Protein AF-A0A066XHV7-F1 (afdb_monomer)

Organism: Colletotrichum sublineola (NCBI:txid1173701)

Foldseek 3Di:
DDDAFQAPQAAAAFKFWAFACDDDPPADPVRDGGFTKIFTFLGSAPVDRQGHHLDPDHDDDRLGIFGDADPADRQLRRLPRLLLLLLCCVQCVVQVDAQDDQPDAAEAEEEALLDSNNLQNQLVCQVSNHAYEYEDDPVCQVVSVVSHHPYYFHLPDPCRLVVLCVVNVLRHAYYEYAPQALSSLLSRQSNHHPQEHEYEYQDDHDPVSPDDPSHHYYYDDSSLLVQPFRPTPPPRTDHRHVPSVVSSSVSSVVSNVCVNVVSGGGFAEDEQEQDSVSVVVVVVCVVVVVDTSYHYDYHHPCRPPVVVVVVVVVVVVVPDDDDDDDDDDDDDDDPFAALEEEEEALALLRLLLLLLSVVLVGAYAYEHQAQDQDLFDFKFKQAQLQVVSVVVLHPVQVVQVQFAPFAQKAWEAAQLRHTLFMDRLQNCRCVPQVGHIGMAGRSVSSVVSSSSSSVSVHHYHYNFAFDAWDDDFQWIKTAGPPGDIDIHRFYEFPHAQPTPLLQHLCVVVVHHFDHWDFLQKKKKKFKFFDPPVCLVRQHFYWYFYAQKIKTWGDRGSTMIMMMIMHGDDPPFQPFSDKDDPVRLQVVLVVVLVVSVVRNGDVVVNVRSNRTPTIGMHTWTAGDADALLSQADQRYGYAFNSHQNAGPQVSCRSSLSSLLSVQLSVQQHRDDSVPGDGSVSNSVSSSRSSVVSRVLSVVRRVVRSVSSDLRNHHPVCRVVSSNVSSVCNVCPVNVSVVCCSRNNPDD

Mean predicted aligned error: 16.73 Å

Secondary structure (DSSP, 8-state):
---TTPPSSSPP-SEEEEE-----TTS-TTS-TT-EEEEE--TT-SS-TT--SSSSS----GGGEEEPPTT--HHHHTTSHHHHHHHHIIIIIIS------TTSPPEEEEETTTSHHHHHHHHHHHHTT-EEEEE--GGGHHHHHHTT-SEEE-TTSTTHHHHHHHHTTT---EEEESS--HHHHHHHHHHS-TT-EEEEESSPPPGGG---TTEEEEE--GGGGG-S-EEPSTT-EE---HHHHHHHHHHHHHHHHHHHTTSSPPPPEEE--SSTHHHHHHHHHHHTT---S-EEE---THHHHHHHHHHHHHHHHTT--------------------EEEEE--SSHHHHHHHHHHHTT-EEEEEESSSS------EEEE-HHHHHHHTTTSSHHHHHHHHSPBP-EEEEEETTS-EEEEE-GGGGHHHHHSS--EEEEHHHHHHHHHHHHHTTT-EEEES--EEEEEE-SS-EEEEETTTEEEEESEEEE---TT-HHHHHHHHHTT-PPPPPEEEEEEEEEEEEEPPGGGTT--EEEEEEETTEEEEEEEEETTEEEEEEEEE--GGGGGG-SPPPHHHHHHHHHHHHHHHHHTT--HHHHHHHHH-SEEEEEEEEE-PPPPGGGSEETTEEE-GGGT----GGGS-HHHHHHHHHHHHHHHSPPP-TTT---HHHHHHHHHHHHHHHHHHHHHHHHHHHHHHHHHT--GGGHHHHHHHHHHHHH-HHHHHHHHHHHHS---

Sequence (746 aa):
MIKAGIPKGGIPGLDFAGIVISKGANISPDVRLGDRVCGVAFGYNNNDGSTGAFAEYVVAEEHVLFHIPSGISFQEAATFPCGLLTGGMVLFNTMNLKAAHPNGGQYVLIYGGSTASGIFMIQLLRHYGFIPVVTCSPHNYTLVKTAGAEAAFDYKSPTCASDIREFTRDQLAYATDCIITADSMKICYEALGKAGGRYVALDKFPIASHSRRSVRPSWIIAMTAFGSALDWAAPYQFEPSPADRDFAGTWTREAAELVGDGAVKPLRYRVIGETLDGIERGLEELRSGRVSGTKLRLQTAAIIQKASQEESFIRDSQANQQTRQVSTCSATLSIMSSSRVLVIGCGIAGPAIACLLKQKGYEPIIFERSEAPGDVGASVMICPNGLKVLNLIGPIADRLLHNGPPLLELCDCKASGDILGRSDVPAEFAKRYGQPAVGIKRTIITSWLRDLAIESGVEVREGWKLEQIQETEDSVIAFFEGGKSETGSFLVGADGLKAATRRLLLARGGIEDVKPSFTGLTQVSGISPTPEAFRNSPAARNWYGELSHVICYPIAHSRTSWALTLPGNDEEEAAWGLFSDEKRAAEKEKMTGILQAKGWDPVVLGMVNSAERLIKYGIYDRPELQPEQWYSGRCVMVGDAVHPTSVHLGQGANQACEDCYYLTKEIPKFDASKGLSTSTLTEAFKAYATRQQPHTSLLVKGARAVGSARVSAPESCAQRDLAVTRSMADRAGLQAKFDFTYSRPF

pLDDT: mean 88.55, std 15.64, range [22.53, 98.88]

Solvent-accessible surface area (backbone atoms only — not comparable to full-atom values): 39112 Å² total; per-residue (Å²): 139,85,63,93,47,68,58,86,76,28,32,47,46,36,48,30,47,52,63,36,82,75,80,64,95,88,56,60,86,88,69,47,78,69,39,49,34,22,22,41,22,54,37,38,30,82,91,46,40,69,22,8,29,73,52,98,68,64,53,70,56,73,51,45,45,33,73,55,44,93,90,59,51,61,75,44,46,32,50,40,35,53,25,47,53,39,29,46,42,48,44,47,64,74,65,55,56,69,80,38,56,88,89,70,42,54,44,35,36,30,39,40,19,52,40,73,41,27,40,40,37,23,26,50,32,39,73,39,23,31,38,21,32,30,24,35,60,73,94,44,42,68,60,36,42,75,38,43,31,74,45,74,37,39,71,84,44,94,51,36,26,57,53,49,19,58,76,47,69,46,58,24,40,36,33,36,32,73,73,61,42,68,67,56,50,44,38,50,61,60,20,34,12,90,87,20,34,43,35,37,24,68,41,88,60,69,71,88,61,73,82,53,90,56,43,50,76,50,58,48,60,70,70,43,38,71,18,50,58,38,83,32,46,86,89,53,57,39,74,58,29,63,66,41,22,55,48,36,32,54,47,36,54,54,52,42,50,36,42,61,74,59,70,44,77,64,62,55,68,45,77,52,40,48,51,78,72,23,52,60,58,50,51,50,36,52,75,72,62,76,56,74,69,51,44,82,38,78,48,64,64,65,65,69,66,47,52,69,50,46,61,58,48,58,68,60,57,78,76,70,87,83,89,85,84,91,80,90,79,90,78,82,88,69,85,70,44,61,51,32,30,39,28,36,16,67,47,70,37,24,25,51,33,37,42,53,38,39,78,31,60,33,46,32,35,32,29,20,56,52,77,59,94,66,89,54,80,63,61,44,54,43,34,23,22,17,42,56,46,50,43,76,73,42,75,49,61,62,55,47,55,71,50,10,59,54,40,32,31,40,37,37,22,36,32,63,55,53,76,46,35,61,40,58,68,44,57,47,30,35,80,75,43,74,26,46,32,38,30,32,43,37,52,56,57,32,47,54,39,47,50,48,18,47,76,67,75,32,51,76,41,61,49,38,35,70,75,48,78,50,77,58,76,70,34,28,36,43,32,24,64,93,80,43,69,51,75,21,42,30,36,40,26,26,45,25,78,80,24,54,54,41,42,55,51,31,47,76,71,75,37,86,68,75,74,71,42,70,71,49,35,26,36,42,30,32,34,16,64,48,56,79,92,40,73,90,52,45,30,43,37,37,29,43,36,70,44,21,27,38,41,35,35,43,33,25,80,60,28,24,35,36,37,42,38,33,75,48,67,85,84,44,75,83,36,80,50,73,53,50,72,66,57,40,52,55,51,31,53,53,51,42,53,56,40,53,77,69,51,39,25,66,69,58,45,48,42,52,69,52,38,79,39,47,38,42,41,62,40,48,33,58,82,84,60,59,41,77,68,39,43,49,68,48,37,36,52,34,32,32,35,53,58,38,40,43,72,67,67,49,45,50,70,24,50,13,29,41,40,35,50,47,40,49,67,50,44,75,66,63,50,66,89,73,52,72,52,36,65,62,47,38,52,22,51,46,54,31,26,63,63,46,40,66,58,50,52,51,51,32,55,49,11,48,52,50,45,57,58,40,39,24,52,72,91,45,42,65,59,45,49,52,50,49,26,52,50,41,69,33,57,66,60,50,49,51,56,46,49,74,62,29,49,42,87,107

Nearest PDB structures (foldseek):
  4bjy-assembly1_A-2  TM=8.517E-01  e=7.949E-31  Rhodococcus jostii RHA1
  4bk2-assembly1_A-2  TM=8.484E-01  e=3.068E-30  Rhodococcus jostii RHA1
  4bk1-assembly1_A-2  TM=8.567E-01  e=1.253E-29  Rhodococcus jostii RHA1
  4bjz-assembly1_A  TM=8.639E-01  e=2.079E-29  Rhodococcus jostii RHA1
  4bk3-assembly1_A-2  TM=8.464E-01  e=3.451E-29  Rhodococcus jostii RHA1

Structure (mmCIF, N/CA/C/O backbone):
data_AF-A0A066XHV7-F1
#
_entry.id   AF-A0A066XHV7-F1
#
loop_
_atom_site.group_PDB
_atom_site.id
_atom_site.type_symbol
_atom_site.label_atom_id
_atom_site.label_alt_id
_atom_site.label_comp_id
_atom_site.label_asym_id
_atom_site.label_entity_id
_atom_site.label_seq_id
_atom_site.pdbx_PDB_ins_code
_atom_site.Cartn_x
_atom_site.Cartn_y
_atom_site.Cartn_z
_atom_site.occupancy
_atom_site.B_iso_or_equiv
_atom_site.auth_seq_id
_atom_site.auth_comp_id
_atom_site.auth_asym_id
_atom_site.auth_atom_id
_atom_site.pdbx_PDB_model_num
ATOM 1 N N . MET A 1 1 ? -8.096 -15.568 7.310 1.00 27.41 1 MET A N 1
ATOM 2 C CA . MET A 1 1 ? -8.174 -14.874 6.009 1.00 27.41 1 MET A CA 1
ATOM 3 C C . MET A 1 1 ? -9.057 -13.660 6.216 1.00 27.41 1 MET A C 1
ATOM 5 O O . MET A 1 1 ? -10.249 -13.844 6.385 1.00 27.41 1 MET A O 1
ATOM 9 N N . ILE A 1 2 ? -8.477 -12.468 6.320 1.00 28.11 2 ILE A N 1
ATOM 10 C CA . ILE A 1 2 ? -9.231 -11.209 6.348 1.00 28.11 2 ILE A CA 1
ATOM 11 C C . ILE A 1 2 ? -8.871 -10.536 5.025 1.00 28.11 2 ILE A C 1
ATOM 13 O O . ILE A 1 2 ? -7.695 -10.268 4.785 1.00 28.11 2 ILE A O 1
ATOM 17 N N . LYS A 1 3 ? -9.844 -10.425 4.119 1.00 33.59 3 LYS A N 1
ATOM 18 C CA . LYS A 1 3 ? -9.702 -9.698 2.853 1.00 33.59 3 LYS A CA 1
ATOM 19 C C . LYS A 1 3 ? -9.894 -8.202 3.123 1.00 33.59 3 LYS A C 1
ATOM 21 O O . LYS A 1 3 ? -10.606 -7.835 4.057 1.00 33.59 3 LYS A O 1
ATOM 26 N N . ALA A 1 4 ? -9.252 -7.362 2.313 1.00 31.05 4 ALA A N 1
ATOM 27 C CA . ALA A 1 4 ? -9.469 -5.917 2.306 1.00 31.05 4 ALA A CA 1
ATOM 28 C C . ALA A 1 4 ? -10.978 -5.613 2.198 1.00 31.05 4 ALA A C 1
ATOM 30 O O . ALA A 1 4 ? -11.639 -6.173 1.325 1.00 31.05 4 ALA A O 1
ATOM 31 N N . GLY A 1 5 ? -11.511 -4.775 3.094 1.00 40.16 5 GLY A N 1
ATOM 32 C CA . GLY A 1 5 ? -12.932 -4.389 3.130 1.00 40.16 5 GLY A CA 1
ATOM 33 C C . GLY A 1 5 ? -13.719 -4.837 4.368 1.00 40.16 5 GLY A C 1
ATOM 34 O O . GLY A 1 5 ? -14.860 -4.419 4.525 1.00 40.16 5 GLY A O 1
ATOM 35 N N . ILE A 1 6 ? -13.112 -5.625 5.261 1.00 45.94 6 ILE A N 1
ATOM 36 C CA . ILE A 1 6 ? -13.705 -6.030 6.542 1.00 45.94 6 ILE A CA 1
ATOM 37 C C . ILE A 1 6 ? -13.442 -4.950 7.624 1.00 45.94 6 ILE A C 1
ATOM 39 O O . ILE A 1 6 ? -12.277 -4.651 7.897 1.00 45.94 6 ILE A O 1
ATOM 43 N N . PRO A 1 7 ? -14.473 -4.365 8.257 1.00 44.12 7 PRO A N 1
ATOM 44 C CA . PRO A 1 7 ? -14.330 -3.276 9.232 1.00 44.12 7 PRO A CA 1
ATOM 45 C C . PRO A 1 7 ? -13.877 -3.688 10.641 1.00 44.12 7 PRO A C 1
ATOM 47 O O . PRO A 1 7 ? -14.018 -4.838 11.060 1.00 44.12 7 PRO A O 1
ATOM 50 N N . LYS A 1 8 ? -13.359 -2.713 11.408 1.00 44.94 8 LYS A N 1
ATOM 51 C CA . LYS A 1 8 ? -12.925 -2.871 12.809 1.00 44.94 8 LYS A CA 1
ATOM 52 C C . LYS A 1 8 ? -14.022 -2.433 13.784 1.00 44.94 8 LYS A C 1
ATOM 54 O O . LYS A 1 8 ? -14.506 -1.314 13.684 1.00 44.94 8 LYS A O 1
ATOM 59 N N . GLY A 1 9 ? -14.341 -3.288 14.759 1.00 52.34 9 GLY A N 1
ATOM 60 C CA . GLY A 1 9 ? -15.310 -3.024 15.837 1.00 52.34 9 GLY A CA 1
ATOM 61 C C . GLY A 1 9 ? -16.446 -4.048 15.918 1.00 52.34 9 GLY A C 1
ATOM 62 O O . GLY A 1 9 ? -17.036 -4.211 16.980 1.00 52.34 9 GLY A O 1
ATOM 63 N N . GLY A 1 10 ? -16.704 -4.781 14.832 1.00 62.91 10 GLY A N 1
ATOM 64 C CA . GLY A 1 10 ? -17.667 -5.880 14.816 1.00 62.91 10 GLY A CA 1
ATOM 65 C C . GLY A 1 10 ? -17.091 -7.175 15.383 1.00 62.91 10 GLY A C 1
ATOM 66 O O . GLY A 1 10 ? -15.922 -7.501 15.151 1.00 62.91 10 GLY A O 1
ATOM 67 N N . ILE A 1 11 ? -17.919 -7.934 16.101 1.00 79.69 11 ILE A N 1
ATOM 68 C CA . ILE A 1 11 ? -17.563 -9.286 16.538 1.00 79.69 11 ILE A CA 1
ATOM 69 C C . ILE A 1 11 ? -17.305 -10.150 15.277 1.00 79.69 11 ILE A C 1
ATOM 71 O O . ILE A 1 11 ? -18.129 -10.176 14.357 1.00 79.69 11 ILE A O 1
ATOM 75 N N . PRO A 1 12 ? -16.146 -10.824 15.166 1.00 81.12 12 PRO A N 1
ATOM 76 C CA . PRO A 1 12 ? -15.836 -11.689 14.030 1.00 81.12 12 PRO A CA 1
ATOM 77 C C . PRO A 1 12 ? -16.608 -13.015 14.085 1.00 81.12 12 PRO A C 1
ATOM 79 O O . PRO A 1 12 ? -17.184 -13.385 15.102 1.00 81.12 12 PRO A O 1
ATOM 82 N N . GLY A 1 13 ? -16.553 -13.780 12.994 1.00 85.69 13 GLY A N 1
ATOM 83 C CA . GLY A 1 13 ? -17.124 -15.127 12.923 1.00 85.69 13 GLY A CA 1
ATOM 84 C C . GLY A 1 13 ? -18.558 -15.154 12.397 1.00 85.69 13 GLY A C 1
ATOM 85 O O . GLY A 1 13 ? -19.343 -14.246 12.648 1.00 85.69 13 GLY A O 1
ATOM 86 N N . LEU A 1 14 ? -18.878 -16.221 11.661 1.00 90.69 14 LEU A N 1
ATOM 87 C CA . LEU A 1 14 ? -20.158 -16.385 10.964 1.00 90.69 14 LEU A CA 1
ATOM 88 C C . LEU A 1 14 ? -20.992 -17.526 11.557 1.00 90.69 14 LEU A C 1
ATOM 90 O O . LEU A 1 14 ? -22.142 -17.331 11.914 1.00 90.69 14 LEU A O 1
ATOM 94 N N . ASP A 1 15 ? -20.423 -18.725 11.686 1.00 92.94 15 ASP A N 1
ATOM 95 C CA . ASP A 1 15 ? -21.179 -19.901 12.128 1.00 92.94 15 ASP A CA 1
ATOM 96 C C . ASP A 1 15 ? -21.260 -20.018 13.654 1.00 92.94 15 ASP A C 1
ATOM 98 O O . ASP A 1 15 ? -20.225 -20.165 14.315 1.00 92.94 15 ASP A O 1
ATOM 102 N N . PHE A 1 16 ? -22.473 -20.114 14.199 1.00 93.88 16 PHE A N 1
ATOM 103 C CA . PHE A 1 16 ? -22.712 -20.422 15.613 1.00 93.88 16 PHE A CA 1
ATOM 104 C C . PHE A 1 16 ? -23.691 -21.590 15.788 1.00 93.88 16 PHE A C 1
ATOM 106 O O . PHE A 1 16 ? -24.477 -21.903 14.895 1.00 93.88 16 PHE A O 1
ATOM 113 N N . ALA A 1 17 ? -23.626 -22.245 16.948 1.00 94.62 17 ALA A N 1
ATOM 114 C CA . ALA A 1 17 ? -24.647 -23.166 17.440 1.00 94.62 17 ALA A CA 1
ATOM 115 C C . ALA A 1 17 ? -24.749 -23.021 18.960 1.00 94.62 17 ALA A C 1
ATOM 117 O O . ALA A 1 17 ? -23.721 -22.936 19.631 1.00 94.62 17 ALA A O 1
ATOM 118 N N . GLY A 1 18 ? -25.968 -22.994 19.491 1.00 93.50 18 GLY A N 1
ATOM 119 C CA . GLY A 1 18 ? -26.227 -22.734 20.903 1.00 93.50 18 GLY A CA 1
ATOM 120 C C . GLY A 1 18 ? -27.692 -22.922 21.285 1.00 93.50 18 GLY A C 1
ATOM 121 O O . GLY A 1 18 ? -28.467 -23.535 20.551 1.00 93.50 18 GLY A O 1
ATOM 122 N N . ILE A 1 19 ? -28.050 -22.412 22.461 1.00 93.56 19 ILE A N 1
ATOM 123 C CA . ILE A 1 19 ? -29.402 -22.485 23.021 1.00 93.56 19 ILE A CA 1
ATOM 124 C C . ILE A 1 19 ? -30.023 -21.089 22.991 1.00 93.56 19 ILE A C 1
ATOM 126 O O . ILE A 1 19 ? -29.358 -20.106 23.323 1.00 93.56 19 ILE A O 1
ATOM 130 N N . VAL A 1 20 ? -31.297 -20.991 22.616 1.00 93.44 20 VAL A N 1
ATOM 131 C CA . VAL A 1 20 ? -32.041 -19.728 22.672 1.00 93.44 20 VAL A CA 1
ATOM 132 C C . VAL A 1 20 ? -32.313 -19.360 24.132 1.00 93.44 20 VAL A C 1
ATOM 134 O O . VAL A 1 20 ? -33.095 -20.022 24.809 1.00 93.44 20 VAL A O 1
ATOM 137 N N . ILE A 1 21 ? -31.700 -18.281 24.616 1.00 90.12 21 ILE A N 1
ATOM 138 C CA . ILE A 1 21 ? -31.893 -17.780 25.992 1.00 90.12 21 ILE A CA 1
ATOM 139 C C . ILE A 1 21 ? -32.745 -16.507 26.065 1.00 90.12 21 ILE A C 1
ATOM 141 O O . ILE A 1 21 ? -33.215 -16.128 27.133 1.00 90.12 21 ILE A O 1
ATOM 145 N N . SER A 1 22 ? -32.941 -15.832 24.932 1.00 89.06 22 SER A N 1
ATOM 146 C CA . SER A 1 22 ? -33.747 -14.619 24.807 1.00 89.06 22 SER A CA 1
ATOM 147 C C . SER A 1 22 ? -34.232 -14.473 23.365 1.00 89.06 22 SER A C 1
ATOM 149 O O . SER A 1 22 ? -33.563 -14.942 22.443 1.00 89.06 22 SER A O 1
ATOM 151 N N . LYS A 1 23 ? -35.387 -13.829 23.162 1.00 91.06 23 LYS A N 1
ATOM 152 C CA . LYS A 1 23 ? -35.923 -13.519 21.830 1.00 91.06 23 LYS A CA 1
ATOM 153 C C . LYS A 1 23 ? -36.604 -12.153 21.800 1.00 91.06 23 LYS A C 1
ATOM 155 O O . LYS A 1 23 ? -37.188 -11.721 22.792 1.00 91.06 23 LYS A O 1
ATOM 160 N N . GLY A 1 24 ? -36.546 -11.487 20.647 1.00 86.44 24 GLY A N 1
ATOM 161 C CA . GLY A 1 24 ? -37.269 -10.236 20.416 1.00 86.44 24 GLY A CA 1
ATOM 162 C C . GLY A 1 24 ? -38.788 -10.438 20.374 1.00 86.44 24 GLY A C 1
ATOM 163 O O . GLY A 1 24 ? -39.273 -11.533 20.090 1.00 86.44 24 GLY A O 1
ATOM 164 N N . ALA A 1 25 ? -39.548 -9.364 20.613 1.00 87.00 25 ALA A N 1
ATOM 165 C CA . ALA A 1 25 ? -41.016 -9.407 20.641 1.00 87.00 25 ALA A CA 1
ATOM 166 C C . ALA A 1 25 ? -41.654 -9.839 19.304 1.00 87.00 25 ALA A C 1
ATOM 168 O O . ALA A 1 25 ? -42.746 -10.397 19.304 1.00 87.00 25 ALA A O 1
ATOM 169 N N . ASN A 1 26 ? -40.956 -9.614 18.184 1.00 87.25 26 ASN A N 1
ATOM 170 C CA . ASN A 1 26 ? -41.456 -9.851 16.825 1.00 87.25 26 ASN A CA 1
ATOM 171 C C . ASN A 1 26 ? -40.947 -11.164 16.192 1.00 87.25 26 ASN A C 1
ATOM 173 O O . ASN A 1 26 ? -41.074 -11.333 14.985 1.00 87.25 26 ASN A O 1
ATOM 177 N N . ILE A 1 27 ? -40.344 -12.064 16.977 1.00 91.12 27 ILE A N 1
ATOM 178 C CA . ILE A 1 27 ? -39.847 -13.372 16.509 1.00 91.12 27 ILE A CA 1
ATOM 179 C C . ILE A 1 27 ? -40.978 -14.410 16.535 1.00 91.12 27 ILE A C 1
ATOM 181 O O . ILE A 1 27 ? -41.764 -14.411 17.494 1.00 91.12 27 ILE A O 1
ATOM 185 N N . SER A 1 28 ? -41.022 -15.319 15.548 1.00 87.88 28 SER A N 1
ATOM 186 C CA . SER A 1 28 ? -42.035 -16.380 15.437 1.00 87.88 28 SER A CA 1
ATOM 187 C C . SER A 1 28 ? -42.258 -17.119 16.765 1.00 87.88 28 SER A C 1
ATOM 189 O O . SER A 1 28 ? -41.321 -17.331 17.552 1.00 87.88 28 SER A O 1
ATOM 191 N N . PRO A 1 29 ? -43.498 -17.556 17.053 1.00 86.25 29 PRO A N 1
ATOM 192 C CA . PRO A 1 29 ? -43.767 -18.481 18.153 1.00 86.25 29 PRO A CA 1
ATOM 193 C C . PRO A 1 29 ? -43.047 -19.836 18.016 1.00 86.25 29 PRO A C 1
ATOM 195 O O . PRO A 1 29 ? -42.923 -20.546 19.017 1.00 86.25 29 PRO A O 1
ATOM 198 N N . ASP A 1 30 ? -42.561 -20.186 16.822 1.00 87.50 30 ASP A N 1
ATOM 199 C CA . ASP A 1 30 ? -41.837 -21.439 16.574 1.00 87.50 30 ASP A CA 1
ATOM 200 C C . ASP A 1 30 ? -40.416 -21.440 17.155 1.00 87.50 30 ASP A C 1
ATOM 202 O O . ASP A 1 30 ? -39.867 -22.509 17.410 1.00 87.50 30 ASP A O 1
ATOM 206 N N . VAL A 1 31 ? -39.839 -20.263 17.431 1.00 92.12 31 VAL A N 1
ATOM 207 C CA . VAL A 1 31 ? -38.568 -20.128 18.157 1.00 92.12 31 VAL A CA 1
ATOM 208 C C . VAL A 1 31 ? -38.856 -19.918 19.645 1.00 92.12 31 VAL A C 1
ATOM 210 O O . VAL A 1 31 ? -39.420 -18.892 20.057 1.00 92.12 31 VAL A O 1
ATOM 213 N N . ARG A 1 32 ? -38.464 -20.894 20.467 1.00 92.75 32 ARG A N 1
ATOM 214 C CA . ARG A 1 32 ? -38.740 -20.953 21.909 1.00 92.75 32 ARG A CA 1
ATOM 215 C C . ARG A 1 32 ? -37.455 -20.855 22.723 1.00 92.75 32 ARG A C 1
ATOM 217 O O . ARG A 1 32 ? -36.384 -21.261 22.286 1.00 92.75 32 ARG A O 1
ATOM 224 N N . LEU A 1 33 ? -37.574 -20.328 23.944 1.00 91.69 33 LEU A N 1
ATOM 225 C CA . LEU A 1 33 ? -36.476 -20.378 24.911 1.00 91.69 33 LEU A CA 1
ATOM 226 C C . LEU A 1 33 ? -36.138 -21.847 25.209 1.00 91.69 33 LEU A C 1
ATOM 228 O O . LEU A 1 33 ? -37.043 -22.648 25.437 1.00 91.69 33 LEU A O 1
ATOM 232 N N . GLY A 1 34 ? -34.851 -22.187 25.203 1.00 89.81 34 GLY A N 1
ATOM 233 C CA . GLY A 1 34 ? -34.361 -23.560 25.339 1.00 89.81 34 GLY A CA 1
ATOM 234 C C . GLY A 1 34 ? -34.153 -24.301 24.013 1.00 89.81 34 GLY A C 1
ATOM 235 O O . GLY A 1 34 ? -33.530 -25.363 24.017 1.00 89.81 34 GLY A O 1
ATOM 236 N N . ASP A 1 35 ? -34.599 -23.754 22.876 1.00 93.31 35 ASP A N 1
ATOM 237 C CA . ASP A 1 35 ? -34.384 -24.400 21.580 1.00 93.31 35 ASP A CA 1
ATOM 238 C C . ASP A 1 35 ? -32.892 -24.496 21.249 1.00 93.31 35 ASP A C 1
ATOM 240 O O . ASP A 1 35 ? -32.121 -23.549 21.428 1.00 93.31 35 ASP A O 1
ATOM 244 N N . ARG A 1 36 ? -32.491 -25.653 20.713 1.00 94.88 36 ARG A N 1
ATOM 245 C CA . ARG A 1 36 ? -31.150 -25.882 20.170 1.00 94.88 36 ARG A CA 1
ATOM 246 C C . ARG A 1 36 ? -31.122 -25.363 18.741 1.00 94.88 36 ARG A C 1
ATOM 248 O O . ARG A 1 36 ? -31.793 -25.924 17.878 1.00 94.88 36 ARG A O 1
ATOM 255 N N . VAL A 1 37 ? -30.327 -24.333 18.483 1.00 96.00 37 VAL A N 1
ATOM 256 C CA . VAL A 1 37 ? -30.277 -23.667 17.176 1.00 96.00 37 VAL A CA 1
ATOM 257 C C . VAL A 1 37 ? -28.849 -23.506 16.669 1.00 96.00 37 VAL A C 1
ATOM 259 O O . VAL A 1 37 ? -27.900 -23.408 17.448 1.00 96.00 37 VAL A O 1
ATOM 262 N N . CYS A 1 38 ? -28.687 -23.463 15.354 1.00 96.19 38 CYS A N 1
ATOM 263 C CA . CYS A 1 38 ? -27.494 -22.955 14.692 1.00 96.19 38 CYS A CA 1
ATOM 264 C C . CYS A 1 38 ? -27.882 -21.916 13.640 1.00 96.19 38 CYS A C 1
ATOM 266 O O . CYS A 1 38 ? -29.051 -21.782 13.287 1.00 96.19 38 CYS A O 1
ATOM 268 N N . GLY A 1 39 ? -26.918 -21.135 13.168 1.00 95.44 39 GLY A N 1
ATOM 269 C CA . GLY A 1 39 ? -27.210 -20.093 12.195 1.00 95.44 39 GLY A CA 1
ATOM 270 C C . GLY A 1 39 ? -25.977 -19.351 11.715 1.00 95.44 39 GLY A C 1
ATOM 271 O O . GLY A 1 39 ? -24.842 -19.651 12.108 1.00 95.44 39 GLY A O 1
ATOM 272 N N . VAL A 1 40 ? -26.231 -18.389 10.832 1.00 94.19 40 VAL A N 1
ATOM 273 C CA . VAL A 1 40 ? -25.229 -17.448 10.334 1.00 94.19 40 VAL A CA 1
ATOM 274 C C . VAL A 1 40 ? -25.412 -16.126 11.065 1.00 94.19 40 VAL A C 1
ATOM 276 O O . VAL A 1 40 ? -26.485 -15.534 11.025 1.00 94.19 40 VAL A O 1
ATOM 279 N N . ALA A 1 41 ? -24.364 -15.673 11.736 1.00 92.25 41 ALA A N 1
ATOM 280 C CA . ALA A 1 41 ? -24.249 -14.327 12.267 1.00 92.25 41 ALA A CA 1
ATOM 281 C C . ALA A 1 41 ? -23.624 -13.423 11.195 1.00 92.25 41 ALA A C 1
ATOM 283 O O . ALA A 1 41 ? -22.760 -13.868 10.427 1.00 92.25 41 ALA A O 1
ATOM 284 N N . PHE A 1 42 ? -24.035 -12.157 11.144 1.00 88.31 42 PHE A N 1
ATOM 285 C CA . PHE A 1 42 ? -23.421 -11.171 10.262 1.00 88.31 42 PHE A CA 1
ATOM 286 C C . PHE A 1 42 ? -22.099 -10.676 10.872 1.00 88.31 42 PHE A C 1
ATOM 288 O O . PHE A 1 42 ? -21.951 -9.543 11.325 1.00 88.31 42 PHE A O 1
ATOM 295 N N . GLY A 1 43 ? -21.093 -11.549 10.857 1.00 82.50 43 GLY A N 1
ATOM 296 C CA . GLY A 1 43 ? -19.748 -11.190 11.288 1.00 82.50 43 GLY A CA 1
ATOM 297 C C . GLY A 1 43 ? -19.199 -10.030 10.460 1.00 82.50 43 GLY A C 1
ATOM 298 O O . GLY A 1 43 ? -19.344 -10.001 9.237 1.00 82.50 43 GLY A O 1
ATOM 299 N N . TYR A 1 44 ? -18.529 -9.094 11.133 1.00 73.94 44 TYR A N 1
ATOM 300 C CA . TYR A 1 44 ? -17.986 -7.881 10.513 1.00 73.94 44 TYR A CA 1
ATOM 301 C C . TYR A 1 44 ? -19.032 -6.936 9.888 1.00 73.94 44 TYR A C 1
ATOM 303 O O . TYR A 1 44 ? -18.762 -6.256 8.892 1.00 73.94 44 TYR A O 1
ATOM 311 N N . ASN A 1 45 ? -20.232 -6.882 10.460 1.00 77.38 45 ASN A N 1
ATOM 312 C CA . ASN A 1 45 ? -21.258 -5.931 10.056 1.00 77.38 45 ASN A CA 1
ATOM 313 C C . ASN A 1 45 ? -20.867 -4.490 10.440 1.00 77.38 45 ASN A C 1
ATOM 315 O O . ASN A 1 45 ? -20.633 -4.186 11.609 1.00 77.38 45 ASN A O 1
ATOM 319 N N . ASN A 1 46 ? -20.805 -3.607 9.438 1.00 70.12 46 ASN A N 1
ATOM 320 C CA . ASN A 1 46 ? -20.489 -2.184 9.605 1.00 70.12 46 ASN A CA 1
ATOM 321 C C . ASN A 1 46 ? -21.602 -1.387 10.285 1.00 70.12 46 ASN A C 1
ATOM 323 O O . ASN A 1 46 ? -21.340 -0.380 10.937 1.00 70.12 46 ASN A O 1
ATOM 327 N N . ASN A 1 47 ? -22.838 -1.851 10.133 1.00 72.06 47 ASN A N 1
ATOM 328 C CA . ASN A 1 47 ? -24.026 -1.160 10.611 1.00 72.06 47 ASN A CA 1
ATOM 329 C C . ASN A 1 47 ? -24.409 -1.596 12.033 1.00 72.06 47 ASN A C 1
ATOM 331 O O . ASN A 1 47 ? -25.099 -0.859 12.731 1.00 72.06 47 ASN A O 1
ATOM 335 N N . ASP A 1 48 ? -23.954 -2.778 12.469 1.00 74.38 48 ASP A N 1
ATOM 336 C CA . ASP A 1 48 ? -24.212 -3.321 13.805 1.00 74.38 48 ASP A CA 1
ATOM 337 C C . ASP A 1 48 ? -23.059 -4.221 14.287 1.00 74.38 48 ASP A C 1
ATOM 339 O O . ASP A 1 48 ? -22.978 -5.412 13.969 1.00 74.38 48 ASP A O 1
ATOM 343 N N . GLY A 1 49 ? -22.182 -3.656 15.121 1.00 71.38 49 GLY A N 1
ATOM 344 C CA . GLY A 1 49 ? -21.005 -4.347 15.651 1.00 71.38 49 GLY A CA 1
ATOM 345 C C . GLY A 1 49 ? -21.299 -5.524 16.595 1.00 71.38 49 GLY A C 1
ATOM 346 O O . GLY A 1 49 ? -20.370 -6.249 16.956 1.00 71.38 49 GLY A O 1
ATOM 347 N N . SER A 1 50 ? -22.558 -5.747 16.985 1.00 76.94 50 SER A N 1
ATOM 348 C CA . SER A 1 50 ? -22.947 -6.809 17.924 1.00 76.94 50 SER A CA 1
ATOM 349 C C . SER A 1 50 ? -23.203 -8.181 17.275 1.00 76.94 50 SER A C 1
ATOM 351 O O . SER A 1 50 ? -23.357 -9.177 17.980 1.00 76.94 50 SER A O 1
ATOM 353 N N . THR A 1 51 ? -23.213 -8.271 15.941 1.00 79.88 51 THR A N 1
ATOM 354 C CA . THR A 1 51 ? -23.810 -9.400 15.192 1.00 79.88 51 THR A CA 1
ATOM 355 C C . THR A 1 51 ? -22.838 -10.517 14.764 1.00 79.88 51 THR A C 1
ATOM 357 O O . THR A 1 51 ? -23.037 -11.160 13.738 1.00 79.88 51 THR A O 1
ATOM 360 N N . GLY A 1 52 ? -21.793 -10.807 15.549 1.00 88.12 52 GLY A N 1
ATOM 361 C CA . GLY A 1 52 ? -20.778 -11.828 15.220 1.00 88.12 52 GLY A CA 1
ATOM 362 C C . GLY A 1 52 ? -20.840 -13.125 16.030 1.00 88.12 52 GLY A C 1
ATOM 363 O O . GLY A 1 52 ? -21.307 -13.148 17.166 1.00 88.12 52 GLY A O 1
ATOM 364 N N . ALA A 1 53 ? -20.312 -14.215 15.462 1.00 89.81 53 ALA A N 1
ATOM 365 C CA . ALA A 1 53 ? -20.385 -15.551 16.069 1.00 89.81 53 ALA A CA 1
ATOM 366 C C . ALA A 1 53 ? -19.259 -15.889 17.064 1.00 89.81 53 ALA A C 1
ATOM 368 O O . ALA A 1 53 ? -19.393 -16.842 17.830 1.00 89.81 53 ALA A O 1
ATOM 369 N N . PHE A 1 54 ? -18.128 -15.177 17.061 1.00 87.31 54 PHE A N 1
ATOM 370 C CA . PHE A 1 54 ? -17.032 -15.400 18.018 1.00 87.31 54 PHE A CA 1
ATOM 371 C C . PHE A 1 54 ? -17.303 -14.673 19.338 1.00 87.31 54 PHE A C 1
ATOM 373 O O . PHE A 1 54 ? -16.540 -13.808 19.764 1.00 87.31 54 PHE A O 1
ATOM 380 N N . ALA A 1 55 ? -18.408 -15.049 19.975 1.00 82.50 55 ALA A N 1
ATOM 381 C CA . ALA A 1 55 ? -18.877 -14.524 21.246 1.00 82.50 55 ALA A CA 1
ATOM 382 C C . ALA A 1 55 ? -19.523 -15.634 22.085 1.00 82.50 55 ALA A C 1
ATOM 384 O O . ALA A 1 55 ? -19.870 -16.701 21.579 1.00 82.50 55 ALA A O 1
ATOM 385 N N . GLU A 1 56 ? -19.690 -15.376 23.382 1.00 81.19 56 GLU A N 1
ATOM 386 C CA . GLU A 1 56 ? -20.434 -16.271 24.281 1.00 81.19 56 GLU A CA 1
ATOM 387 C C . GLU A 1 56 ? -21.950 -16.170 24.065 1.00 81.19 56 GLU A C 1
ATOM 389 O O . GLU A 1 56 ? -22.661 -17.159 24.222 1.00 81.19 56 GLU A O 1
ATOM 394 N N . TYR A 1 57 ? -22.426 -14.994 23.645 1.00 84.81 57 TYR A N 1
ATOM 395 C CA . TYR A 1 57 ? -23.812 -14.732 23.269 1.00 84.81 57 TYR A CA 1
ATOM 396 C C . TYR A 1 57 ? -23.843 -14.159 21.857 1.00 84.81 57 TYR A C 1
ATOM 398 O O . TYR A 1 57 ? -23.114 -13.214 21.559 1.00 84.81 57 TYR A O 1
ATOM 406 N N . VAL A 1 58 ? -24.684 -14.733 20.997 1.00 90.00 58 VAL A N 1
ATOM 407 C CA . VAL A 1 58 ? -24.780 -14.355 19.584 1.00 90.00 58 VAL A CA 1
ATOM 408 C C . VAL A 1 58 ? -26.170 -13.801 19.305 1.00 90.00 58 VAL A C 1
ATOM 410 O O . VAL A 1 58 ? -27.172 -14.462 19.577 1.00 90.00 58 VAL A O 1
ATOM 413 N N . VAL A 1 59 ? -26.221 -12.590 18.751 1.00 89.62 59 VAL A N 1
ATOM 414 C CA . VAL A 1 59 ? -27.450 -12.015 18.195 1.00 89.62 59 VAL A CA 1
ATOM 415 C C . VAL A 1 59 ? -27.621 -12.558 16.780 1.00 89.62 59 VAL A C 1
ATOM 417 O O . VAL A 1 59 ? -26.711 -12.448 15.959 1.00 89.62 59 VAL A O 1
ATOM 420 N N . ALA A 1 60 ? -28.774 -13.163 16.502 1.00 90.62 60 ALA A N 1
ATOM 421 C CA . ALA A 1 60 ? -29.066 -13.799 15.224 1.00 90.62 60 ALA A CA 1
ATOM 422 C C . ALA A 1 60 ? -30.451 -13.411 14.707 1.00 90.62 60 ALA A C 1
ATOM 424 O O . ALA A 1 60 ? -31.385 -13.212 15.486 1.00 90.62 60 ALA A O 1
ATOM 425 N N . GLU A 1 61 ? -30.578 -13.340 13.384 1.00 92.19 61 GLU A N 1
ATOM 426 C CA . GLU A 1 61 ? -31.852 -13.094 12.719 1.00 92.19 61 GLU A CA 1
ATOM 427 C C . GLU A 1 61 ? -32.581 -14.403 12.405 1.00 92.19 61 GLU A C 1
ATOM 429 O O . GLU A 1 61 ? -31.979 -15.387 11.979 1.00 92.19 61 GLU A O 1
ATOM 434 N N . GLU A 1 62 ? -33.900 -14.399 12.595 1.00 92.81 62 GLU A N 1
ATOM 435 C CA . GLU A 1 62 ? -34.761 -15.578 12.463 1.00 92.81 62 GLU A CA 1
ATOM 436 C C . GLU A 1 62 ? -34.683 -16.272 11.102 1.00 92.81 62 GLU A C 1
ATOM 438 O O . GLU A 1 62 ? -34.697 -17.497 11.035 1.00 92.81 62 GLU A O 1
ATOM 443 N N . HIS A 1 63 ? -34.574 -15.524 10.004 1.00 94.50 63 HIS A N 1
ATOM 444 C CA . HIS A 1 63 ? -34.619 -16.116 8.664 1.00 94.50 63 HIS A CA 1
ATOM 445 C C . HIS A 1 63 ? -33.356 -16.911 8.303 1.00 94.50 63 HIS A C 1
ATOM 447 O O . HIS A 1 63 ? -33.385 -17.680 7.348 1.00 94.50 63 HIS A O 1
ATOM 453 N N . VAL A 1 64 ? -32.267 -16.754 9.059 1.00 94.06 64 VAL A N 1
ATOM 454 C CA . VAL A 1 64 ? -31.019 -17.529 8.911 1.00 94.06 64 VAL A CA 1
ATOM 455 C C . VAL A 1 64 ? -30.753 -18.436 10.118 1.00 94.06 64 VAL A C 1
ATOM 457 O O . VAL A 1 64 ? -29.626 -18.909 10.309 1.00 94.06 64 VAL A O 1
ATOM 460 N N . LEU A 1 65 ? -31.785 -18.682 10.935 1.00 93.44 65 LEU A N 1
ATOM 461 C CA . LEU A 1 65 ? -31.765 -19.626 12.048 1.00 93.44 65 LEU A CA 1
ATOM 462 C C . LEU A 1 65 ? -32.282 -21.004 11.624 1.00 93.44 65 LEU A C 1
ATOM 464 O O . LEU A 1 65 ? -33.216 -21.152 10.842 1.00 93.44 65 LEU A O 1
ATOM 468 N N . PHE A 1 66 ? -31.653 -22.022 12.194 1.00 85.94 66 PHE A N 1
ATOM 469 C CA . PHE A 1 66 ? -31.863 -23.430 11.912 1.00 85.94 66 PHE A CA 1
ATOM 470 C C . PHE A 1 66 ? -32.046 -24.162 13.248 1.00 85.94 66 PHE A C 1
ATOM 472 O O . PHE A 1 66 ? -31.163 -24.110 14.108 1.00 85.94 66 PHE A O 1
ATOM 479 N N . HIS A 1 67 ? -33.163 -24.867 13.444 1.00 93.56 67 HIS A N 1
ATOM 480 C CA . HIS A 1 67 ? -33.343 -25.753 14.601 1.00 93.56 67 HIS A CA 1
ATOM 481 C C . HIS A 1 67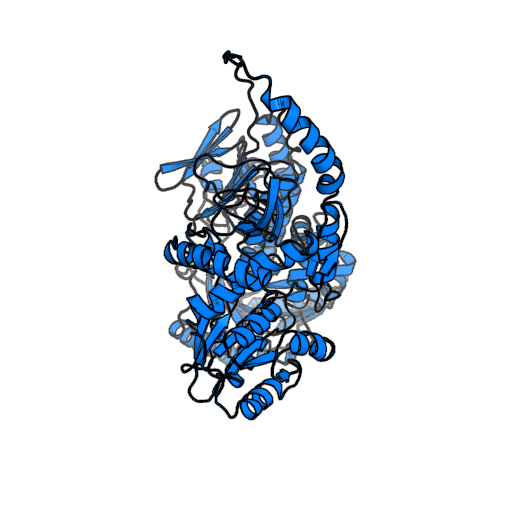 ? -32.506 -27.013 14.430 1.00 93.56 67 HIS A C 1
ATOM 483 O O . HIS A 1 67 ? -32.611 -27.691 13.416 1.00 93.56 67 HIS A O 1
ATOM 489 N N . ILE A 1 68 ? -31.685 -27.348 15.423 1.00 94.31 68 ILE A N 1
ATOM 490 C CA . ILE A 1 68 ? -30.783 -28.501 15.363 1.00 94.31 68 ILE A CA 1
ATOM 491 C C . ILE A 1 68 ? -31.595 -29.798 15.530 1.00 94.31 68 ILE A C 1
ATOM 493 O O . ILE A 1 68 ? -32.138 -30.013 16.619 1.00 94.31 68 ILE A O 1
ATOM 497 N N . PRO A 1 69 ? -31.628 -30.702 14.524 1.00 91.62 69 PRO A N 1
ATOM 498 C CA . PRO A 1 69 ? -32.310 -31.984 14.633 1.00 91.62 69 PRO A CA 1
ATOM 499 C C . PRO A 1 69 ? -31.836 -32.825 15.820 1.00 91.62 69 PRO A C 1
ATOM 501 O O . PRO A 1 69 ? -30.671 -32.784 16.244 1.00 91.62 69 PRO A O 1
ATOM 504 N N . SER A 1 70 ? -32.743 -33.655 16.337 1.00 84.94 70 SER A N 1
ATOM 505 C CA . SER A 1 70 ? -32.412 -34.664 17.342 1.00 84.94 70 SER A CA 1
ATOM 506 C C . SER A 1 70 ? -31.367 -35.634 16.781 1.00 84.94 70 SER A C 1
ATOM 508 O O . SER A 1 70 ? -31.609 -36.279 15.767 1.00 84.94 70 SER A O 1
ATOM 510 N N . GLY A 1 71 ? -30.210 -35.738 17.438 1.00 86.25 71 GLY A N 1
ATOM 511 C CA . GLY A 1 71 ? -29.098 -36.599 17.012 1.00 86.25 71 GLY A CA 1
ATOM 512 C C . GLY A 1 71 ? -27.891 -35.857 16.436 1.00 86.25 71 GLY A C 1
ATOM 513 O O . GLY A 1 71 ? -26.819 -36.446 16.362 1.00 86.25 71 GLY A O 1
ATOM 514 N N . ILE A 1 72 ? -28.019 -34.567 16.109 1.00 92.81 72 ILE A N 1
ATOM 515 C CA . ILE A 1 72 ? -26.890 -33.733 15.675 1.00 92.81 72 ILE A CA 1
ATOM 516 C C . ILE A 1 72 ? -26.326 -32.984 16.883 1.00 92.81 72 ILE A C 1
ATOM 518 O O . ILE A 1 72 ? -27.064 -32.310 17.606 1.00 92.81 72 ILE A O 1
ATOM 522 N N . SER A 1 73 ? -25.020 -33.095 17.128 1.00 92.31 73 SER A N 1
ATOM 523 C CA . SER A 1 73 ? -24.324 -32.351 18.190 1.00 92.31 73 SER A CA 1
ATOM 524 C C . SER A 1 73 ? -24.191 -30.857 17.854 1.00 92.31 73 SER A C 1
ATOM 526 O O . SER A 1 73 ? -24.279 -30.460 16.695 1.00 92.31 73 SER A O 1
ATOM 528 N N . PHE A 1 74 ? -23.928 -29.992 18.842 1.00 91.50 74 PHE A N 1
ATOM 529 C CA . PHE A 1 74 ? -23.663 -28.566 18.568 1.00 91.50 74 PHE A CA 1
ATOM 530 C C . PHE A 1 74 ? -22.427 -28.362 17.675 1.00 91.50 74 PHE A C 1
ATOM 532 O O . PHE A 1 74 ? -22.371 -27.442 16.854 1.00 91.50 74 PHE A O 1
ATOM 539 N N . GLN A 1 75 ? -21.432 -29.236 17.819 1.00 89.00 75 GLN A N 1
ATOM 540 C CA . GLN A 1 75 ? -20.192 -29.199 17.059 1.00 89.00 75 GLN A CA 1
ATOM 541 C C . GLN A 1 75 ? -20.442 -29.485 15.578 1.00 89.00 75 GLN A C 1
ATOM 543 O O . GLN A 1 75 ? -19.958 -28.725 14.737 1.00 89.00 75 GLN A O 1
ATOM 548 N N . GLU A 1 76 ? -21.226 -30.525 15.278 1.00 91.88 76 GLU A N 1
ATOM 549 C CA . GLU A 1 76 ? -21.679 -30.845 13.921 1.00 91.88 76 GLU A CA 1
ATOM 550 C C . GLU A 1 76 ? -22.600 -29.754 13.375 1.00 91.88 76 GLU A C 1
ATOM 552 O O . GLU A 1 76 ? -22.396 -29.287 12.253 1.00 91.88 76 GLU A O 1
ATOM 557 N N . ALA A 1 77 ? -23.556 -29.294 14.188 1.00 93.69 77 ALA A N 1
ATOM 558 C CA . ALA A 1 77 ? -24.566 -28.320 13.795 1.00 93.69 77 ALA A CA 1
ATOM 559 C C . ALA A 1 77 ? -23.957 -27.026 13.251 1.00 93.69 77 ALA A C 1
ATOM 561 O O . ALA A 1 77 ? -24.386 -26.522 12.220 1.00 93.69 77 ALA A O 1
ATOM 562 N N . ALA A 1 78 ? -22.906 -26.499 13.876 1.00 92.19 78 ALA A N 1
ATOM 563 C CA . ALA A 1 78 ? -22.278 -25.271 13.390 1.00 92.19 78 ALA A CA 1
ATOM 564 C C . ALA A 1 78 ? -21.189 -25.492 12.323 1.00 92.19 78 ALA A C 1
ATOM 566 O O . ALA A 1 78 ? -20.426 -24.588 11.955 1.00 92.19 78 ALA A O 1
ATOM 567 N N . THR A 1 79 ? -21.138 -26.690 11.740 1.00 93.44 79 THR A N 1
ATOM 568 C CA . THR A 1 79 ? -20.484 -26.871 10.442 1.00 93.44 79 THR A CA 1
ATOM 569 C C . THR A 1 79 ? -21.360 -26.415 9.275 1.00 93.44 79 THR A C 1
ATOM 571 O O . THR A 1 79 ? -20.789 -25.970 8.280 1.00 93.44 79 THR A O 1
ATOM 574 N N . PHE A 1 80 ? -22.689 -26.448 9.430 1.00 94.38 80 PHE A N 1
ATOM 575 C CA . PHE A 1 80 ? -23.684 -26.221 8.378 1.00 94.38 80 PHE A CA 1
ATOM 576 C C . PHE A 1 80 ? -23.877 -24.770 7.897 1.00 94.38 80 PHE A C 1
ATOM 578 O O . PHE A 1 80 ? -23.795 -24.563 6.685 1.00 94.38 80 PHE A O 1
ATOM 585 N N . PRO A 1 81 ? -24.127 -23.769 8.766 1.00 94.69 81 PRO A N 1
ATOM 586 C CA . PRO A 1 81 ? -24.941 -22.610 8.388 1.00 94.69 81 PRO A CA 1
ATOM 587 C C . PRO A 1 81 ? -24.419 -21.807 7.191 1.00 94.69 81 PRO A C 1
ATOM 589 O O . PRO A 1 81 ? -25.057 -21.759 6.141 1.00 94.69 81 PRO A O 1
ATOM 592 N N . CYS A 1 82 ? -23.224 -21.227 7.296 1.00 94.50 82 CYS A N 1
ATOM 593 C CA . CYS A 1 82 ? -22.668 -20.347 6.272 1.00 94.50 82 CYS A CA 1
ATOM 594 C C . CYS A 1 82 ? -22.348 -21.115 4.987 1.00 94.50 82 CYS A C 1
ATOM 596 O O . CYS A 1 82 ? -22.516 -20.586 3.889 1.00 94.50 82 CYS A O 1
ATOM 598 N N . GLY A 1 83 ? -21.890 -22.363 5.111 1.00 93.06 83 GLY A N 1
ATOM 599 C CA . GLY A 1 83 ? -21.563 -23.210 3.967 1.00 93.06 83 GLY A CA 1
ATOM 600 C C . GLY A 1 83 ? -22.800 -23.596 3.155 1.00 93.06 83 GLY A C 1
ATOM 601 O O . GLY A 1 83 ? -22.772 -23.490 1.928 1.00 93.06 83 GLY A O 1
ATOM 602 N N . LEU A 1 84 ? -23.889 -23.981 3.829 1.00 94.19 84 LEU A N 1
ATOM 603 C CA . LEU A 1 84 ? -25.162 -24.296 3.179 1.00 94.19 84 LEU A CA 1
ATOM 604 C C . LEU A 1 84 ? -25.847 -23.062 2.607 1.00 94.19 84 LEU A C 1
ATOM 606 O O . LEU A 1 84 ? -26.323 -23.125 1.474 1.00 94.19 84 LEU A O 1
ATOM 610 N N . LEU A 1 85 ? -25.851 -21.941 3.333 1.00 96.44 85 LEU A N 1
ATOM 611 C CA . LEU A 1 85 ? -26.383 -20.675 2.830 1.00 96.44 85 LEU A CA 1
ATOM 612 C C . LEU A 1 85 ? -25.657 -20.255 1.545 1.00 96.44 85 LEU A C 1
ATOM 614 O O . LEU A 1 85 ? -26.289 -20.026 0.516 1.00 96.44 85 LEU A O 1
ATOM 618 N N . THR A 1 86 ? -24.320 -20.250 1.580 1.00 96.38 86 THR A N 1
ATOM 619 C CA . THR A 1 86 ? -23.486 -19.917 0.414 1.00 96.38 86 THR A CA 1
ATOM 620 C C . THR A 1 86 ? -23.765 -20.865 -0.751 1.00 96.38 86 THR A C 1
ATOM 622 O O . THR A 1 86 ? -23.944 -20.415 -1.879 1.00 96.38 86 THR A O 1
ATOM 625 N N . GLY A 1 87 ? -23.827 -22.177 -0.492 1.00 96.31 87 GLY A N 1
ATOM 626 C CA . GLY A 1 87 ? -24.100 -23.181 -1.519 1.00 96.31 87 GLY A CA 1
ATOM 627 C C . GLY A 1 87 ? -25.453 -22.976 -2.201 1.00 96.31 87 GLY A C 1
ATOM 628 O O . GLY A 1 87 ? -25.513 -22.962 -3.429 1.00 96.31 87 GLY A O 1
ATOM 629 N N . GLY A 1 88 ? -26.518 -22.746 -1.431 1.00 96.31 88 GLY A N 1
ATOM 630 C CA . GLY A 1 88 ? -27.847 -22.473 -1.981 1.00 96.31 88 GLY A CA 1
ATOM 631 C C . GLY A 1 88 ? -27.899 -21.187 -2.798 1.00 96.31 88 GLY A C 1
ATOM 632 O O . GLY A 1 88 ? -28.418 -21.187 -3.913 1.00 96.31 88 GLY A O 1
ATOM 633 N N . MET A 1 89 ? -27.291 -20.105 -2.301 1.00 96.69 89 MET A N 1
ATOM 634 C CA . MET A 1 89 ? -27.219 -18.841 -3.040 1.00 96.69 89 MET A CA 1
ATOM 635 C C . MET A 1 89 ? -26.465 -18.995 -4.365 1.00 96.69 89 MET A C 1
ATOM 637 O O . MET A 1 89 ? -26.930 -18.513 -5.396 1.00 96.69 89 MET A O 1
ATOM 641 N N . VAL A 1 90 ? -25.330 -19.699 -4.383 1.00 97.31 90 VAL A N 1
ATOM 642 C CA . VAL A 1 90 ? -24.605 -19.949 -5.637 1.00 97.31 90 VAL A CA 1
ATOM 643 C C . VAL A 1 90 ? -25.458 -20.759 -6.604 1.00 97.31 90 VAL A C 1
ATOM 645 O O . VAL A 1 90 ? -25.643 -20.337 -7.745 1.00 97.31 90 VAL A O 1
ATOM 648 N N . LEU A 1 91 ? -25.954 -21.918 -6.169 1.00 96.88 91 LEU A N 1
ATOM 649 C CA . LEU A 1 91 ? -26.576 -22.898 -7.055 1.00 96.88 91 LEU A CA 1
ATOM 650 C C . LEU A 1 91 ? -27.973 -22.455 -7.507 1.00 96.88 91 LEU A C 1
ATOM 652 O O . LEU A 1 91 ? -28.272 -22.491 -8.699 1.00 96.88 91 LEU A O 1
ATOM 656 N N . PHE A 1 92 ? -28.815 -21.992 -6.588 1.00 95.81 92 PHE A N 1
ATOM 657 C CA . PHE A 1 92 ? -30.242 -21.790 -6.852 1.00 95.81 92 PHE A CA 1
ATOM 658 C C . PHE A 1 92 ? -30.625 -20.318 -7.036 1.00 95.81 92 PHE A C 1
ATOM 660 O O . PHE A 1 92 ? -31.512 -20.040 -7.835 1.00 95.81 92 PHE A O 1
ATOM 667 N N . ASN A 1 93 ? -29.915 -19.367 -6.415 1.00 94.50 93 ASN A N 1
ATOM 668 C CA . ASN A 1 93 ? -30.163 -17.934 -6.635 1.00 94.50 93 ASN A CA 1
ATOM 669 C C . ASN A 1 93 ? -29.362 -17.393 -7.839 1.00 94.50 93 ASN A C 1
ATOM 671 O O . ASN A 1 93 ? -29.920 -16.970 -8.849 1.00 94.50 93 ASN A O 1
ATOM 675 N N . THR A 1 94 ? -28.027 -17.463 -7.795 1.00 94.69 94 THR A N 1
ATOM 676 C CA . THR A 1 94 ? -27.157 -16.837 -8.810 1.00 94.69 94 THR A CA 1
ATOM 677 C C . THR A 1 94 ? -27.026 -17.663 -10.091 1.00 94.69 94 THR A C 1
ATOM 679 O O . THR A 1 94 ? -27.151 -17.131 -11.200 1.00 94.69 94 THR A O 1
ATOM 682 N N . MET A 1 95 ? -26.777 -18.973 -9.978 1.00 93.44 95 MET A N 1
ATOM 683 C CA . MET A 1 95 ? -26.740 -19.861 -11.145 1.00 93.44 95 MET A CA 1
ATOM 684 C C . MET A 1 95 ? -28.138 -20.194 -11.668 1.00 93.44 95 MET A C 1
ATOM 686 O O . MET A 1 95 ? -28.253 -20.501 -12.861 1.00 93.44 95 MET A O 1
ATOM 690 N N . ASN A 1 96 ? -29.173 -20.053 -10.830 1.00 92.00 96 ASN A N 1
ATOM 691 C CA . ASN A 1 96 ? -30.566 -20.387 -11.131 1.00 92.00 96 ASN A CA 1
ATOM 692 C C . ASN A 1 96 ? -30.719 -21.832 -11.636 1.00 92.00 96 ASN A C 1
ATOM 694 O O . ASN A 1 96 ? -31.391 -22.095 -12.637 1.00 92.00 96 ASN A O 1
ATOM 698 N N . LEU A 1 97 ? -30.012 -22.762 -10.989 1.00 92.69 97 LEU A N 1
ATOM 699 C CA . LEU A 1 97 ? -30.175 -24.186 -11.238 1.00 92.69 97 LEU A CA 1
ATOM 700 C C . LEU A 1 97 ? -31.551 -24.627 -10.737 1.00 92.69 97 LEU A C 1
ATOM 702 O O . LEU A 1 97 ? -32.021 -24.189 -9.693 1.00 92.69 97 LEU A O 1
ATOM 706 N N . LYS A 1 98 ? -32.195 -25.512 -11.490 1.00 87.38 98 LYS A N 1
ATOM 707 C CA . LYS A 1 98 ? -33.462 -26.146 -11.113 1.00 87.38 98 LYS A CA 1
ATOM 708 C C . LYS A 1 98 ? -33.239 -27.646 -11.042 1.00 87.38 98 LYS A C 1
ATOM 710 O O . LYS A 1 98 ? -32.427 -28.143 -11.815 1.00 87.38 98 LYS A O 1
ATOM 715 N N . ALA A 1 99 ? -33.943 -28.341 -10.149 1.00 77.69 99 ALA A N 1
ATOM 716 C CA . ALA A 1 99 ? -33.809 -29.788 -9.975 1.00 77.69 99 ALA A CA 1
ATOM 717 C C . ALA A 1 99 ? -33.740 -30.512 -11.333 1.00 77.69 99 ALA A C 1
ATOM 719 O O . ALA A 1 99 ? -34.616 -30.344 -12.186 1.00 77.69 99 ALA A O 1
ATOM 720 N N . ALA A 1 100 ? -32.661 -31.262 -11.548 1.00 68.56 100 ALA A N 1
ATOM 721 C CA . ALA A 1 100 ? -32.421 -31.967 -12.794 1.00 68.56 100 ALA A CA 1
ATOM 722 C C . ALA A 1 100 ? -33.137 -33.323 -12.781 1.00 68.56 100 ALA A C 1
ATOM 724 O O . ALA A 1 100 ? -33.296 -33.959 -11.738 1.00 68.56 100 ALA A O 1
ATOM 725 N N . HIS A 1 101 ? -33.574 -33.787 -13.955 1.00 58.28 101 HIS A N 1
ATOM 726 C CA . HIS A 1 101 ? -34.189 -35.107 -14.066 1.00 58.28 101 HIS A CA 1
ATOM 727 C C . HIS A 1 101 ? -33.185 -36.217 -13.695 1.00 58.28 101 HIS A C 1
ATOM 729 O O . HIS A 1 101 ? -32.027 -36.141 -14.115 1.00 58.28 101 HIS A O 1
ATOM 735 N N . PRO A 1 102 ? -33.627 -37.301 -13.024 1.00 52.62 102 PRO A N 1
ATOM 736 C CA . PRO A 1 102 ? -32.751 -38.373 -12.532 1.00 52.62 102 PRO A CA 1
ATOM 737 C C . PRO A 1 102 ? -31.862 -39.048 -13.592 1.00 52.62 102 PRO A C 1
ATOM 739 O O . PRO A 1 102 ? -30.842 -39.635 -13.248 1.00 52.62 102 PRO A O 1
ATOM 742 N N . ASN A 1 103 ? -32.229 -38.963 -14.878 1.00 47.81 103 ASN A N 1
ATOM 743 C CA . ASN A 1 103 ? -31.614 -39.728 -15.970 1.00 47.81 103 ASN A CA 1
ATOM 744 C C . ASN A 1 103 ? -30.864 -38.870 -17.012 1.00 47.81 103 ASN A C 1
ATOM 746 O O . ASN A 1 103 ? -30.625 -39.335 -18.124 1.00 47.81 103 ASN A O 1
ATOM 750 N N . GLY A 1 104 ? -30.489 -37.626 -16.688 1.00 56.72 104 GLY A N 1
ATOM 751 C CA . GLY A 1 104 ? -29.798 -36.736 -17.638 1.00 56.72 104 GLY A CA 1
ATOM 752 C C . GLY A 1 104 ? -29.041 -35.576 -16.993 1.00 56.72 104 GLY A C 1
ATOM 753 O O . GLY A 1 104 ? -29.009 -34.487 -17.561 1.00 56.72 104 GLY A O 1
ATOM 754 N N . GLY A 1 105 ? -28.500 -35.789 -15.789 1.00 70.31 105 GLY A N 1
ATOM 755 C CA . GLY A 1 105 ? -27.927 -34.736 -14.953 1.00 70.31 105 GLY A CA 1
ATOM 756 C C . GLY A 1 105 ? -26.867 -33.892 -15.666 1.00 70.31 105 GLY A C 1
ATOM 757 O O . GLY A 1 105 ? -25.999 -34.398 -16.374 1.00 70.31 105 GLY A O 1
ATOM 758 N N . GLN A 1 106 ? -26.933 -32.580 -15.469 1.00 90.75 106 GLN A N 1
ATOM 759 C CA . GLN A 1 106 ? -25.975 -31.643 -16.040 1.00 90.75 106 GLN A CA 1
ATOM 760 C C . GLN A 1 106 ? -24.704 -31.586 -15.187 1.00 90.75 106 GLN A C 1
ATOM 762 O O . GLN A 1 106 ? -24.774 -31.568 -13.954 1.00 90.75 106 GLN A O 1
ATOM 767 N N . TYR A 1 107 ? -23.538 -31.540 -15.836 1.00 96.00 107 TYR A N 1
ATOM 768 C CA . TYR A 1 107 ? -22.267 -31.378 -15.137 1.00 96.00 107 TYR A CA 1
ATOM 769 C C . TYR A 1 107 ? -22.141 -29.980 -14.529 1.00 96.00 107 TYR A C 1
ATOM 771 O O . TYR A 1 107 ? -22.378 -28.971 -15.203 1.00 96.00 107 TYR A O 1
ATOM 779 N N . VAL A 1 108 ? -21.694 -29.931 -13.275 1.00 97.94 108 VAL A N 1
ATOM 780 C CA . VAL A 1 108 ? -21.342 -28.691 -12.575 1.00 97.94 108 VAL A CA 1
ATOM 781 C C . VAL A 1 108 ? -19.967 -28.862 -11.946 1.00 97.94 108 VAL A C 1
ATOM 783 O O . VAL A 1 108 ? -19.736 -29.805 -11.189 1.00 97.94 108 VAL A O 1
ATOM 786 N N . LEU A 1 109 ? -19.045 -27.957 -12.272 1.00 98.69 109 LEU A N 1
ATOM 787 C CA . LEU A 1 109 ? -17.690 -27.966 -11.738 1.00 98.69 109 LEU A CA 1
ATOM 788 C C . LEU A 1 109 ? -17.639 -27.195 -10.420 1.00 98.69 109 LEU A C 1
ATOM 790 O O . LEU A 1 109 ? -17.990 -26.021 -10.384 1.00 98.69 109 LEU A O 1
ATOM 794 N N . ILE A 1 110 ? -17.131 -27.820 -9.362 1.00 98.69 110 ILE A N 1
ATOM 795 C CA . ILE A 1 110 ? -16.774 -27.158 -8.105 1.00 98.69 110 ILE A CA 1
ATOM 796 C C . ILE A 1 110 ? -15.249 -27.127 -7.992 1.00 98.69 110 ILE A C 1
ATOM 798 O O . ILE A 1 110 ? -14.608 -28.121 -7.633 1.00 98.69 110 ILE A O 1
ATOM 802 N N . TYR A 1 111 ? -14.649 -25.978 -8.298 1.00 98.38 111 TYR A N 1
ATOM 803 C CA . TYR A 1 111 ? -13.223 -25.773 -8.087 1.00 98.38 111 TYR A CA 1
ATOM 804 C C . TYR A 1 111 ? -12.953 -25.536 -6.596 1.00 98.38 111 TYR A C 1
ATOM 806 O O . TYR A 1 111 ? -13.517 -24.624 -5.987 1.00 98.38 111 TYR A O 1
ATOM 814 N N . GLY A 1 112 ? -12.100 -26.371 -5.996 1.00 96.62 112 GLY A N 1
ATOM 815 C CA . GLY A 1 112 ? -11.908 -26.412 -4.543 1.00 96.62 112 GLY A CA 1
ATOM 816 C C . GLY A 1 112 ? -12.962 -27.260 -3.819 1.00 96.62 112 GLY A C 1
ATOM 817 O O . GLY A 1 112 ? -13.486 -26.854 -2.781 1.00 96.62 112 GLY A O 1
ATOM 818 N N . GLY A 1 113 ? -13.269 -28.452 -4.335 1.00 96.81 113 GLY A N 1
ATOM 819 C CA . GLY A 1 113 ? -14.320 -29.336 -3.814 1.00 96.81 113 GLY A CA 1
ATOM 820 C C . GLY A 1 113 ? -14.129 -29.797 -2.365 1.00 96.81 113 GLY A C 1
ATOM 821 O O . GLY A 1 113 ? -15.104 -30.109 -1.695 1.00 96.81 113 GLY A O 1
ATOM 822 N N . SER A 1 114 ? -12.897 -29.798 -1.844 1.00 94.94 114 SER A N 1
ATOM 823 C CA . SER A 1 114 ? -12.604 -30.162 -0.448 1.00 94.94 114 SER A CA 1
ATOM 824 C C . SER A 1 114 ? -12.710 -28.994 0.546 1.00 94.94 114 SER A C 1
ATOM 826 O O . SER A 1 114 ? -12.305 -29.136 1.700 1.00 94.94 114 SER A O 1
ATOM 828 N N . THR A 1 115 ? -13.180 -27.823 0.107 1.00 93.19 115 THR A N 1
ATOM 829 C CA . THR A 1 115 ? -13.490 -26.682 0.987 1.00 93.19 115 THR A CA 1
ATOM 830 C C . THR A 1 115 ? -14.834 -26.888 1.694 1.00 93.19 115 THR A C 1
ATOM 832 O O . THR A 1 115 ? -15.629 -27.731 1.288 1.00 93.19 115 THR A O 1
ATOM 835 N N . ALA A 1 116 ? -15.117 -26.102 2.740 1.00 90.06 116 ALA A N 1
ATOM 836 C CA . ALA A 1 116 ? -16.392 -26.176 3.461 1.00 90.06 116 ALA A CA 1
ATOM 837 C C . ALA A 1 116 ? -17.600 -25.973 2.526 1.00 90.06 116 ALA A C 1
ATOM 839 O O . ALA A 1 116 ? -18.479 -26.830 2.462 1.00 90.06 116 ALA A O 1
ATOM 840 N N . SER A 1 117 ? -17.608 -24.884 1.749 1.00 94.19 117 SER A N 1
ATOM 841 C CA . SER A 1 117 ? -18.666 -24.609 0.769 1.00 94.19 117 SER A CA 1
ATOM 842 C C . SER A 1 117 ? -18.682 -25.642 -0.360 1.00 94.19 117 SER A C 1
ATOM 844 O O . SER A 1 117 ? -19.755 -26.052 -0.797 1.00 94.19 117 SER A O 1
ATOM 846 N N . GLY A 1 118 ? -17.507 -26.110 -0.801 1.00 96.94 118 GLY A N 1
ATOM 847 C CA . GLY A 1 118 ? -17.387 -27.133 -1.838 1.00 96.94 118 GLY A CA 1
ATOM 848 C C . GLY A 1 118 ? -18.080 -28.444 -1.464 1.00 96.94 118 GLY A C 1
ATOM 849 O O . GLY A 1 118 ? -18.894 -28.939 -2.238 1.00 96.94 118 GLY A O 1
ATOM 850 N N . ILE A 1 119 ? -17.835 -28.965 -0.258 1.00 97.81 119 ILE A N 1
ATOM 851 C CA . ILE A 1 119 ? -18.444 -30.218 0.216 1.00 97.81 119 ILE A CA 1
ATOM 852 C C . ILE A 1 119 ? -19.969 -30.120 0.295 1.00 97.81 119 ILE A C 1
ATOM 854 O O . ILE A 1 119 ? -20.658 -31.066 -0.086 1.00 97.81 119 ILE A O 1
ATOM 858 N N . PHE A 1 120 ? -20.515 -28.989 0.747 1.00 97.56 120 PHE A N 1
ATOM 859 C CA . PHE A 1 120 ? -21.964 -28.799 0.747 1.00 97.56 120 PHE A CA 1
ATOM 860 C C . PHE A 1 120 ? -22.533 -28.697 -0.666 1.00 97.56 120 PHE A C 1
ATOM 862 O O . PHE A 1 120 ? -23.503 -29.385 -0.967 1.00 97.56 120 PHE A O 1
ATOM 869 N N . MET A 1 121 ? -21.909 -27.928 -1.562 1.00 98.00 121 MET A N 1
ATOM 870 C CA . MET A 1 121 ? -22.367 -27.838 -2.952 1.00 98.00 121 MET A CA 1
ATOM 871 C C . MET A 1 121 ? -22.350 -29.193 -3.667 1.00 98.00 121 MET A C 1
ATOM 873 O O . MET A 1 121 ? -23.260 -29.465 -4.439 1.00 98.00 121 MET A O 1
ATOM 877 N N . ILE A 1 122 ? -21.377 -30.067 -3.387 1.00 98.38 122 ILE A N 1
ATOM 878 C CA . ILE A 1 122 ? -21.345 -31.432 -3.938 1.00 98.38 122 ILE A CA 1
ATOM 879 C C . ILE A 1 122 ? -22.570 -32.236 -3.479 1.00 98.38 122 ILE A C 1
ATOM 881 O O . ILE A 1 122 ? -23.243 -32.842 -4.313 1.00 98.38 122 ILE A O 1
ATOM 885 N N . GLN A 1 123 ? -22.871 -32.217 -2.175 1.00 98.00 123 GLN A N 1
ATOM 886 C CA . GLN A 1 123 ? -24.019 -32.934 -1.610 1.00 98.00 123 GLN A CA 1
ATOM 887 C C . GLN A 1 123 ? -25.341 -32.406 -2.179 1.00 98.00 123 GLN A C 1
ATOM 889 O O . GLN A 1 123 ? -26.179 -33.194 -2.612 1.00 98.00 123 GLN A O 1
ATOM 894 N N . LEU A 1 124 ? -25.493 -31.079 -2.250 1.00 96.88 124 LEU A N 1
ATOM 895 C CA . LEU A 1 124 ? -26.669 -30.427 -2.825 1.00 96.88 124 LEU A CA 1
ATOM 896 C C . LEU A 1 124 ? -26.835 -30.789 -4.303 1.00 96.88 124 LEU A C 1
ATOM 898 O O . LEU A 1 124 ? -27.883 -31.280 -4.702 1.00 96.88 124 LEU A O 1
ATOM 902 N N . LEU A 1 125 ? -25.796 -30.623 -5.120 1.00 96.31 125 LEU A N 1
ATOM 903 C CA . LEU A 1 125 ? -25.850 -30.974 -6.540 1.00 96.31 125 LEU A CA 1
ATOM 904 C C . LEU A 1 125 ? -26.274 -32.432 -6.744 1.00 96.31 125 LEU A C 1
ATOM 906 O O . LEU A 1 125 ? -27.160 -32.695 -7.553 1.00 96.31 125 LEU A O 1
ATOM 910 N N . ARG A 1 126 ? -25.691 -33.367 -5.982 1.00 94.69 126 ARG A N 1
ATOM 911 C CA . ARG A 1 126 ? -26.052 -34.785 -6.068 1.00 94.69 126 ARG A CA 1
ATOM 912 C C . ARG A 1 126 ? -27.505 -35.029 -5.658 1.00 94.69 126 ARG A C 1
ATOM 914 O O . ARG A 1 126 ? -28.185 -35.799 -6.330 1.00 94.69 126 ARG A O 1
ATOM 921 N N . HIS A 1 127 ? -27.974 -34.371 -4.598 1.00 93.88 127 HIS A N 1
ATOM 922 C CA . HIS A 1 127 ? -29.356 -34.467 -4.131 1.00 93.88 127 HIS A CA 1
ATOM 923 C C . HIS A 1 127 ? -30.358 -33.964 -5.183 1.00 93.88 127 HIS A C 1
ATOM 925 O O . HIS A 1 127 ? -31.342 -34.637 -5.471 1.00 93.88 127 HIS A O 1
ATOM 931 N N . TYR A 1 128 ? -30.061 -32.836 -5.834 1.00 93.06 128 TYR A N 1
ATOM 932 C CA . TYR A 1 128 ? -30.913 -32.228 -6.864 1.00 93.06 128 TYR A CA 1
ATOM 933 C C . TYR A 1 128 ? -30.701 -32.796 -8.282 1.00 93.06 128 TYR A C 1
ATOM 935 O O . TYR A 1 128 ? -31.143 -32.189 -9.260 1.00 93.06 128 TYR A O 1
ATOM 943 N N . GLY A 1 129 ? -30.031 -33.947 -8.421 1.00 92.50 129 GLY A N 1
ATOM 944 C CA . GLY A 1 129 ? -29.903 -34.675 -9.691 1.00 92.50 129 GLY A CA 1
ATOM 945 C C . GLY A 1 129 ? -28.828 -34.156 -10.657 1.00 92.50 129 GLY A C 1
ATOM 946 O O . GLY A 1 129 ? -28.783 -34.580 -11.812 1.00 92.50 129 GLY A O 1
ATOM 947 N N . PHE A 1 130 ? -27.954 -33.249 -10.221 1.00 94.94 130 PHE A N 1
ATOM 948 C CA . PHE A 1 130 ? -26.799 -32.795 -10.998 1.00 94.94 130 PHE A CA 1
ATOM 949 C C . PHE A 1 130 ? -25.606 -33.743 -10.850 1.00 94.94 130 PHE A C 1
ATOM 951 O O . PHE A 1 130 ? -25.558 -34.591 -9.957 1.00 94.94 130 PHE A O 1
ATOM 958 N N . ILE A 1 131 ? -24.610 -33.576 -11.726 1.00 96.25 131 ILE A N 1
ATOM 959 C CA . ILE A 1 131 ? -23.387 -34.382 -11.729 1.00 96.25 131 ILE A CA 1
ATOM 960 C C . ILE A 1 131 ? -22.208 -33.510 -11.267 1.00 96.25 131 ILE A C 1
ATOM 962 O O . ILE A 1 131 ? -21.660 -32.747 -12.071 1.00 96.25 131 ILE A O 1
ATOM 966 N N . PRO A 1 132 ? -21.794 -33.584 -9.986 1.00 97.50 132 PRO A N 1
ATOM 967 C CA . PRO A 1 132 ? -20.717 -32.747 -9.478 1.00 97.50 132 PRO A CA 1
ATOM 968 C C . PRO A 1 132 ? -19.367 -33.266 -9.976 1.00 97.50 132 PRO A C 1
ATOM 970 O O . PRO A 1 132 ? -18.984 -34.402 -9.699 1.00 97.50 132 PRO A O 1
ATOM 973 N N . VAL A 1 133 ? -18.612 -32.421 -10.664 1.00 98.38 133 VAL A N 1
ATOM 974 C CA . VAL A 1 133 ? -17.198 -32.649 -10.986 1.00 98.38 133 VAL A CA 1
ATOM 975 C C . VAL A 1 133 ? -16.376 -31.676 -10.162 1.00 98.38 133 VAL A C 1
ATOM 977 O O . VAL A 1 133 ? -16.789 -30.536 -9.981 1.00 98.38 133 VAL A O 1
ATOM 980 N N . VAL A 1 134 ? -15.239 -32.094 -9.611 1.00 98.69 134 VAL A N 1
ATOM 981 C CA . VAL A 1 134 ? -14.525 -31.254 -8.642 1.00 98.69 134 VAL A CA 1
ATOM 982 C C . VAL A 1 134 ? -13.030 -31.202 -8.885 1.00 98.69 134 VAL A C 1
ATOM 984 O O . VAL A 1 134 ? -12.439 -32.158 -9.386 1.00 98.69 134 VAL A O 1
ATOM 987 N N . THR A 1 135 ? -12.400 -30.112 -8.449 1.00 98.62 135 THR A N 1
ATOM 988 C CA . THR A 1 135 ? -10.941 -30.058 -8.294 1.00 98.62 135 THR A CA 1
ATOM 989 C C . THR A 1 135 ? -10.555 -30.068 -6.819 1.00 98.62 135 THR A C 1
ATOM 991 O O . THR A 1 135 ? -11.180 -29.396 -5.995 1.00 98.62 135 THR A O 1
ATOM 994 N N . CYS A 1 136 ? -9.539 -30.848 -6.453 1.00 97.19 136 CYS A N 1
ATOM 995 C CA . CYS A 1 136 ? -8.935 -30.841 -5.116 1.00 97.19 136 CYS A CA 1
ATOM 996 C C . CYS A 1 136 ? -7.581 -31.565 -5.142 1.00 97.19 136 CYS A C 1
ATOM 998 O O . CYS A 1 136 ? -7.222 -32.173 -6.145 1.00 97.19 136 CYS A O 1
ATOM 1000 N N . SER A 1 137 ? -6.813 -31.502 -4.053 1.00 95.44 137 SER A N 1
ATOM 1001 C CA . SER A 1 137 ? -5.589 -32.304 -3.948 1.00 95.44 137 SER A CA 1
ATOM 1002 C C . SER A 1 137 ? -5.923 -33.807 -3.904 1.00 95.44 137 SER A C 1
ATOM 1004 O O . SER A 1 137 ? -6.909 -34.167 -3.251 1.00 95.44 137 SER A O 1
ATOM 1006 N N . PRO A 1 138 ? -5.094 -34.693 -4.493 1.00 97.38 138 PRO A N 1
ATOM 1007 C CA . PRO A 1 138 ? -5.367 -36.134 -4.567 1.00 97.38 138 PRO A CA 1
ATOM 1008 C C . PRO A 1 138 ? -5.700 -36.804 -3.229 1.00 97.38 138 PRO A C 1
ATOM 1010 O O . PRO A 1 138 ? -6.586 -37.653 -3.158 1.00 97.38 138 PRO A O 1
ATOM 1013 N N . HIS A 1 139 ? -5.060 -36.378 -2.134 1.00 94.88 139 HIS A N 1
ATOM 1014 C CA . HIS A 1 139 ? -5.319 -36.928 -0.798 1.00 94.88 139 HIS A CA 1
ATOM 1015 C C . HIS A 1 139 ? -6.745 -36.668 -0.278 1.00 94.88 139 HIS A C 1
ATOM 1017 O O . HIS A 1 139 ? -7.169 -37.319 0.673 1.00 94.88 139 HIS A O 1
ATOM 1023 N N . ASN A 1 140 ? -7.503 -35.759 -0.902 1.00 96.38 140 ASN A N 1
ATOM 1024 C CA . ASN A 1 140 ? -8.899 -35.464 -0.569 1.00 96.38 140 ASN A CA 1
ATOM 1025 C C . ASN A 1 140 ? -9.916 -36.136 -1.511 1.00 96.38 140 ASN A C 1
ATOM 1027 O O . ASN A 1 140 ? -11.117 -35.930 -1.332 1.00 96.38 140 ASN A O 1
ATOM 1031 N N . TYR A 1 141 ? -9.493 -36.956 -2.481 1.00 97.88 141 TYR A N 1
ATOM 1032 C CA . TYR A 1 141 ? -10.412 -37.590 -3.438 1.00 97.88 141 TYR A CA 1
ATOM 1033 C C . TYR A 1 141 ? -11.481 -38.435 -2.751 1.00 97.88 141 TYR A C 1
ATOM 1035 O O . TYR A 1 141 ? -12.664 -38.287 -3.041 1.00 97.88 141 TYR A O 1
ATOM 1043 N N . THR A 1 142 ? -11.093 -39.260 -1.779 1.00 97.38 142 THR A N 1
ATOM 1044 C CA . THR A 1 142 ? -12.051 -40.069 -1.016 1.00 97.38 142 THR A CA 1
ATOM 1045 C C . THR A 1 142 ? -13.086 -39.197 -0.309 1.00 97.38 142 THR A C 1
ATOM 1047 O O . THR A 1 142 ? -14.265 -39.529 -0.309 1.00 97.38 142 THR A O 1
ATOM 1050 N N . LEU A 1 143 ? -12.678 -38.052 0.252 1.00 96.31 143 LEU A N 1
ATOM 1051 C CA . LEU A 1 143 ? -13.589 -37.132 0.937 1.00 96.31 143 LEU A CA 1
ATOM 1052 C C . LEU A 1 143 ? -14.658 -36.584 -0.020 1.00 96.31 143 LEU A C 1
ATOM 1054 O O . LEU A 1 143 ? -15.847 -36.674 0.280 1.00 96.31 143 LEU A O 1
ATOM 1058 N N . VAL A 1 144 ? -14.249 -36.043 -1.170 1.00 97.75 144 VAL A N 1
ATOM 1059 C CA . VAL A 1 144 ? -15.187 -35.435 -2.130 1.00 97.75 144 VAL A CA 1
ATOM 1060 C C . VAL A 1 144 ? -16.055 -36.478 -2.839 1.00 97.75 144 VAL A C 1
ATOM 1062 O O . VAL A 1 144 ? -17.222 -36.214 -3.114 1.00 97.75 144 VAL A O 1
ATOM 1065 N N . LYS A 1 145 ? -15.530 -37.687 -3.079 1.00 97.94 145 LYS A N 1
ATOM 1066 C CA . LYS A 1 145 ? -16.302 -38.816 -3.619 1.00 97.94 145 LYS A CA 1
ATOM 1067 C C . LYS A 1 145 ? -17.380 -39.277 -2.643 1.00 97.94 145 LYS A C 1
ATOM 1069 O O . LYS A 1 145 ? -18.526 -39.432 -3.046 1.00 97.94 145 LYS A O 1
ATOM 1074 N N . THR A 1 146 ? -17.047 -39.405 -1.358 1.00 96.81 146 THR A N 1
ATOM 1075 C CA . THR A 1 146 ? -18.029 -39.715 -0.307 1.00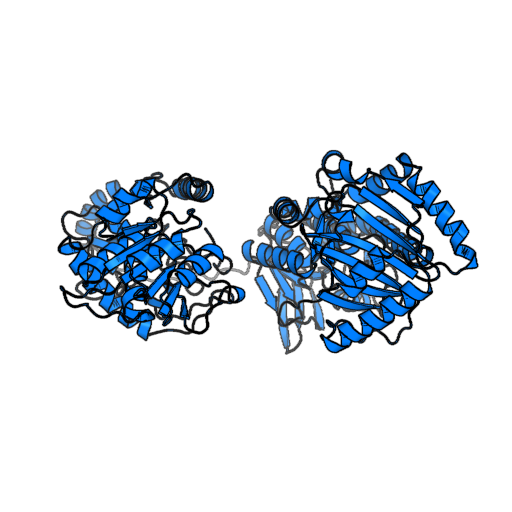 96.81 146 THR A CA 1
ATOM 1076 C C . THR A 1 146 ? -19.099 -38.629 -0.176 1.00 96.81 146 THR A C 1
ATOM 1078 O O . THR A 1 146 ? -20.243 -38.945 0.132 1.00 96.81 146 THR A O 1
ATOM 1081 N N . ALA A 1 147 ? -18.755 -37.365 -0.444 1.00 96.25 147 ALA A N 1
ATOM 1082 C CA . ALA A 1 147 ? -19.721 -36.266 -0.479 1.00 96.25 147 ALA A CA 1
ATOM 1083 C C . ALA A 1 147 ? -20.654 -36.300 -1.709 1.00 96.25 147 ALA A C 1
ATOM 1085 O O . ALA A 1 147 ? -21.665 -35.607 -1.706 1.00 96.25 147 ALA A O 1
ATOM 1086 N N . GLY A 1 148 ? -20.341 -37.093 -2.742 1.00 97.12 148 GLY A N 1
ATOM 1087 C CA . GLY A 1 148 ? -21.181 -37.263 -3.934 1.00 97.12 148 GLY A CA 1
ATOM 1088 C C . GLY A 1 148 ? -20.559 -36.797 -5.253 1.00 97.12 148 GLY A C 1
ATOM 1089 O O . GLY A 1 148 ? -21.267 -36.745 -6.257 1.00 97.12 148 GLY A O 1
ATOM 1090 N N . ALA A 1 149 ? -19.265 -36.454 -5.285 1.00 98.00 149 ALA A N 1
ATOM 1091 C CA . ALA A 1 149 ? -18.602 -36.061 -6.526 1.00 98.00 149 ALA A CA 1
ATOM 1092 C C . ALA A 1 149 ? -18.523 -37.238 -7.512 1.00 98.00 149 ALA A C 1
ATOM 1094 O O . ALA A 1 149 ? -18.066 -38.330 -7.172 1.00 98.00 149 ALA A O 1
ATOM 1095 N N . GLU A 1 150 ? -18.888 -36.992 -8.765 1.00 97.75 150 GLU A N 1
ATOM 1096 C CA . GLU A 1 150 ? -18.793 -37.963 -9.852 1.00 97.75 150 GLU A CA 1
ATOM 1097 C C . GLU A 1 150 ? -17.343 -38.162 -10.294 1.00 97.75 150 GLU A C 1
ATOM 1099 O O . GLU A 1 150 ? -16.921 -39.281 -10.568 1.00 97.75 150 GLU A O 1
ATOM 1104 N N . ALA A 1 151 ? -16.533 -37.102 -10.285 1.00 98.19 151 ALA A N 1
ATOM 1105 C CA . ALA A 1 151 ? -15.108 -37.147 -10.603 1.00 98.19 151 ALA A CA 1
ATOM 1106 C C . ALA A 1 151 ? -14.334 -36.073 -9.833 1.00 98.19 151 ALA A C 1
ATOM 1108 O O . ALA A 1 151 ? -14.878 -35.015 -9.516 1.00 98.19 151 ALA A O 1
ATOM 1109 N N . ALA A 1 152 ? -13.069 -36.367 -9.527 1.00 98.56 152 ALA A N 1
ATOM 1110 C CA . ALA A 1 152 ? -12.156 -35.464 -8.840 1.00 98.56 152 ALA A CA 1
ATOM 1111 C C . ALA A 1 152 ? -10.848 -35.365 -9.629 1.00 98.56 152 ALA A C 1
ATOM 1113 O O . ALA A 1 152 ? -10.298 -36.388 -10.035 1.00 98.56 152 ALA A O 1
ATOM 1114 N N . PHE A 1 153 ? -10.375 -34.138 -9.832 1.00 98.62 153 PHE A N 1
ATOM 1115 C CA . PHE A 1 153 ? -9.193 -33.826 -10.630 1.00 98.62 153 PHE A CA 1
ATOM 1116 C C . PHE A 1 153 ? -8.178 -33.029 -9.809 1.00 98.62 153 PHE A C 1
ATOM 1118 O O . PHE A 1 153 ? -8.553 -32.174 -8.998 1.00 98.62 153 PHE A O 1
ATOM 1125 N N . ASP A 1 154 ? -6.891 -33.288 -10.036 1.00 98.12 154 ASP A N 1
ATOM 1126 C CA . ASP A 1 154 ? -5.817 -32.584 -9.347 1.00 98.12 154 ASP A CA 1
ATOM 1127 C C . ASP A 1 154 ? -5.658 -31.225 -10.010 1.00 98.12 154 ASP A C 1
ATOM 1129 O O . ASP A 1 154 ? -5.273 -31.135 -11.175 1.00 98.12 154 ASP A O 1
ATOM 1133 N N . TYR A 1 155 ? -5.951 -30.163 -9.267 1.00 96.31 155 TYR A N 1
ATOM 1134 C CA . TYR A 1 155 ? -5.821 -28.799 -9.771 1.00 96.31 155 TYR A CA 1
ATOM 1135 C C . TYR A 1 155 ? -4.371 -28.416 -10.098 1.00 96.31 155 TYR A C 1
ATOM 1137 O O . TYR A 1 155 ? -4.152 -27.428 -10.792 1.00 96.31 155 TYR A O 1
ATOM 1145 N N . LYS A 1 156 ? -3.379 -29.165 -9.597 1.00 95.81 156 LYS A N 1
ATOM 1146 C CA . LYS A 1 156 ? -1.964 -28.973 -9.945 1.00 95.81 156 LYS A CA 1
ATOM 1147 C C . LYS A 1 156 ? -1.574 -29.659 -11.252 1.00 95.81 156 LYS A C 1
ATOM 1149 O O . LYS A 1 156 ? -0.484 -29.393 -11.757 1.00 95.81 156 LYS A O 1
ATOM 1154 N N . SER A 1 157 ? -2.419 -30.541 -11.791 1.00 97.38 157 SER A N 1
ATOM 1155 C CA . SER A 1 157 ? -2.139 -31.187 -13.070 1.00 97.38 157 SER A CA 1
ATOM 1156 C C . SER A 1 157 ? -2.175 -30.149 -14.199 1.00 97.38 157 SER A C 1
ATOM 1158 O O . SER A 1 157 ? -3.170 -29.428 -14.319 1.00 97.38 157 SER A O 1
ATOM 1160 N N . PRO A 1 158 ? -1.158 -30.089 -15.080 1.00 95.31 158 PRO A N 1
ATOM 1161 C CA . PRO A 1 158 ? -1.180 -29.192 -16.236 1.00 95.31 158 PRO A CA 1
ATOM 1162 C C . PRO A 1 158 ? -2.304 -29.532 -17.227 1.00 95.31 158 PRO A C 1
ATOM 1164 O O . PRO A 1 158 ? -2.693 -28.678 -18.018 1.00 95.31 158 PRO A O 1
ATOM 1167 N N . THR A 1 159 ? -2.844 -30.754 -17.172 1.00 97.50 159 THR A N 1
ATOM 1168 C CA . THR A 1 159 ? -3.966 -31.218 -18.000 1.00 97.50 159 THR A CA 1
ATOM 1169 C C . THR A 1 159 ? -5.312 -31.130 -17.283 1.00 97.50 159 THR A C 1
ATOM 1171 O O . THR A 1 159 ? -6.325 -31.501 -17.861 1.00 97.50 159 THR A O 1
ATOM 1174 N N . CYS A 1 160 ? -5.374 -30.602 -16.051 1.00 98.38 160 CYS A N 1
ATOM 1175 C CA . CYS A 1 160 ? -6.594 -30.607 -15.232 1.00 98.38 160 CYS A CA 1
ATOM 1176 C C . CYS A 1 160 ? -7.835 -30.128 -16.008 1.00 98.38 160 CYS A C 1
ATOM 1178 O O . CYS A 1 160 ? -8.855 -30.813 -16.055 1.00 98.38 160 CYS A O 1
ATOM 1180 N N . ALA A 1 161 ? -7.733 -28.975 -16.675 1.00 97.75 161 ALA A N 1
ATOM 1181 C CA . ALA A 1 161 ? -8.841 -28.410 -17.434 1.00 97.75 161 ALA A CA 1
ATOM 1182 C C . ALA A 1 161 ? -9.221 -29.245 -18.670 1.00 97.75 161 ALA A C 1
ATOM 1184 O O . ALA A 1 161 ? -10.411 -29.425 -18.940 1.00 97.75 161 ALA A O 1
ATOM 1185 N N . SER A 1 162 ? -8.238 -29.768 -19.414 1.00 97.62 162 SER A N 1
ATOM 1186 C CA . SER A 1 162 ? -8.506 -30.623 -20.576 1.00 97.62 162 SER A CA 1
ATOM 1187 C C . SER A 1 162 ? -9.135 -31.949 -20.167 1.00 97.62 162 SER A C 1
ATOM 1189 O O . SER A 1 162 ? -10.082 -32.376 -20.821 1.00 97.62 162 SER A O 1
ATOM 1191 N N . ASP A 1 163 ? -8.687 -32.537 -19.058 1.00 98.56 163 ASP A N 1
ATOM 1192 C CA . ASP A 1 163 ? -9.194 -33.807 -18.538 1.00 98.56 163 ASP A CA 1
ATOM 1193 C C . ASP A 1 163 ? -10.649 -33.658 -18.069 1.00 98.56 163 ASP A C 1
ATOM 1195 O O . ASP A 1 163 ? -11.491 -34.507 -18.356 1.00 98.56 163 ASP A O 1
ATOM 1199 N N . ILE A 1 164 ? -10.988 -32.534 -17.420 1.00 98.62 164 ILE A N 1
ATOM 1200 C CA . ILE A 1 164 ? -12.379 -32.206 -17.066 1.00 98.62 164 ILE A CA 1
ATOM 1201 C C . ILE A 1 164 ? -13.229 -32.038 -18.329 1.00 98.62 164 ILE A C 1
ATOM 1203 O O . ILE A 1 164 ? -14.349 -32.552 -18.401 1.00 98.62 164 ILE A O 1
ATOM 1207 N N . ARG A 1 165 ? -12.726 -31.320 -19.340 1.00 97.25 165 ARG A N 1
ATOM 1208 C CA . ARG A 1 165 ? -13.476 -31.087 -20.581 1.00 97.25 165 ARG A CA 1
ATOM 1209 C C . ARG A 1 165 ? -13.700 -32.380 -21.363 1.00 97.25 165 ARG A C 1
ATOM 1211 O O . ARG A 1 165 ? -14.781 -32.575 -21.911 1.00 97.25 165 ARG A O 1
ATOM 1218 N N . GLU A 1 166 ? -12.712 -33.267 -21.393 1.00 98.06 166 GLU A N 1
ATOM 1219 C CA . GLU A 1 166 ? -12.822 -34.595 -21.994 1.00 98.06 166 GLU A CA 1
ATOM 1220 C C . GLU A 1 166 ? -13.820 -35.470 -21.230 1.00 98.06 166 GLU A C 1
ATOM 1222 O O . GLU A 1 166 ? -14.751 -36.008 -21.833 1.00 98.06 166 GLU A O 1
ATOM 1227 N N . PHE A 1 167 ? -13.701 -35.536 -19.900 1.00 98.00 167 PHE A N 1
ATOM 1228 C CA . PHE A 1 167 ? -14.608 -36.299 -19.042 1.00 98.00 167 PHE A CA 1
ATOM 1229 C C . PHE A 1 167 ? -16.069 -35.863 -19.207 1.00 98.00 167 PHE A C 1
ATOM 1231 O O . PHE A 1 167 ? -16.966 -36.694 -19.336 1.00 98.00 167 PHE A O 1
ATOM 1238 N N . THR A 1 168 ? -16.305 -34.551 -19.257 1.00 96.81 168 THR A N 1
ATOM 1239 C CA . THR A 1 168 ? -17.640 -33.965 -19.457 1.00 96.81 168 THR A CA 1
ATOM 1240 C C . THR A 1 168 ? -18.075 -33.935 -20.922 1.00 96.81 168 THR A C 1
ATOM 1242 O O . THR A 1 168 ? -19.161 -33.442 -21.223 1.00 96.81 168 THR A O 1
ATOM 1245 N N . ARG A 1 169 ? -17.253 -34.449 -21.848 1.00 96.44 169 ARG A N 1
ATOM 1246 C CA . ARG A 1 169 ? -17.501 -34.465 -23.300 1.00 96.44 169 ARG A CA 1
ATOM 1247 C C . ARG A 1 169 ? -17.867 -33.084 -23.857 1.00 96.44 169 ARG A C 1
ATOM 1249 O O . ARG A 1 169 ? -18.760 -32.968 -24.692 1.00 96.44 169 ARG A O 1
ATOM 1256 N N . ASP A 1 170 ? -17.184 -32.044 -23.374 1.00 95.88 170 ASP A N 1
ATOM 1257 C CA . ASP A 1 170 ? -17.408 -30.631 -23.723 1.00 95.88 170 ASP A CA 1
ATOM 1258 C C . ASP A 1 170 ? -18.796 -30.080 -23.310 1.00 95.88 170 ASP A C 1
ATOM 1260 O O . ASP A 1 170 ? -19.203 -29.016 -23.774 1.00 95.88 170 ASP A O 1
ATOM 1264 N N . GLN A 1 171 ? -19.525 -30.773 -22.420 1.00 95.56 171 GLN A N 1
ATOM 1265 C CA . GLN A 1 171 ? -20.881 -30.401 -21.976 1.00 95.56 171 GLN A CA 1
ATOM 1266 C C . GLN A 1 171 ? -20.917 -29.598 -20.663 1.00 95.56 171 GLN A C 1
ATOM 1268 O O . GLN A 1 171 ? -21.998 -29.287 -20.157 1.00 95.56 171 GLN A O 1
ATOM 1273 N N . LEU A 1 172 ? -19.763 -29.256 -20.080 1.00 97.12 172 LEU A N 1
ATOM 1274 C CA . LEU A 1 172 ? -19.711 -28.489 -18.835 1.00 97.12 172 LEU A CA 1
ATOM 1275 C C . LEU A 1 172 ? -20.189 -27.043 -19.050 1.00 97.12 172 LEU A C 1
ATOM 1277 O O . LEU A 1 172 ? -19.514 -26.258 -19.716 1.00 97.12 172 LEU A O 1
ATOM 1281 N N . ALA A 1 173 ? -21.318 -26.680 -18.436 1.00 94.44 173 ALA A N 1
ATOM 1282 C CA . ALA A 1 173 ? -21.942 -25.359 -18.587 1.00 94.44 173 ALA A CA 1
ATOM 1283 C C . ALA A 1 173 ? -21.847 -24.467 -17.335 1.00 94.44 173 ALA A C 1
ATOM 1285 O O . ALA A 1 173 ? -22.068 -23.257 -17.427 1.00 94.44 173 ALA A O 1
ATOM 1286 N N . TYR A 1 174 ? -21.522 -25.040 -16.174 1.00 97.88 174 TYR A N 1
ATOM 1287 C CA . TYR A 1 174 ? -21.486 -24.331 -14.896 1.00 97.88 174 TYR A CA 1
ATOM 1288 C C . TYR A 1 174 ? -20.191 -24.622 -14.147 1.00 97.88 174 TYR A C 1
ATOM 1290 O O . TYR A 1 174 ? -19.780 -25.778 -14.037 1.00 97.88 174 TYR A O 1
ATOM 1298 N N . ALA A 1 175 ? -19.576 -23.575 -13.604 1.00 98.12 175 ALA A N 1
ATOM 1299 C CA . ALA A 1 175 ? -18.412 -23.681 -12.738 1.00 98.12 175 ALA A CA 1
ATOM 1300 C C . ALA A 1 175 ? -18.537 -22.733 -11.539 1.00 98.12 175 ALA A C 1
ATOM 1302 O O . ALA A 1 175 ? -18.797 -21.542 -11.713 1.00 98.12 175 ALA A O 1
ATOM 1303 N N . THR A 1 176 ? -18.317 -23.257 -10.337 1.00 97.88 176 THR A N 1
ATOM 1304 C CA . THR A 1 176 ? -18.161 -22.477 -9.107 1.00 97.88 176 THR A CA 1
ATOM 1305 C C . THR A 1 176 ? -16.711 -22.507 -8.655 1.00 97.88 176 THR A C 1
ATOM 1307 O O . THR A 1 176 ? -16.122 -23.584 -8.565 1.00 97.88 176 THR A O 1
ATOM 1310 N N . ASP A 1 177 ? -16.156 -21.350 -8.302 1.00 97.12 177 ASP A N 1
ATOM 1311 C CA . ASP A 1 177 ? -14.794 -21.232 -7.783 1.00 97.12 177 ASP A CA 1
ATOM 1312 C C . ASP A 1 177 ? -14.779 -20.832 -6.304 1.00 97.12 177 ASP A C 1
ATOM 1314 O O . ASP A 1 177 ? -15.157 -19.717 -5.933 1.00 97.12 177 ASP A O 1
ATOM 1318 N N . CYS A 1 178 ? -14.328 -21.763 -5.457 1.00 95.44 178 CYS A N 1
ATOM 1319 C CA . CYS A 1 178 ? -14.199 -21.565 -4.013 1.00 95.44 178 CYS A CA 1
ATOM 1320 C C . CYS A 1 178 ? -12.841 -20.970 -3.597 1.00 95.44 178 CYS A C 1
ATOM 1322 O O . CYS A 1 178 ? -12.643 -20.700 -2.413 1.00 95.44 178 CYS A O 1
ATOM 1324 N N . ILE A 1 179 ? -11.891 -20.823 -4.528 1.00 92.75 179 ILE A N 1
ATOM 1325 C CA . ILE A 1 179 ? -10.494 -20.440 -4.264 1.00 92.75 179 ILE A CA 1
ATOM 1326 C C . ILE A 1 179 ? -10.185 -19.032 -4.789 1.00 92.75 179 ILE A C 1
ATOM 1328 O O . ILE A 1 179 ? -9.482 -18.278 -4.118 1.00 92.75 179 ILE A O 1
ATOM 1332 N N . ILE A 1 180 ? -10.772 -18.650 -5.928 1.00 92.06 180 ILE A N 1
ATOM 1333 C CA . ILE A 1 180 ? -10.805 -17.274 -6.458 1.00 92.06 180 ILE A CA 1
ATOM 1334 C C . ILE A 1 180 ? -9.395 -16.698 -6.722 1.00 92.06 180 ILE A C 1
ATOM 1336 O O . ILE A 1 180 ? -9.051 -15.594 -6.299 1.00 92.06 180 ILE A O 1
ATOM 1340 N N . THR A 1 181 ? -8.553 -17.443 -7.438 1.00 89.56 181 THR A N 1
ATOM 1341 C CA . THR A 1 181 ? -7.272 -16.965 -7.982 1.00 89.56 181 THR A CA 1
ATOM 1342 C C . THR A 1 181 ? -7.329 -16.860 -9.507 1.00 89.56 181 THR A C 1
ATOM 1344 O O . THR A 1 181 ? -8.237 -17.375 -10.159 1.00 89.56 181 THR A O 1
ATOM 1347 N N . ALA A 1 182 ? -6.343 -16.189 -10.110 1.00 90.44 182 ALA A N 1
ATOM 1348 C CA . ALA A 1 182 ? -6.230 -16.143 -11.568 1.00 90.44 182 ALA A CA 1
ATOM 1349 C C . ALA A 1 182 ? -6.089 -17.554 -12.175 1.00 90.44 182 ALA A C 1
ATOM 1351 O O . ALA A 1 182 ? -6.702 -17.845 -13.201 1.00 90.44 182 ALA A O 1
ATOM 1352 N N . ASP A 1 183 ? -5.341 -18.441 -11.511 1.00 93.25 183 ASP A N 1
ATOM 1353 C CA . ASP A 1 183 ? -5.124 -19.818 -11.963 1.00 93.25 183 ASP A CA 1
ATOM 1354 C C . ASP A 1 183 ? -6.380 -20.685 -11.823 1.00 93.25 183 ASP A C 1
ATOM 1356 O O . ASP A 1 183 ? -6.708 -21.441 -12.739 1.00 93.25 183 ASP A O 1
ATOM 1360 N N . SER A 1 184 ? -7.128 -20.555 -10.720 1.00 95.50 184 SER A N 1
ATOM 1361 C CA . SER A 1 184 ? -8.379 -21.303 -10.545 1.00 95.50 184 SER A CA 1
ATOM 1362 C C . SER A 1 184 ? -9.442 -20.870 -11.550 1.00 95.50 184 SER A C 1
ATOM 1364 O O . SER A 1 184 ? -10.100 -21.715 -12.162 1.00 95.50 184 SER A O 1
ATOM 1366 N N . MET A 1 185 ? -9.546 -19.562 -11.801 1.00 95.94 185 MET A N 1
ATOM 1367 C CA . MET A 1 185 ? -10.433 -19.014 -12.821 1.00 95.94 185 MET A CA 1
ATOM 1368 C C . MET A 1 185 ? -10.025 -19.493 -14.217 1.00 95.94 185 MET A C 1
ATOM 1370 O O . MET A 1 185 ? -10.890 -19.893 -14.995 1.00 95.94 185 MET A O 1
ATOM 1374 N N . LYS A 1 186 ? -8.721 -19.522 -14.527 1.00 95.38 186 LYS A N 1
ATOM 1375 C CA . LYS A 1 186 ? -8.202 -20.053 -15.793 1.00 95.38 186 LYS A CA 1
ATOM 1376 C C . LYS A 1 186 ? -8.608 -21.515 -15.998 1.00 95.38 186 LYS A C 1
ATOM 1378 O O . LYS A 1 186 ? -9.176 -21.827 -17.042 1.00 95.38 186 LYS A O 1
ATOM 1383 N N . ILE A 1 187 ? -8.400 -22.382 -15.003 1.00 97.50 187 ILE A N 1
ATOM 1384 C CA . ILE A 1 187 ? -8.795 -23.798 -15.084 1.00 97.50 187 ILE A CA 1
ATOM 1385 C C . ILE A 1 187 ? -10.308 -23.928 -15.281 1.00 97.50 187 ILE A C 1
ATOM 1387 O O . ILE A 1 187 ? -10.741 -24.657 -16.172 1.00 97.50 187 ILE A O 1
ATOM 1391 N N . CYS A 1 188 ? -11.121 -23.186 -14.518 1.00 97.69 188 CYS A N 1
ATOM 1392 C CA . CYS A 1 188 ? -12.574 -23.167 -14.709 1.00 97.69 188 CYS A CA 1
ATOM 1393 C C . CYS A 1 188 ? -12.951 -22.767 -16.144 1.00 97.69 188 CYS A C 1
ATOM 1395 O O . CYS A 1 188 ? -13.794 -23.404 -16.772 1.00 97.69 188 CYS A O 1
ATOM 1397 N N . TYR A 1 189 ? -12.317 -21.723 -16.680 1.00 96.62 189 TYR A N 1
ATOM 1398 C CA . TYR A 1 189 ? -12.593 -21.203 -18.019 1.00 96.62 189 TYR A CA 1
ATOM 1399 C C . TYR A 1 189 ? -12.175 -22.168 -19.121 1.00 96.62 189 TYR A C 1
ATOM 1401 O O . TYR A 1 189 ? -12.857 -22.242 -20.139 1.00 96.62 189 TYR A O 1
ATOM 1409 N N . GLU A 1 190 ? -11.068 -22.880 -18.957 1.00 96.50 190 GLU A N 1
ATOM 1410 C CA . GLU A 1 190 ? -10.586 -23.864 -19.928 1.00 96.50 190 GLU A CA 1
ATOM 1411 C C . GLU A 1 190 ? -11.395 -25.170 -19.877 1.00 96.50 190 GLU A C 1
ATOM 1413 O O . GLU A 1 190 ? -11.599 -25.796 -20.921 1.00 96.50 190 GLU A O 1
ATOM 1418 N N . ALA A 1 191 ? -11.900 -25.534 -18.693 1.00 97.94 191 ALA A N 1
ATOM 1419 C CA . ALA A 1 191 ? -12.752 -26.699 -18.473 1.00 97.94 191 ALA A CA 1
ATOM 1420 C C . ALA A 1 191 ? -14.182 -26.507 -19.004 1.00 97.94 191 ALA A C 1
ATOM 1422 O O . ALA A 1 191 ? -14.789 -27.464 -19.485 1.00 97.94 191 ALA A O 1
ATOM 1423 N N . LEU A 1 192 ? -14.731 -25.285 -18.923 1.00 97.81 192 LEU A N 1
ATOM 1424 C CA . LEU A 1 192 ? -16.050 -24.957 -19.474 1.00 97.81 192 LEU A CA 1
ATOM 1425 C C . LEU A 1 192 ? -16.109 -25.266 -20.976 1.00 97.81 192 LEU A C 1
ATOM 1427 O O . LEU A 1 192 ? -15.185 -24.943 -21.733 1.00 97.81 192 LEU A O 1
ATOM 1431 N N . GLY A 1 193 ? -17.231 -25.835 -21.415 1.00 95.69 193 GLY A N 1
ATOM 1432 C CA . GLY A 1 193 ? -17.430 -26.274 -22.791 1.00 95.69 193 GLY A CA 1
ATOM 1433 C C . GLY A 1 193 ? -17.263 -25.150 -23.816 1.00 95.69 193 GLY A C 1
ATOM 1434 O O . GLY A 1 193 ? -17.328 -23.953 -23.499 1.00 95.69 193 GLY A O 1
ATOM 1435 N N . LYS A 1 194 ? -17.051 -25.496 -25.090 1.00 93.69 194 LYS A N 1
ATOM 1436 C CA . LYS A 1 194 ? -16.862 -24.499 -26.167 1.00 93.69 194 LYS A CA 1
ATOM 1437 C C . LYS A 1 194 ? -18.024 -23.511 -26.294 1.00 93.69 194 LYS A C 1
ATOM 1439 O O . LYS A 1 194 ? -17.777 -22.334 -26.558 1.00 93.69 194 LYS A O 1
ATOM 1444 N N . ALA A 1 195 ? -19.253 -23.958 -26.025 1.00 93.12 195 ALA A N 1
ATOM 1445 C CA . ALA A 1 195 ? -20.457 -23.122 -26.024 1.00 93.12 195 ALA A CA 1
ATOM 1446 C C . ALA A 1 195 ? -20.436 -21.999 -24.964 1.00 93.12 195 ALA A C 1
ATOM 1448 O O . ALA A 1 195 ? -21.227 -21.062 -25.045 1.00 93.12 195 ALA A O 1
ATOM 1449 N N . GLY A 1 196 ? -19.506 -22.050 -24.004 1.00 94.19 196 GLY A N 1
ATOM 1450 C CA . GLY A 1 196 ? -19.446 -21.128 -22.878 1.00 94.19 196 GLY A CA 1
ATOM 1451 C C . GLY A 1 196 ? -20.216 -21.651 -21.674 1.00 94.19 196 GLY A C 1
ATOM 1452 O O . GLY A 1 196 ? -20.405 -22.855 -21.524 1.00 94.19 196 GLY A O 1
ATOM 1453 N N . GLY A 1 197 ? -20.627 -20.750 -20.787 1.00 94.69 197 GLY A N 1
ATOM 1454 C CA . GLY A 1 197 ? -21.294 -21.152 -19.553 1.00 94.69 197 GLY A CA 1
ATOM 1455 C C . GLY A 1 197 ? -21.361 -20.054 -18.505 1.00 94.69 197 GLY A C 1
ATOM 1456 O O . GLY A 1 197 ? -21.058 -18.891 -18.777 1.00 94.69 197 GLY A O 1
ATOM 1457 N N . ARG A 1 198 ? -21.765 -20.424 -17.293 1.00 96.69 198 ARG A N 1
ATOM 1458 C CA . ARG A 1 198 ? -21.788 -19.541 -16.125 1.00 96.69 198 ARG A CA 1
ATOM 1459 C C . ARG A 1 198 ? -20.651 -19.894 -15.182 1.00 96.69 198 ARG A C 1
ATOM 1461 O O . ARG A 1 198 ? -20.469 -21.052 -14.817 1.00 96.69 198 ARG A O 1
ATOM 1468 N N . TYR A 1 199 ? -19.920 -18.869 -14.775 1.00 97.62 199 TYR A N 1
ATOM 1469 C CA . TYR A 1 199 ? -18.891 -18.958 -13.751 1.00 97.62 199 TYR A CA 1
ATOM 1470 C C . TYR A 1 199 ? -19.353 -18.149 -12.541 1.00 97.62 199 TYR A C 1
ATOM 1472 O O . TYR A 1 199 ? -19.709 -16.985 -12.710 1.00 97.62 199 TYR A O 1
ATOM 1480 N N . VAL A 1 200 ? -19.356 -18.731 -11.342 1.00 97.88 200 VAL A N 1
ATOM 1481 C CA . VAL A 1 200 ? -19.681 -18.007 -10.104 1.00 97.88 200 VAL A CA 1
ATOM 1482 C C . VAL A 1 200 ? -18.552 -18.178 -9.098 1.00 97.88 200 VAL A C 1
ATOM 1484 O O . VAL A 1 200 ? -18.217 -19.291 -8.711 1.00 97.88 200 VAL A O 1
ATOM 1487 N N . ALA A 1 201 ? -17.956 -17.076 -8.663 1.00 96.44 201 ALA A N 1
ATOM 1488 C CA . ALA A 1 201 ? -16.961 -17.086 -7.597 1.00 96.44 201 ALA A CA 1
ATOM 1489 C C . ALA A 1 201 ? -17.611 -16.779 -6.240 1.00 96.44 201 ALA A C 1
ATOM 1491 O O . ALA A 1 201 ? -18.577 -16.018 -6.170 1.00 96.44 201 ALA A O 1
ATOM 1492 N N . LEU A 1 202 ? -17.055 -17.315 -5.151 1.00 93.88 202 LEU A N 1
ATOM 1493 C CA . LEU A 1 202 ? -17.514 -16.974 -3.791 1.00 93.88 202 LEU A CA 1
ATOM 1494 C C . LEU A 1 202 ? -17.020 -15.599 -3.307 1.00 93.88 202 LEU A C 1
ATOM 1496 O O . LEU A 1 202 ? -17.177 -15.266 -2.137 1.00 93.88 202 LEU A O 1
ATOM 1500 N N . ASP A 1 203 ? -16.345 -14.851 -4.181 1.00 90.19 203 ASP A N 1
ATOM 1501 C CA . ASP A 1 203 ? -15.774 -13.544 -3.893 1.00 90.19 203 ASP A CA 1
ATOM 1502 C C . ASP A 1 203 ? -15.394 -12.820 -5.200 1.00 90.19 203 ASP A C 1
ATOM 1504 O O . ASP A 1 203 ? -15.434 -13.407 -6.288 1.00 90.19 203 ASP A O 1
ATOM 1508 N N . LYS A 1 204 ? -14.984 -11.552 -5.113 1.00 88.12 204 LYS A N 1
ATOM 1509 C CA . LYS A 1 204 ? -14.540 -10.775 -6.264 1.00 88.12 204 LYS A CA 1
ATOM 1510 C C . LYS A 1 204 ? -13.305 -11.417 -6.903 1.00 88.12 204 LYS A C 1
ATOM 1512 O O . LYS A 1 204 ? -12.259 -11.576 -6.278 1.00 88.12 204 LYS A O 1
ATOM 1517 N N . PHE A 1 205 ? -13.418 -11.733 -8.191 1.00 84.81 205 PHE A N 1
ATOM 1518 C CA . PHE A 1 205 ? -12.333 -12.273 -9.012 1.00 84.81 205 PHE A CA 1
ATOM 1519 C C . PHE A 1 205 ? -11.609 -11.165 -9.810 1.00 84.81 205 PHE A C 1
ATOM 1521 O O . PHE A 1 205 ? -12.204 -10.113 -10.087 1.00 84.81 205 PHE A O 1
ATOM 1528 N N . PRO A 1 206 ? -10.345 -11.379 -10.233 1.00 76.56 206 PRO A N 1
ATOM 1529 C CA . PRO A 1 206 ? -9.612 -10.422 -11.062 1.00 76.56 206 PRO A CA 1
ATOM 1530 C C . PRO A 1 206 ? -10.281 -10.245 -12.434 1.00 76.56 206 PRO A C 1
ATOM 1532 O O . PRO A 1 206 ? -10.344 -11.178 -13.231 1.00 76.56 206 PRO A O 1
ATOM 1535 N N . ILE A 1 207 ? -10.757 -9.034 -12.747 1.00 76.94 207 ILE A N 1
ATOM 1536 C CA . ILE A 1 207 ? -11.467 -8.756 -14.014 1.00 76.94 207 ILE A CA 1
ATOM 1537 C C . ILE A 1 207 ? -10.576 -9.048 -15.231 1.00 76.94 207 ILE A C 1
ATOM 1539 O O . ILE A 1 207 ? -11.056 -9.578 -16.229 1.00 76.94 207 ILE A O 1
ATOM 1543 N N . ALA A 1 208 ? -9.270 -8.780 -15.130 1.00 77.44 208 ALA A N 1
ATOM 1544 C CA . ALA A 1 208 ? -8.298 -9.062 -16.187 1.00 77.44 208 ALA A CA 1
ATOM 1545 C C . ALA A 1 208 ? -8.192 -10.560 -16.550 1.00 77.44 208 ALA A C 1
ATOM 1547 O O . ALA A 1 208 ? -7.731 -10.891 -17.639 1.00 77.44 208 ALA A O 1
ATOM 1548 N N . SER A 1 209 ? -8.635 -11.464 -15.669 1.00 79.44 209 SER A N 1
ATOM 1549 C CA . SER A 1 209 ? -8.647 -12.913 -15.910 1.00 79.44 209 SER A CA 1
ATOM 1550 C C . SER A 1 209 ? -9.869 -13.388 -16.711 1.00 79.44 209 SER A C 1
ATOM 1552 O O . SER A 1 209 ? -9.926 -14.551 -17.108 1.00 79.44 209 SER A O 1
ATOM 1554 N N . HIS A 1 210 ? -10.841 -12.514 -16.997 1.00 86.12 210 HIS A N 1
ATOM 1555 C CA . HIS A 1 210 ? -11.972 -12.832 -17.868 1.00 86.12 210 HIS A CA 1
ATOM 1556 C C . HIS A 1 210 ? -11.538 -12.890 -19.346 1.00 86.12 210 HIS A C 1
ATOM 1558 O O . HIS A 1 210 ? -11.559 -11.896 -20.068 1.00 86.12 210 HIS A O 1
ATOM 1564 N N . SER A 1 211 ? -11.144 -14.081 -19.801 1.00 84.62 211 SER A N 1
ATOM 1565 C CA . SER A 1 211 ? -10.545 -14.300 -21.128 1.00 84.62 211 SER A CA 1
ATOM 1566 C C . SER A 1 211 ? -11.518 -14.796 -22.206 1.00 84.62 211 SER A C 1
ATOM 1568 O O . SER A 1 211 ? -11.214 -14.721 -23.397 1.00 84.62 211 SER A O 1
ATOM 1570 N N . ARG A 1 212 ? -12.697 -15.306 -21.822 1.00 91.81 212 ARG A N 1
ATOM 1571 C CA . ARG A 1 212 ? -13.685 -15.906 -22.738 1.00 91.81 212 ARG A CA 1
ATOM 1572 C C . ARG A 1 212 ? -15.024 -15.177 -22.683 1.00 91.81 212 ARG A C 1
ATOM 1574 O O . ARG A 1 212 ? -15.784 -15.368 -21.741 1.00 91.81 212 ARG A O 1
ATOM 1581 N N . ARG A 1 213 ? -15.374 -14.457 -23.755 1.00 90.69 213 ARG A N 1
ATOM 1582 C CA . ARG A 1 213 ? -16.666 -13.743 -23.887 1.00 90.69 213 ARG A CA 1
ATOM 1583 C C . ARG A 1 213 ? -17.901 -14.651 -23.812 1.00 90.69 213 ARG A C 1
ATOM 1585 O O . ARG A 1 213 ? -18.979 -14.182 -23.468 1.00 90.69 213 ARG A O 1
ATOM 1592 N N . SER A 1 214 ? -17.764 -15.934 -24.157 1.00 93.44 214 SER A N 1
ATOM 1593 C CA . SER A 1 214 ? -18.857 -16.913 -24.073 1.00 93.44 214 SER A CA 1
ATOM 1594 C C . SER A 1 214 ? -19.154 -17.365 -22.637 1.00 93.44 214 SER A C 1
ATOM 1596 O O . SER A 1 214 ? -20.192 -17.973 -22.384 1.00 93.44 214 SER A O 1
ATOM 1598 N N . VAL A 1 215 ? -18.265 -17.076 -21.685 1.00 95.94 215 VAL A N 1
ATOM 1599 C CA . VAL A 1 215 ? -18.468 -17.361 -20.263 1.00 95.94 215 VAL A CA 1
ATOM 1600 C C . VAL A 1 215 ? -19.040 -16.116 -19.597 1.00 95.94 215 VAL A C 1
ATOM 1602 O O . VAL A 1 215 ? -18.504 -15.027 -19.756 1.00 95.94 215 VAL A O 1
ATOM 1605 N N . ARG A 1 216 ? -20.126 -16.256 -18.839 1.00 95.94 216 ARG A N 1
ATOM 1606 C CA . ARG A 1 216 ? -20.733 -15.167 -18.064 1.00 95.94 216 ARG A CA 1
ATOM 1607 C C . ARG A 1 216 ? -20.282 -15.281 -16.610 1.00 95.94 216 ARG A C 1
ATOM 1609 O O . ARG A 1 216 ? -20.787 -16.166 -15.912 1.00 95.94 216 ARG A O 1
ATOM 1616 N N . PRO A 1 217 ? -19.330 -14.453 -16.150 1.00 95.31 217 PRO A N 1
ATOM 1617 C CA . PRO A 1 217 ? -18.897 -14.498 -14.769 1.00 95.31 217 PRO A CA 1
ATOM 1618 C C . PRO A 1 217 ? -19.835 -13.710 -13.851 1.00 95.31 217 PRO A C 1
ATOM 1620 O O . PRO A 1 217 ? -20.323 -12.640 -14.207 1.00 95.31 217 PRO A O 1
ATOM 1623 N N . SER A 1 218 ? -20.028 -14.227 -12.646 1.00 94.94 218 SER A N 1
ATOM 1624 C CA . SER A 1 218 ? -20.661 -13.561 -11.514 1.00 94.94 218 SER A CA 1
ATOM 1625 C C . SER A 1 218 ? -19.885 -13.890 -10.237 1.00 94.94 218 SER A C 1
ATOM 1627 O O . SER A 1 218 ? -18.987 -14.735 -10.233 1.00 94.94 218 SER A O 1
ATOM 1629 N N . TRP A 1 219 ? -20.207 -13.212 -9.150 1.00 94.88 219 TRP A N 1
ATOM 1630 C CA . TRP A 1 219 ? -19.674 -13.496 -7.827 1.00 94.88 219 TRP A CA 1
ATOM 1631 C C . TRP A 1 219 ? -20.719 -13.128 -6.782 1.00 94.88 219 TRP A C 1
ATOM 1633 O O . TRP A 1 219 ? -21.603 -12.319 -7.064 1.00 94.88 219 TRP A O 1
ATOM 1643 N N . ILE A 1 220 ? -20.629 -13.738 -5.605 1.00 93.81 220 ILE A N 1
ATOM 1644 C CA . ILE A 1 220 ? -21.551 -13.467 -4.502 1.00 93.81 220 ILE A CA 1
ATOM 1645 C C . ILE A 1 220 ? -20.794 -13.139 -3.222 1.00 93.81 220 ILE A C 1
ATOM 1647 O O . ILE A 1 220 ? -19.630 -13.504 -3.072 1.00 93.81 220 ILE A O 1
ATOM 1651 N N . ILE A 1 221 ? -21.503 -12.526 -2.280 1.00 91.19 221 ILE A N 1
ATOM 1652 C CA . ILE A 1 221 ? -21.123 -12.445 -0.872 1.00 91.19 221 ILE A CA 1
ATOM 1653 C C . ILE A 1 221 ? -22.316 -12.950 -0.069 1.00 91.19 221 ILE A C 1
ATOM 1655 O O . ILE A 1 221 ? -23.402 -12.392 -0.169 1.00 91.19 221 ILE A O 1
ATOM 1659 N N . ALA A 1 222 ? -22.126 -13.992 0.743 1.00 91.56 222 ALA A N 1
ATOM 1660 C CA . ALA A 1 222 ? -23.227 -14.612 1.488 1.00 91.56 222 ALA A CA 1
ATOM 1661 C C . ALA A 1 222 ? -23.937 -13.643 2.453 1.00 91.56 222 ALA A C 1
ATOM 1663 O O . ALA A 1 222 ? -25.080 -13.880 2.823 1.00 91.56 222 ALA A O 1
ATOM 1664 N N . MET A 1 223 ? 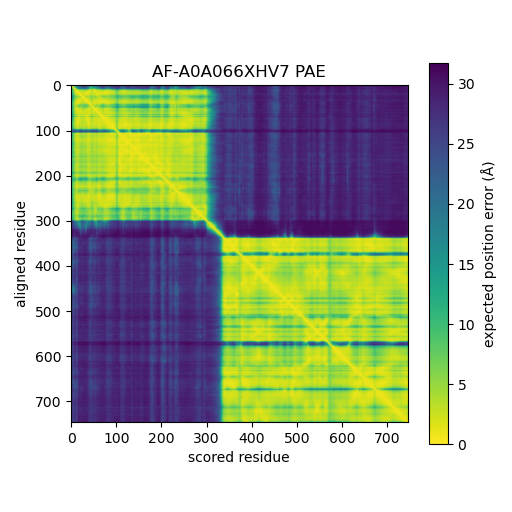-23.285 -12.544 2.848 1.00 91.75 223 MET A N 1
ATOM 1665 C CA . MET A 1 223 ? -23.878 -11.540 3.737 1.00 91.75 223 MET A CA 1
ATOM 1666 C C . MET A 1 223 ? -25.003 -10.729 3.081 1.00 91.75 223 MET A C 1
ATOM 1668 O O . MET A 1 223 ? -25.788 -10.120 3.802 1.00 91.75 223 MET A O 1
ATOM 1672 N N . THR A 1 224 ? -25.172 -10.760 1.751 1.00 93.31 224 THR A N 1
ATOM 1673 C CA . THR A 1 224 ? -26.362 -10.139 1.136 1.00 93.31 224 THR A CA 1
ATOM 1674 C C . THR A 1 224 ? -27.662 -10.829 1.573 1.00 93.31 224 THR A C 1
ATOM 1676 O O . THR A 1 224 ? -28.719 -10.208 1.532 1.00 93.31 224 THR A O 1
ATOM 1679 N N . ALA A 1 225 ? -27.589 -12.057 2.108 1.00 94.94 225 ALA A N 1
ATOM 1680 C CA . ALA A 1 225 ? -28.705 -12.791 2.714 1.00 94.94 225 ALA A CA 1
ATOM 1681 C C . ALA A 1 225 ? -29.379 -12.077 3.901 1.00 94.94 225 ALA A C 1
ATOM 1683 O O . ALA A 1 225 ? -30.492 -12.435 4.280 1.00 94.94 225 ALA A O 1
ATOM 1684 N N . PHE A 1 226 ? -28.735 -11.083 4.517 1.00 93.50 226 PHE A N 1
ATOM 1685 C CA . PHE A 1 226 ? -29.365 -10.270 5.564 1.00 93.50 226 PHE A CA 1
ATOM 1686 C C . PHE A 1 226 ? -30.297 -9.193 4.978 1.00 93.50 226 PHE A C 1
ATOM 1688 O O . PHE A 1 226 ? -31.165 -8.669 5.675 1.00 93.50 226 PHE A O 1
ATOM 1695 N N . GLY A 1 227 ? -30.181 -8.893 3.681 1.00 92.19 227 GLY A N 1
ATOM 1696 C CA . GLY A 1 227 ? -31.026 -7.947 2.948 1.00 92.19 227 GLY A CA 1
ATOM 1697 C C . GLY A 1 227 ? -30.741 -6.472 3.211 1.00 92.19 227 GLY A C 1
ATOM 1698 O O . GLY A 1 227 ? -31.229 -5.623 2.470 1.00 92.19 227 GLY A O 1
ATOM 1699 N N . SER A 1 228 ? -29.934 -6.156 4.222 1.00 89.50 228 SER A N 1
ATOM 1700 C CA . SER A 1 228 ? -29.389 -4.820 4.457 1.00 89.50 228 SER A CA 1
ATOM 1701 C C . SER A 1 228 ? -28.289 -4.476 3.451 1.00 89.50 228 SER A C 1
ATOM 1703 O O . SER A 1 228 ? -27.658 -5.370 2.886 1.00 89.50 228 SER A O 1
ATOM 1705 N N . ALA A 1 229 ? -28.010 -3.181 3.276 1.00 87.50 229 ALA A N 1
ATOM 1706 C CA . ALA A 1 229 ? -26.840 -2.736 2.523 1.00 87.50 229 ALA A CA 1
ATOM 1707 C C . ALA A 1 229 ? -25.556 -3.340 3.112 1.00 87.50 229 ALA A C 1
ATOM 1709 O O . ALA A 1 229 ? -25.380 -3.367 4.336 1.00 87.50 229 ALA A O 1
ATOM 1710 N N . LEU A 1 230 ? -24.647 -3.776 2.241 1.00 86.88 230 LEU A N 1
ATOM 1711 C CA . LEU A 1 230 ? -23.274 -4.078 2.626 1.00 86.88 230 LEU A CA 1
ATOM 1712 C C . LEU A 1 230 ? -22.447 -2.816 2.410 1.00 86.88 230 LEU A C 1
ATOM 1714 O O . LEU A 1 230 ? -22.018 -2.543 1.293 1.00 86.88 230 LEU A O 1
ATOM 1718 N N . ASP A 1 231 ? -22.219 -2.055 3.477 1.00 79.81 231 ASP A N 1
ATOM 1719 C CA . ASP A 1 231 ? -21.373 -0.854 3.440 1.00 79.81 231 ASP A CA 1
ATOM 1720 C C . ASP A 1 231 ? -19.888 -1.204 3.634 1.00 79.81 231 ASP A C 1
ATOM 1722 O O . ASP A 1 231 ? -19.176 -0.623 4.447 1.00 79.81 231 ASP A O 1
ATOM 1726 N N . TRP A 1 232 ? -19.413 -2.258 2.974 1.00 82.50 232 TRP A N 1
ATOM 1727 C CA . TRP A 1 232 ? -17.996 -2.628 2.988 1.00 82.50 232 TRP A CA 1
ATOM 1728 C C . TRP A 1 232 ? -17.228 -1.810 1.950 1.00 82.50 232 TRP A C 1
ATOM 1730 O O . TRP A 1 232 ? -17.818 -1.276 1.022 1.00 82.50 232 TRP A O 1
ATOM 1740 N N . ALA A 1 233 ? -15.903 -1.697 2.064 1.00 76.38 233 ALA A N 1
ATOM 1741 C CA . ALA A 1 233 ? -15.132 -0.933 1.079 1.00 76.38 233 ALA A CA 1
ATOM 1742 C C . ALA A 1 233 ? -15.286 -1.517 -0.339 1.00 76.38 233 ALA A C 1
ATOM 1744 O O . ALA A 1 233 ? -15.417 -2.734 -0.515 1.00 76.38 233 ALA A O 1
ATOM 1745 N N . ALA A 1 234 ? -15.222 -0.660 -1.364 1.00 75.12 234 ALA A N 1
ATOM 1746 C CA . ALA A 1 234 ? -15.226 -1.100 -2.756 1.00 75.12 234 ALA A CA 1
ATOM 1747 C C . ALA A 1 234 ? -14.181 -2.219 -2.980 1.00 75.12 234 ALA A C 1
ATOM 1749 O O . ALA A 1 234 ? -13.051 -2.106 -2.499 1.00 75.12 234 ALA A O 1
ATOM 1750 N N . PRO A 1 235 ? -14.517 -3.302 -3.707 1.00 80.81 235 PRO A N 1
ATOM 1751 C CA . PRO A 1 235 ? -15.714 -3.509 -4.528 1.00 80.81 235 PRO A CA 1
ATOM 1752 C C . PRO A 1 235 ? -16.883 -4.217 -3.813 1.00 80.81 235 PRO A C 1
ATOM 1754 O O . PRO A 1 235 ? -17.769 -4.726 -4.494 1.00 80.81 235 PRO A O 1
ATOM 1757 N N . TYR A 1 236 ? -16.888 -4.297 -2.481 1.00 86.44 236 TYR A N 1
ATOM 1758 C CA . TYR A 1 236 ? -17.866 -5.067 -1.697 1.00 86.44 236 TYR A CA 1
ATOM 1759 C C . TYR A 1 236 ? -19.080 -4.260 -1.230 1.00 86.44 236 TYR A C 1
ATOM 1761 O O . TYR A 1 236 ? -19.776 -4.666 -0.302 1.00 86.44 236 TYR A O 1
ATOM 1769 N N . GLN A 1 237 ? -19.330 -3.131 -1.886 1.00 87.56 237 GLN A N 1
ATOM 1770 C CA . GLN A 1 237 ? -20.511 -2.310 -1.665 1.00 87.56 237 GLN A CA 1
ATOM 1771 C C . GLN A 1 237 ? -21.687 -2.964 -2.381 1.00 87.56 237 GLN A C 1
ATOM 1773 O O . GLN A 1 237 ? -21.660 -3.107 -3.606 1.00 87.56 237 GLN A O 1
ATOM 1778 N N . PHE A 1 238 ? -22.698 -3.378 -1.624 1.00 85.56 238 PHE A N 1
ATOM 1779 C CA . PHE A 1 238 ? -23.943 -3.901 -2.182 1.00 85.56 238 PHE A CA 1
ATOM 1780 C C . PHE A 1 238 ? -25.119 -3.104 -1.641 1.00 85.56 238 PHE A C 1
ATOM 1782 O O . PHE A 1 238 ? -25.232 -2.888 -0.434 1.00 85.56 238 PHE A O 1
ATOM 1789 N N . GLU A 1 239 ? -26.013 -2.719 -2.545 1.00 90.06 239 GLU A N 1
ATOM 1790 C CA . GLU A 1 239 ? -27.312 -2.167 -2.177 1.00 90.06 239 GLU A CA 1
ATOM 1791 C C . GLU A 1 239 ? -28.123 -3.187 -1.360 1.00 90.06 239 GLU A C 1
ATOM 1793 O O . GLU A 1 239 ? -27.928 -4.400 -1.522 1.00 90.06 239 GLU A O 1
ATOM 1798 N N . PRO A 1 240 ? -29.052 -2.728 -0.501 1.00 91.88 240 PRO A N 1
ATOM 1799 C CA . PRO A 1 240 ? -29.995 -3.612 0.168 1.00 91.88 240 PRO A CA 1
ATOM 1800 C C . PRO A 1 240 ? -30.686 -4.551 -0.828 1.00 91.88 240 PRO A C 1
ATOM 1802 O O . PRO A 1 240 ? -31.186 -4.116 -1.867 1.00 91.88 240 PRO A O 1
ATOM 1805 N N . SER A 1 241 ? -30.752 -5.837 -0.489 1.00 94.50 241 SER A N 1
ATOM 1806 C CA . SER A 1 241 ? -31.345 -6.875 -1.336 1.00 94.50 241 SER A CA 1
ATOM 1807 C C . SER A 1 241 ? -32.429 -7.642 -0.573 1.00 94.50 241 SER A C 1
ATOM 1809 O O . SER A 1 241 ? -32.174 -8.725 -0.040 1.00 94.50 241 SER A O 1
ATOM 1811 N N . PRO A 1 242 ? -33.672 -7.121 -0.516 1.00 94.62 242 PRO A N 1
ATOM 1812 C CA . PRO A 1 242 ? -34.800 -7.858 0.056 1.00 94.62 242 PRO A CA 1
ATOM 1813 C C . PRO A 1 242 ? -34.998 -9.227 -0.608 1.00 94.62 242 PRO A C 1
ATOM 1815 O O . PRO A 1 242 ? -35.314 -10.201 0.064 1.00 94.62 242 PRO A O 1
ATOM 1818 N N . ALA A 1 243 ? -34.716 -9.324 -1.912 1.00 94.31 243 ALA A N 1
ATOM 1819 C CA . ALA A 1 243 ? -34.795 -10.575 -2.659 1.00 94.31 243 ALA A CA 1
ATOM 1820 C C . ALA A 1 243 ? -33.812 -11.642 -2.143 1.00 94.31 243 ALA A C 1
ATOM 1822 O O . ALA A 1 243 ? -34.195 -12.804 -2.007 1.00 94.31 243 ALA A O 1
ATOM 1823 N N . ASP A 1 244 ? -32.570 -11.265 -1.812 1.00 96.00 244 ASP A N 1
ATOM 1824 C CA . ASP A 1 244 ? -31.606 -12.211 -1.235 1.00 96.00 244 ASP A CA 1
ATOM 1825 C C . ASP A 1 244 ? -32.015 -12.642 0.177 1.00 96.00 244 ASP A C 1
ATOM 1827 O O . ASP A 1 244 ? -31.825 -13.805 0.534 1.00 96.00 244 ASP A O 1
ATOM 1831 N N . ARG A 1 245 ? -32.619 -11.740 0.964 1.00 96.38 245 ARG A N 1
ATOM 1832 C CA . ARG A 1 245 ? -33.173 -12.061 2.288 1.00 96.38 245 ARG A CA 1
ATOM 1833 C C . ARG A 1 245 ? -34.318 -13.066 2.204 1.00 96.38 245 ARG A C 1
ATOM 1835 O O . ARG A 1 245 ? -34.316 -14.058 2.933 1.00 96.38 245 ARG A O 1
ATOM 1842 N N . ASP A 1 246 ? -35.266 -12.837 1.300 1.00 96.12 246 ASP A N 1
ATOM 1843 C CA . ASP A 1 246 ? -36.421 -13.716 1.098 1.00 96.12 246 ASP A CA 1
ATOM 1844 C C . ASP A 1 246 ? -35.989 -15.100 0.594 1.00 96.12 246 ASP A C 1
ATOM 1846 O O . ASP A 1 246 ? -36.466 -16.136 1.081 1.00 96.12 246 ASP A O 1
ATOM 1850 N N . PHE A 1 247 ? -35.030 -15.128 -0.340 1.00 97.06 247 PHE A N 1
ATOM 1851 C CA . PHE A 1 247 ? -34.404 -16.366 -0.791 1.00 97.06 247 PHE A CA 1
ATOM 1852 C C . PHE A 1 247 ? -33.716 -17.088 0.372 1.00 97.06 247 PHE A C 1
ATOM 1854 O O . PHE A 1 247 ? -33.970 -18.272 0.577 1.00 97.06 247 PHE A O 1
ATOM 1861 N N . ALA A 1 248 ? -32.892 -16.392 1.161 1.00 97.00 248 ALA A N 1
ATOM 1862 C CA . ALA A 1 248 ? -32.177 -16.979 2.291 1.00 97.00 248 ALA A CA 1
ATOM 1863 C C . ALA A 1 248 ? -33.126 -17.569 3.341 1.00 97.00 248 ALA A C 1
ATOM 1865 O O . ALA A 1 248 ? -32.881 -18.673 3.824 1.00 97.00 248 ALA A O 1
ATOM 1866 N N . GLY A 1 249 ? -34.234 -16.887 3.644 1.00 95.56 249 GLY A N 1
ATOM 1867 C CA . GLY A 1 249 ? -35.262 -17.397 4.552 1.00 95.56 249 GLY A CA 1
ATOM 1868 C C . GLY A 1 249 ? -35.936 -18.672 4.048 1.00 95.56 249 GLY A C 1
ATOM 1869 O O . GLY A 1 249 ? -36.165 -19.608 4.812 1.00 95.56 249 GLY A O 1
ATOM 1870 N N . THR A 1 250 ? -36.233 -18.729 2.750 1.00 95.62 250 THR A N 1
ATOM 1871 C CA . THR A 1 250 ? -36.827 -19.918 2.120 1.00 95.62 250 THR A CA 1
ATOM 1872 C C . THR A 1 250 ? -35.836 -21.074 2.081 1.00 95.62 250 THR A C 1
ATOM 1874 O O . THR A 1 250 ? -36.153 -22.178 2.518 1.00 95.62 250 THR A O 1
ATOM 1877 N N . TRP A 1 251 ? -34.612 -20.794 1.640 1.00 96.31 251 TRP A N 1
ATOM 1878 C CA . TRP A 1 251 ? -33.543 -21.774 1.533 1.00 96.31 251 TRP A CA 1
ATOM 1879 C C . TRP A 1 251 ? -33.125 -22.344 2.890 1.00 96.31 251 TRP A C 1
ATOM 1881 O O . TRP A 1 251 ? -32.864 -23.535 2.994 1.00 96.31 251 TRP A O 1
ATOM 1891 N N . THR A 1 252 ? -33.082 -21.529 3.947 1.00 95.12 252 THR A N 1
ATOM 1892 C CA . THR A 1 252 ? -32.694 -22.000 5.288 1.00 95.12 252 THR A CA 1
ATOM 1893 C C . THR A 1 252 ? -33.663 -23.059 5.817 1.00 95.12 252 THR A C 1
ATOM 1895 O O . THR A 1 252 ? -33.216 -24.038 6.412 1.00 95.12 252 THR A O 1
ATOM 1898 N N . ARG A 1 253 ? -34.969 -22.921 5.544 1.00 93.50 253 ARG A N 1
ATOM 1899 C CA . ARG A 1 253 ? -35.975 -23.935 5.905 1.00 93.50 253 ARG A CA 1
ATOM 1900 C C . ARG A 1 253 ? -35.778 -25.240 5.134 1.00 93.50 253 ARG A C 1
ATOM 1902 O O . ARG A 1 253 ? -35.712 -26.297 5.747 1.00 93.50 253 ARG A O 1
ATOM 1909 N N . GLU A 1 254 ? -35.596 -25.158 3.820 1.00 94.62 254 GLU A N 1
ATOM 1910 C CA . GLU A 1 254 ? -35.331 -26.332 2.975 1.00 94.62 254 GLU A CA 1
ATOM 1911 C C . GLU A 1 254 ? -34.018 -27.028 3.373 1.00 94.62 254 GLU A C 1
ATOM 1913 O O . GLU A 1 254 ? -33.956 -28.245 3.523 1.00 94.62 254 GLU A O 1
ATOM 1918 N N . ALA A 1 255 ? -32.964 -26.259 3.648 1.00 94.31 255 ALA A N 1
ATOM 1919 C CA . ALA A 1 255 ? -31.703 -26.787 4.153 1.00 94.31 255 ALA A CA 1
ATOM 1920 C C . ALA A 1 255 ? -31.864 -27.484 5.518 1.00 94.31 255 ALA A C 1
ATOM 1922 O O . ALA A 1 255 ? -31.175 -28.474 5.772 1.00 94.31 255 ALA A O 1
ATOM 1923 N N . ALA A 1 256 ? -32.766 -27.001 6.381 1.00 92.69 256 ALA A N 1
ATOM 1924 C CA . ALA 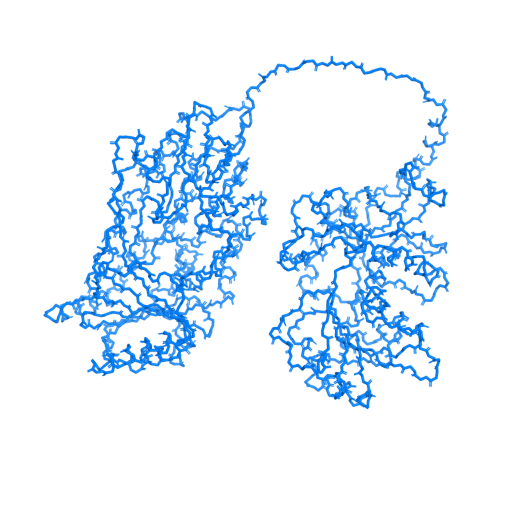A 1 256 ? -33.103 -27.649 7.649 1.00 92.69 256 ALA A CA 1
ATOM 1925 C C . ALA A 1 256 ? -33.763 -29.010 7.469 1.00 92.69 256 ALA A C 1
ATOM 1927 O O . ALA A 1 256 ? -33.352 -29.968 8.127 1.00 92.69 256 ALA A O 1
ATOM 1928 N N . GLU A 1 257 ? -34.693 -29.124 6.527 1.00 93.69 257 GLU A N 1
ATOM 1929 C CA . GLU A 1 257 ? -35.310 -30.401 6.162 1.00 93.69 257 GLU A CA 1
ATOM 1930 C C . GLU A 1 257 ? -34.264 -31.378 5.606 1.00 93.69 257 GLU A C 1
ATOM 1932 O O . GLU A 1 257 ? -34.136 -32.496 6.098 1.00 93.69 257 GLU A O 1
ATOM 1937 N N . LEU A 1 258 ? -33.411 -30.930 4.677 1.00 95.19 258 LEU A N 1
ATOM 1938 C CA . LEU A 1 258 ? -32.361 -31.771 4.086 1.00 95.19 258 LEU A CA 1
ATOM 1939 C C . LEU A 1 258 ? -31.364 -32.320 5.115 1.00 95.19 258 LEU A C 1
ATOM 1941 O O . LEU A 1 258 ? -30.866 -33.441 4.975 1.00 95.19 258 LEU A O 1
ATOM 1945 N N . VAL A 1 259 ? -31.027 -31.530 6.131 1.00 95.00 259 VAL A N 1
ATOM 1946 C CA . VAL A 1 259 ? -30.155 -31.984 7.218 1.00 95.00 259 VAL A CA 1
ATOM 1947 C C . VAL A 1 259 ? -30.919 -32.891 8.188 1.00 95.00 259 VAL A C 1
ATOM 1949 O O . VAL A 1 259 ? -30.361 -33.898 8.623 1.00 95.00 259 VAL A O 1
ATOM 1952 N N . GLY A 1 260 ? -32.180 -32.576 8.502 1.00 93.06 260 GLY A N 1
ATOM 1953 C CA . GLY A 1 260 ? -33.049 -33.393 9.354 1.00 93.06 260 GLY A CA 1
ATOM 1954 C C . GLY A 1 260 ? -33.286 -34.798 8.799 1.00 93.06 260 GLY A C 1
ATOM 1955 O O . GLY A 1 260 ? -33.170 -35.776 9.535 1.00 93.06 260 GLY A O 1
ATOM 1956 N N . ASP A 1 261 ? -33.489 -34.901 7.487 1.00 92.38 261 ASP A N 1
ATOM 1957 C CA . ASP A 1 261 ? -33.680 -36.166 6.770 1.00 92.38 261 ASP A CA 1
ATOM 1958 C C . ASP A 1 261 ? -32.355 -36.900 6.485 1.00 92.38 261 ASP A C 1
ATOM 1960 O O . ASP A 1 261 ? -32.334 -38.003 5.934 1.00 92.38 261 ASP A O 1
ATOM 1964 N N . GLY A 1 262 ? -31.216 -36.295 6.841 1.00 92.44 262 GLY A N 1
ATOM 1965 C CA . GLY A 1 262 ? -29.883 -36.863 6.636 1.00 92.44 262 GLY A CA 1
ATOM 1966 C C . GLY A 1 262 ? -29.400 -36.859 5.180 1.00 92.44 262 GLY A C 1
ATOM 1967 O O . GLY A 1 262 ? -28.370 -37.474 4.878 1.00 92.44 262 GLY A O 1
ATOM 1968 N N . ALA A 1 263 ? -30.105 -36.162 4.282 1.00 93.31 263 ALA A N 1
ATOM 1969 C CA . ALA A 1 263 ? -29.699 -35.965 2.892 1.00 93.31 263 ALA A CA 1
ATOM 1970 C C . ALA A 1 263 ? -28.416 -35.126 2.782 1.00 93.31 263 ALA A C 1
ATOM 1972 O O . ALA A 1 263 ? -27.599 -35.347 1.886 1.00 93.31 263 ALA A O 1
ATOM 1973 N N . VAL A 1 264 ? -28.215 -34.200 3.723 1.00 95.50 264 VAL A N 1
ATOM 1974 C CA . VAL A 1 264 ? -27.004 -33.388 3.858 1.00 95.50 264 VAL A CA 1
ATOM 1975 C C . VAL A 1 264 ? -26.320 -33.697 5.187 1.00 95.50 264 VAL A C 1
ATOM 1977 O O . VAL A 1 264 ? -26.900 -33.568 6.261 1.00 95.50 264 VAL A O 1
ATOM 1980 N N . LYS A 1 265 ? -25.045 -34.081 5.116 1.00 95.00 265 LYS A N 1
ATOM 1981 C CA . LYS A 1 265 ? -24.219 -34.487 6.259 1.00 95.00 265 LYS A CA 1
ATOM 1982 C C . LYS A 1 265 ? -23.268 -33.370 6.703 1.00 95.00 265 LYS A C 1
ATOM 1984 O O . LYS A 1 265 ? -22.846 -32.561 5.866 1.00 95.00 265 LYS A O 1
ATOM 1989 N N . PRO A 1 266 ? -22.893 -33.330 7.998 1.00 93.75 266 PRO A N 1
ATOM 1990 C CA . PRO A 1 266 ? -21.983 -32.317 8.525 1.00 93.75 266 PRO A CA 1
ATOM 1991 C C . PRO A 1 266 ? -20.572 -32.463 7.949 1.00 93.75 266 PRO A C 1
ATOM 1993 O O . PRO A 1 266 ? -20.165 -33.525 7.468 1.00 93.75 266 PRO A O 1
ATOM 1996 N N . LEU A 1 267 ? -19.790 -31.385 8.034 1.00 92.38 267 LEU A N 1
ATOM 1997 C CA . LEU A 1 267 ? -18.377 -31.424 7.659 1.00 92.38 267 LEU A CA 1
ATOM 1998 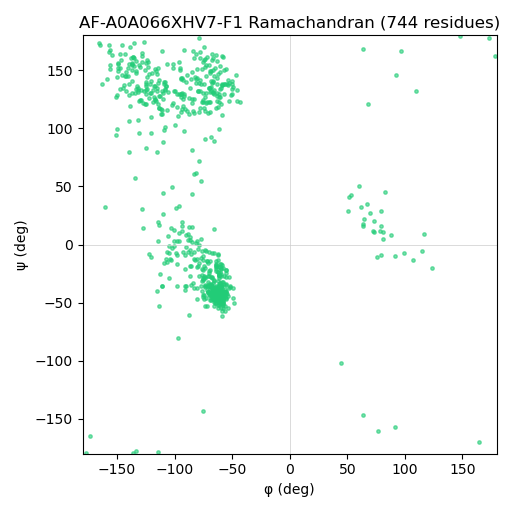C C . LEU A 1 267 ? -17.558 -32.165 8.719 1.00 92.38 267 LEU A C 1
ATOM 2000 O O . LEU A 1 267 ? -17.853 -32.108 9.913 1.00 92.38 267 LEU A O 1
ATOM 2004 N N . ARG A 1 268 ? -16.439 -32.764 8.296 1.00 91.50 268 ARG A N 1
ATOM 2005 C CA . ARG A 1 268 ? -15.380 -33.150 9.239 1.00 91.50 268 ARG A CA 1
ATOM 2006 C C . ARG A 1 268 ? -14.887 -31.905 9.964 1.00 91.50 268 ARG A C 1
ATOM 2008 O O . ARG A 1 268 ? -14.677 -30.868 9.327 1.00 91.50 268 ARG A O 1
ATOM 2015 N N . TYR A 1 269 ? -14.679 -32.016 11.270 1.00 91.44 269 TYR A N 1
ATOM 2016 C CA . TYR A 1 269 ? -14.192 -30.906 12.071 1.00 91.44 269 TYR A CA 1
ATOM 2017 C C . TYR A 1 269 ? -13.103 -31.314 13.061 1.00 91.44 269 TYR A C 1
ATOM 2019 O O . TYR A 1 269 ? -12.941 -32.485 13.399 1.00 91.44 269 TYR A O 1
ATOM 2027 N N . ARG A 1 270 ? -12.356 -30.314 13.534 1.00 91.44 270 ARG A N 1
ATOM 2028 C CA . ARG A 1 270 ? -11.413 -30.425 14.649 1.00 91.44 270 ARG A CA 1
ATOM 2029 C C . ARG A 1 270 ? -11.634 -29.276 15.624 1.00 91.44 270 ARG A C 1
ATOM 2031 O O . ARG A 1 270 ? -11.715 -28.122 15.205 1.00 91.44 270 ARG A O 1
ATOM 2038 N N . VAL A 1 271 ? -11.703 -29.593 16.913 1.00 88.38 271 VAL A N 1
ATOM 2039 C CA . VAL A 1 271 ? -11.812 -28.591 17.980 1.00 88.38 271 VAL A CA 1
ATOM 2040 C C . VAL A 1 271 ? -10.432 -27.985 18.263 1.00 88.38 271 VAL A C 1
ATOM 2042 O O . VAL A 1 271 ? -9.457 -28.724 18.381 1.00 88.38 271 VAL A O 1
ATOM 2045 N N . ILE A 1 272 ? -10.335 -26.653 18.334 1.00 86.44 272 ILE A N 1
ATOM 2046 C CA . ILE A 1 272 ? -9.063 -25.901 18.480 1.00 86.44 272 ILE A CA 1
ATOM 2047 C C . ILE A 1 272 ? -8.824 -25.331 19.887 1.00 86.44 272 ILE A C 1
ATOM 2049 O O . ILE A 1 272 ? -7.788 -24.711 20.159 1.00 86.44 272 ILE A O 1
ATOM 2053 N N . GLY A 1 273 ? -9.777 -25.545 20.790 1.00 84.00 273 GLY A N 1
ATOM 2054 C CA . GLY A 1 273 ? -9.702 -25.140 22.187 1.00 84.00 273 GLY A CA 1
ATOM 2055 C C . GLY A 1 273 ? -11.065 -24.778 22.763 1.00 84.00 273 GLY A C 1
ATOM 2056 O O . GLY A 1 273 ? -12.077 -24.808 22.054 1.00 84.00 273 GLY A O 1
ATOM 2057 N N . GLU A 1 274 ? -11.043 -24.416 24.046 1.00 81.06 274 GLU A N 1
ATOM 2058 C CA . GLU A 1 274 ? -12.239 -24.063 24.815 1.00 81.06 274 GLU A CA 1
ATOM 2059 C C . GLU A 1 274 ? -12.400 -22.561 25.109 1.00 81.06 274 GLU A C 1
ATOM 2061 O O . GLU A 1 274 ? -13.430 -22.119 25.618 1.00 81.06 274 GLU A O 1
ATOM 2066 N N . THR A 1 275 ? -11.389 -21.764 24.756 1.00 78.94 275 THR A N 1
ATOM 2067 C CA . THR A 1 275 ? -11.342 -20.306 24.935 1.00 78.94 275 THR A CA 1
ATOM 2068 C C . THR A 1 275 ? -11.102 -19.612 23.599 1.00 78.94 275 THR A C 1
ATOM 2070 O O . THR A 1 275 ? -10.533 -20.208 22.681 1.00 78.94 275 THR A O 1
ATOM 2073 N N . LEU A 1 276 ? -11.493 -18.339 23.481 1.00 78.88 276 LEU A N 1
ATOM 2074 C CA . LEU A 1 276 ? -11.327 -17.558 22.245 1.00 78.88 276 LEU A CA 1
ATOM 2075 C C . LEU A 1 276 ? -9.869 -17.521 21.739 1.00 78.88 276 LEU A C 1
ATOM 2077 O O . LEU A 1 276 ? -9.661 -17.452 20.530 1.00 78.88 276 LEU A O 1
ATOM 2081 N N . ASP A 1 277 ? -8.868 -17.707 22.608 1.00 79.38 277 ASP A N 1
ATOM 2082 C CA . ASP A 1 277 ? -7.445 -17.828 22.233 1.00 79.38 277 ASP A CA 1
ATOM 2083 C C . ASP A 1 277 ? -7.173 -18.970 21.235 1.00 79.38 277 ASP A C 1
ATOM 2085 O O . ASP A 1 277 ? -6.229 -18.928 20.442 1.00 79.38 277 ASP A O 1
ATOM 2089 N N . GLY A 1 278 ? -8.013 -20.013 21.233 1.00 81.94 278 GLY A N 1
ATOM 2090 C CA . GLY A 1 278 ? -7.928 -21.107 20.265 1.00 81.94 278 GLY A CA 1
ATOM 2091 C C . GLY A 1 278 ? -8.113 -20.646 18.815 1.00 81.94 278 GLY A C 1
ATOM 2092 O O . GLY A 1 278 ? -7.566 -21.275 17.906 1.00 81.94 278 GLY A O 1
ATOM 2093 N N . ILE A 1 279 ? -8.831 -19.537 18.592 1.00 82.44 279 ILE A N 1
ATOM 2094 C CA . ILE A 1 279 ? -9.084 -18.970 17.260 1.00 82.44 279 ILE A CA 1
ATOM 2095 C C . ILE A 1 279 ? -7.774 -18.539 16.606 1.00 82.44 279 ILE A C 1
ATOM 2097 O O . ILE A 1 279 ? -7.545 -18.866 15.443 1.00 82.44 279 ILE A O 1
ATOM 2101 N N . GLU A 1 280 ? -6.896 -17.853 17.339 1.00 80.94 280 GLU A N 1
ATOM 2102 C CA . GLU A 1 280 ? -5.627 -17.360 16.800 1.00 80.94 280 GLU A CA 1
ATOM 2103 C C . GLU A 1 280 ? -4.734 -18.518 16.335 1.00 80.94 280 GLU A C 1
ATOM 2105 O O . GLU A 1 280 ? -4.252 -18.519 15.198 1.00 80.94 280 GLU A O 1
ATOM 2110 N N . ARG A 1 281 ? -4.622 -19.574 17.154 1.00 83.25 281 ARG A N 1
ATOM 2111 C CA . ARG A 1 281 ? -3.904 -20.804 16.778 1.00 83.25 281 ARG A CA 1
ATOM 2112 C C . ARG A 1 281 ? -4.499 -21.455 15.532 1.00 83.25 281 ARG A C 1
ATOM 2114 O O . ARG A 1 281 ? -3.763 -21.822 14.618 1.00 83.25 281 ARG A O 1
ATOM 2121 N N . GLY A 1 282 ? -5.825 -21.580 15.471 1.00 85.19 282 GLY A N 1
ATOM 2122 C CA . GLY A 1 282 ? -6.502 -22.162 14.312 1.00 85.19 282 GLY A CA 1
ATOM 2123 C C . GLY A 1 282 ? -6.308 -21.345 13.031 1.00 85.19 282 GLY A C 1
ATOM 2124 O O . GLY A 1 282 ? -6.094 -21.910 11.957 1.00 85.19 282 GLY A O 1
ATOM 2125 N N . LEU A 1 283 ? -6.324 -20.012 13.130 1.00 83.12 283 LEU A N 1
ATOM 2126 C CA . LEU A 1 283 ? -6.034 -19.118 12.008 1.00 83.12 283 LEU A CA 1
ATOM 2127 C C . LEU A 1 283 ? -4.597 -19.287 11.500 1.00 83.12 283 LEU A C 1
ATOM 2129 O O . LEU A 1 283 ? -4.383 -19.275 10.288 1.00 83.12 283 LEU A O 1
ATOM 2133 N N . GLU A 1 284 ? -3.629 -19.487 12.391 1.00 84.44 284 GLU A N 1
ATOM 2134 C CA . GLU A 1 284 ? -2.232 -19.729 12.023 1.00 84.44 284 GLU A CA 1
ATOM 2135 C C . GLU A 1 284 ? -2.040 -21.084 11.317 1.00 84.44 284 GLU A C 1
ATOM 2137 O O . GLU A 1 284 ? -1.349 -21.196 10.300 1.00 84.44 284 GLU A O 1
ATOM 2142 N N . GLU A 1 285 ? -2.717 -22.135 11.784 1.00 84.50 285 GLU A N 1
ATOM 2143 C CA . GLU A 1 285 ? -2.737 -23.427 11.088 1.00 84.50 285 GLU A CA 1
ATOM 2144 C C . GLU A 1 285 ? -3.358 -23.339 9.686 1.00 84.50 285 GLU A C 1
ATOM 2146 O O . GLU A 1 285 ? -2.844 -23.954 8.750 1.00 84.50 285 GLU A O 1
ATOM 2151 N N . LEU A 1 286 ? -4.419 -22.543 9.519 1.00 81.12 286 LEU A N 1
ATOM 2152 C CA . LEU A 1 286 ? -4.999 -22.261 8.205 1.00 81.12 286 LEU A CA 1
ATOM 2153 C C . LEU A 1 286 ? -4.018 -21.502 7.298 1.00 81.12 286 LEU A C 1
ATOM 2155 O O . LEU A 1 286 ? -3.846 -21.891 6.144 1.00 81.12 286 LEU A O 1
ATOM 2159 N N . ARG A 1 287 ? -3.346 -20.453 7.803 1.00 77.38 287 ARG A N 1
ATOM 2160 C CA . ARG A 1 287 ? -2.366 -19.656 7.032 1.00 77.38 287 ARG A CA 1
ATOM 2161 C C . ARG A 1 287 ? -1.175 -20.486 6.566 1.00 77.38 287 ARG A C 1
ATOM 2163 O O . ARG A 1 287 ? -0.717 -20.333 5.442 1.00 77.38 287 ARG A O 1
ATOM 2170 N N . SER A 1 288 ? -0.702 -21.379 7.426 1.00 80.00 288 SER A N 1
ATOM 2171 C CA . SER A 1 288 ? 0.431 -22.267 7.146 1.00 80.00 288 SER A CA 1
ATOM 2172 C C . SER A 1 288 ? 0.089 -23.481 6.269 1.00 80.00 288 SER A C 1
ATOM 2174 O O . SER A 1 288 ? 0.963 -24.303 6.001 1.00 80.00 288 SER A O 1
ATOM 2176 N N . GLY A 1 289 ? -1.173 -23.642 5.846 1.00 79.50 289 GLY A N 1
ATOM 2177 C CA . GLY A 1 289 ? -1.608 -24.766 5.011 1.00 79.50 289 GLY A CA 1
ATOM 2178 C C . GLY A 1 289 ? -1.670 -26.117 5.736 1.00 79.50 289 GLY A C 1
ATOM 2179 O O . GLY A 1 289 ? -1.842 -27.149 5.091 1.00 79.50 289 GLY A O 1
ATOM 2180 N N . ARG A 1 290 ? -1.565 -26.133 7.073 1.00 83.38 290 ARG A N 1
ATOM 2181 C CA . ARG A 1 290 ? -1.630 -27.353 7.905 1.00 83.38 290 ARG A CA 1
ATOM 2182 C C . ARG A 1 290 ? -3.042 -27.936 8.043 1.00 83.38 290 ARG A C 1
ATOM 2184 O O . ARG A 1 290 ? -3.210 -28.994 8.646 1.00 83.38 290 ARG A O 1
ATOM 2191 N N . VAL A 1 291 ? -4.057 -27.264 7.507 1.00 82.62 291 VAL A N 1
ATOM 2192 C CA . VAL A 1 291 ? -5.466 -27.669 7.586 1.00 82.62 291 VAL A CA 1
ATOM 2193 C C . VAL A 1 291 ? -5.965 -27.999 6.186 1.00 82.62 291 VAL A C 1
ATOM 2195 O O . VAL A 1 291 ? -5.948 -27.154 5.295 1.00 82.62 291 VAL A O 1
ATOM 2198 N N . SER A 1 292 ? -6.432 -29.231 5.985 1.00 84.31 292 SER A N 1
ATOM 2199 C CA . SER A 1 292 ? -6.964 -29.698 4.702 1.00 84.31 292 SER A CA 1
ATOM 2200 C C . SER A 1 292 ? -8.160 -30.618 4.930 1.00 84.31 292 SER A C 1
ATOM 2202 O O . SER A 1 292 ? -8.093 -31.512 5.771 1.00 84.31 292 SER A O 1
ATOM 2204 N N . GLY A 1 293 ? -9.264 -30.384 4.213 1.00 81.19 293 GLY A N 1
ATOM 2205 C CA . GLY A 1 293 ? -10.454 -31.247 4.255 1.00 81.19 293 GLY A CA 1
ATOM 2206 C C . GLY A 1 293 ? -11.168 -31.325 5.613 1.00 81.19 293 GLY A C 1
ATOM 2207 O O . GLY A 1 293 ? -11.939 -32.256 5.838 1.00 81.19 293 GLY A O 1
ATOM 2208 N N . THR A 1 294 ? -10.908 -30.384 6.528 1.00 84.50 294 THR A N 1
ATOM 2209 C CA . THR A 1 294 ? -11.534 -30.327 7.857 1.00 84.50 294 THR A CA 1
ATOM 2210 C C . THR A 1 294 ? -11.814 -28.883 8.274 1.00 84.50 294 THR A C 1
ATOM 2212 O O . THR A 1 294 ? -11.038 -27.979 7.953 1.00 84.50 294 THR A O 1
ATOM 2215 N N . LYS A 1 295 ? -12.920 -28.655 8.989 1.00 84.69 295 LYS A N 1
ATOM 2216 C CA . LYS A 1 295 ? -13.306 -27.350 9.544 1.00 84.69 295 LYS A CA 1
ATOM 2217 C C . LYS A 1 295 ? -12.773 -27.209 10.970 1.00 84.69 295 LYS A C 1
ATOM 2219 O O . LYS A 1 295 ? -12.992 -28.075 11.811 1.00 84.69 295 LYS A O 1
ATOM 2224 N N . LEU A 1 296 ? -12.096 -26.107 11.271 1.00 83.00 296 LEU A N 1
ATOM 2225 C CA . LEU A 1 296 ? -11.701 -25.803 12.646 1.00 83.00 296 LEU A CA 1
ATOM 2226 C C . LEU A 1 296 ? -12.890 -25.228 13.424 1.00 83.00 296 LEU A C 1
ATOM 2228 O O . LEU A 1 296 ? -13.661 -24.434 12.883 1.00 83.00 296 LEU A O 1
ATOM 2232 N N . ARG A 1 297 ? -13.057 -25.648 14.679 1.00 80.69 297 ARG A N 1
ATOM 2233 C CA . ARG A 1 297 ? -14.175 -25.254 15.547 1.00 80.69 297 ARG A CA 1
ATOM 2234 C C . ARG A 1 297 ? -13.657 -24.848 16.917 1.00 80.69 297 ARG A C 1
ATOM 2236 O O . ARG A 1 297 ? -12.835 -25.554 17.491 1.00 80.69 297 ARG A O 1
ATOM 2243 N N . LEU A 1 298 ? -14.176 -23.751 17.452 1.00 78.69 298 LEU A N 1
ATOM 2244 C CA . LEU A 1 298 ? -14.019 -23.418 18.861 1.00 78.69 298 LEU A CA 1
ATOM 2245 C C . LEU A 1 298 ? -15.217 -23.957 19.649 1.00 78.69 298 LEU A C 1
ATOM 2247 O O . LEU A 1 298 ? -16.342 -23.896 19.155 1.00 78.69 298 LEU A O 1
ATOM 2251 N N . GLN A 1 299 ? -14.978 -24.469 20.855 1.00 78.69 299 GLN A N 1
ATOM 2252 C CA . GLN A 1 299 ? -16.029 -24.922 21.764 1.00 78.69 299 GLN A CA 1
ATOM 2253 C C . GLN A 1 299 ? -15.953 -24.135 23.073 1.00 78.69 299 GLN A C 1
ATOM 2255 O O . GLN A 1 299 ? -15.188 -24.498 23.947 1.00 78.69 299 GLN A O 1
ATOM 2260 N N . THR A 1 300 ? -16.725 -23.067 23.245 1.00 63.78 300 THR A N 1
ATOM 2261 C CA . THR A 1 300 ? -16.647 -22.263 24.475 1.00 63.78 300 THR A CA 1
ATOM 2262 C C . THR A 1 300 ? -17.123 -23.054 25.705 1.00 63.78 300 THR A C 1
ATOM 2264 O O . THR A 1 300 ? -18.200 -23.655 25.702 1.00 63.78 300 THR A O 1
ATOM 2267 N N . ALA A 1 301 ? -16.316 -23.059 26.775 1.00 50.16 301 ALA A N 1
ATOM 2268 C CA . ALA A 1 301 ? -16.575 -23.820 28.009 1.00 50.16 301 ALA A CA 1
ATOM 2269 C C . ALA A 1 301 ? -17.894 -23.444 28.724 1.00 50.16 301 ALA A C 1
ATOM 2271 O O . ALA A 1 301 ? -18.435 -24.236 29.499 1.00 50.16 301 ALA A O 1
ATOM 2272 N N . ALA A 1 302 ? -18.449 -22.261 28.441 1.00 48.19 302 ALA A N 1
ATOM 2273 C CA . ALA A 1 302 ? -19.648 -21.735 29.093 1.00 48.19 302 ALA A CA 1
ATOM 2274 C C . ALA A 1 302 ? -20.916 -22.588 28.871 1.00 48.19 302 ALA A C 1
ATOM 2276 O O . ALA A 1 302 ? -21.823 -22.557 29.702 1.00 48.19 302 ALA A O 1
ATOM 2277 N N . ILE A 1 303 ? -20.987 -23.389 27.801 1.00 44.72 303 ILE A N 1
ATOM 2278 C CA . ILE A 1 303 ? -22.247 -24.024 27.377 1.00 44.72 303 ILE A CA 1
ATOM 2279 C C . ILE A 1 303 ? -22.607 -25.292 28.180 1.00 44.72 303 ILE A C 1
ATOM 2281 O O . ILE A 1 303 ? -23.776 -25.655 28.222 1.00 44.72 303 ILE A O 1
ATOM 2285 N N . ILE A 1 304 ? -21.676 -25.953 28.882 1.00 43.97 304 ILE A N 1
ATOM 2286 C CA . ILE A 1 304 ? -21.995 -27.240 29.549 1.00 43.97 304 ILE A CA 1
ATOM 2287 C C . ILE A 1 304 ? -22.320 -27.077 31.046 1.00 43.97 304 ILE A C 1
ATOM 2289 O O . ILE A 1 304 ? -23.212 -27.754 31.559 1.00 43.97 304 ILE A O 1
ATOM 2293 N N . GLN A 1 305 ? -21.667 -26.151 31.759 1.00 37.62 305 GLN A N 1
ATOM 2294 C CA . GLN A 1 305 ? -21.912 -25.965 33.200 1.00 37.62 305 GLN A CA 1
ATOM 2295 C C . GLN A 1 305 ? -23.005 -24.939 33.523 1.00 37.62 305 GLN A C 1
ATOM 2297 O O . GLN A 1 305 ? -23.770 -25.172 34.458 1.00 37.62 305 GLN A O 1
ATOM 2302 N N . LYS A 1 306 ? -23.133 -23.847 32.751 1.00 38.53 306 LYS A N 1
ATOM 2303 C CA . LYS A 1 306 ? -24.164 -22.826 33.007 1.00 38.53 306 LYS A CA 1
ATOM 2304 C C . LYS A 1 306 ? -25.539 -23.195 32.469 1.00 38.53 306 LYS A C 1
ATOM 2306 O O . LYS A 1 306 ? -26.497 -22.970 33.188 1.00 38.53 306 LYS A O 1
ATOM 2311 N N . ALA A 1 307 ? -25.659 -23.843 31.306 1.00 39.16 307 ALA A N 1
ATOM 2312 C CA . ALA A 1 307 ? -26.970 -24.260 30.783 1.00 39.16 307 ALA A CA 1
ATOM 2313 C C . ALA A 1 307 ? -27.693 -25.232 31.739 1.00 39.16 307 ALA A C 1
ATOM 2315 O O . ALA A 1 307 ? -28.884 -25.086 31.997 1.00 39.16 307 ALA A O 1
ATOM 2316 N N . SER A 1 308 ? -26.937 -26.144 32.360 1.00 39.06 308 SER A N 1
ATOM 2317 C CA . SER A 1 308 ? -27.437 -27.084 33.373 1.00 39.06 308 SER A CA 1
ATOM 2318 C C . SER A 1 308 ? -27.866 -26.400 34.688 1.00 39.06 308 SER A C 1
ATOM 2320 O O . SER A 1 308 ? -28.723 -26.914 35.402 1.00 39.06 308 SER A O 1
ATOM 2322 N N . GLN A 1 309 ? -27.266 -25.253 35.036 1.00 36.72 309 GLN A N 1
ATOM 2323 C CA . GLN A 1 309 ? -27.594 -24.476 36.242 1.00 36.72 309 GLN A CA 1
ATOM 2324 C C . GLN A 1 309 ? -28.690 -23.425 35.983 1.00 36.72 309 GLN A C 1
ATOM 2326 O O . GLN A 1 309 ? -29.555 -23.209 36.830 1.00 36.72 309 GLN A O 1
ATOM 2331 N N . GLU A 1 310 ? -28.708 -22.806 34.805 1.00 42.06 310 GLU A N 1
ATOM 2332 C CA . GLU A 1 310 ? -29.677 -21.785 34.394 1.00 42.06 310 GLU A CA 1
ATOM 2333 C C . GLU A 1 310 ? -31.042 -22.390 34.024 1.00 42.06 310 GLU A C 1
ATOM 2335 O O . GLU A 1 310 ? -32.055 -21.741 34.271 1.00 42.06 310 GLU A O 1
ATOM 2340 N N . GLU A 1 311 ? -31.127 -23.658 33.589 1.00 41.47 311 GLU A N 1
ATOM 2341 C CA . GLU A 1 311 ? -32.411 -24.388 33.504 1.00 41.47 311 GLU A CA 1
ATOM 2342 C C . GLU A 1 311 ? -33.125 -24.489 34.864 1.00 41.47 311 GLU A C 1
ATOM 2344 O O . GLU A 1 311 ? -34.358 -24.464 34.924 1.00 41.47 311 GLU A O 1
ATOM 2349 N N . SER A 1 312 ? -32.370 -24.557 35.968 1.00 38.69 312 SER A N 1
ATOM 2350 C CA . SER A 1 312 ? -32.941 -24.528 37.321 1.00 38.69 312 SER A CA 1
ATOM 2351 C C . SER A 1 312 ? -33.342 -23.108 37.742 1.00 38.69 312 SER A C 1
ATOM 2353 O O . SER A 1 312 ? -34.399 -22.905 38.331 1.00 38.69 312 SER A O 1
ATOM 2355 N N . PHE A 1 313 ? -32.564 -22.104 37.330 1.00 35.12 313 PHE A N 1
ATOM 2356 C CA . PHE A 1 313 ? -32.775 -20.697 37.675 1.00 35.12 313 PHE A CA 1
ATOM 2357 C C . PHE A 1 313 ? -33.933 -20.039 36.894 1.00 35.12 313 PHE A C 1
ATOM 2359 O O . PHE A 1 313 ? -34.624 -19.153 37.403 1.00 35.12 313 PHE A O 1
ATOM 2366 N N . ILE A 1 314 ? -34.197 -20.481 35.659 1.00 41.91 314 ILE A N 1
ATOM 2367 C CA . ILE A 1 314 ? -35.316 -19.993 34.832 1.00 41.91 314 ILE A CA 1
ATOM 2368 C C . ILE A 1 314 ? -36.663 -20.538 35.341 1.00 41.91 314 ILE A C 1
ATOM 2370 O O . ILE A 1 314 ? -37.677 -19.850 35.228 1.00 41.91 314 ILE A O 1
ATOM 2374 N N . ARG A 1 315 ? -36.683 -21.717 35.983 1.00 41.44 315 ARG A N 1
ATOM 2375 C CA . ARG A 1 315 ? -37.884 -22.224 36.674 1.00 41.44 315 ARG A CA 1
ATOM 2376 C C . ARG A 1 315 ? -38.236 -21.407 37.919 1.00 41.44 315 ARG A C 1
ATOM 2378 O O . ARG A 1 315 ? -39.417 -21.187 38.167 1.00 41.44 315 ARG A O 1
ATOM 2385 N N . ASP A 1 316 ? -37.235 -20.907 38.640 1.00 36.06 316 ASP A N 1
ATOM 2386 C CA . ASP A 1 316 ? -37.444 -20.165 39.891 1.00 36.06 316 ASP A CA 1
ATOM 2387 C C . ASP A 1 316 ? -37.681 -18.655 39.685 1.00 36.06 316 ASP A C 1
ATOM 2389 O O . ASP A 1 316 ? -38.379 -18.012 40.472 1.00 36.06 316 ASP A O 1
ATOM 2393 N N . SER A 1 317 ? -37.158 -18.065 38.604 1.00 38.22 317 SER A N 1
ATOM 2394 C CA . SER A 1 317 ? -37.261 -16.615 38.342 1.00 38.22 317 SER A CA 1
ATOM 2395 C C . SER A 1 317 ? -38.597 -16.156 37.739 1.00 38.22 317 SER A C 1
ATOM 2397 O O . SER A 1 317 ? -38.898 -14.961 37.779 1.00 38.22 317 SER A O 1
ATOM 2399 N N . GLN A 1 318 ? -39.455 -17.070 37.270 1.00 36.09 318 GLN A N 1
ATOM 2400 C CA . GLN A 1 318 ? -40.826 -16.736 36.848 1.00 36.09 318 GLN A CA 1
ATOM 2401 C C . GLN A 1 318 ? -41.778 -16.419 38.020 1.00 36.09 318 GLN A C 1
ATOM 2403 O O . GLN A 1 318 ? -42.905 -15.988 37.787 1.00 36.09 318 GLN A O 1
ATOM 2408 N N . ALA A 1 319 ? -41.337 -16.572 39.275 1.00 33.78 319 ALA A N 1
ATOM 2409 C CA . ALA A 1 319 ? -42.171 -16.339 40.455 1.00 33.78 319 ALA A CA 1
ATOM 2410 C C . ALA A 1 319 ? -42.086 -14.920 41.054 1.00 33.78 319 ALA A C 1
ATOM 2412 O O . ALA A 1 319 ? -42.841 -14.627 41.978 1.00 33.78 319 ALA A O 1
ATOM 2413 N N . ASN A 1 320 ? -41.204 -14.024 40.587 1.00 34.28 320 ASN A N 1
ATOM 2414 C CA . ASN A 1 320 ? -41.036 -12.723 41.251 1.00 34.28 320 ASN A CA 1
ATOM 2415 C C . ASN A 1 320 ? -40.599 -11.593 40.303 1.00 34.28 320 ASN A C 1
ATOM 2417 O O . ASN A 1 320 ? -39.413 -11.345 40.099 1.00 34.28 320 ASN A O 1
ATOM 2421 N N . GLN A 1 321 ? -41.568 -10.840 39.780 1.00 28.50 321 GLN A N 1
ATOM 2422 C CA . GLN A 1 321 ? -41.334 -9.506 39.226 1.00 28.50 321 GLN A CA 1
ATOM 2423 C C . GLN A 1 321 ? -42.365 -8.522 39.781 1.00 28.50 321 GLN A C 1
ATOM 2425 O O . GLN A 1 321 ? -43.517 -8.509 39.354 1.00 28.50 321 GLN A O 1
ATOM 2430 N N . GLN A 1 322 ? -41.932 -7.637 40.682 1.00 27.92 322 GLN A N 1
ATOM 2431 C CA . GLN A 1 322 ? -42.572 -6.335 40.833 1.00 27.92 322 GLN A CA 1
ATOM 2432 C C . GLN A 1 322 ? -41.585 -5.256 41.299 1.00 27.92 322 GLN A C 1
ATOM 2434 O O . GLN A 1 322 ? -40.929 -5.372 42.331 1.00 27.92 322 GLN A O 1
ATOM 2439 N N . THR A 1 323 ? -41.603 -4.153 40.541 1.00 29.52 323 THR A N 1
ATOM 2440 C CA . THR A 1 323 ? -41.171 -2.777 40.858 1.00 29.52 323 THR A CA 1
ATOM 2441 C C . THR A 1 323 ? -39.684 -2.469 41.069 1.00 29.52 323 THR A C 1
ATOM 2443 O O . THR A 1 323 ? -39.091 -2.874 42.063 1.00 29.52 323 THR A O 1
ATOM 2446 N N . ARG A 1 324 ? -39.152 -1.545 40.243 1.00 28.42 324 ARG A N 1
ATOM 2447 C CA . ARG A 1 324 ? -38.477 -0.322 40.731 1.00 28.42 324 ARG A CA 1
ATOM 2448 C C . ARG A 1 324 ? -38.327 0.768 39.658 1.00 28.42 324 ARG A C 1
ATOM 2450 O O . ARG A 1 324 ? -38.026 0.495 38.504 1.00 28.42 324 ARG A O 1
ATOM 2457 N N . GLN A 1 325 ? -38.588 1.995 40.110 1.00 24.09 325 GLN A N 1
ATOM 2458 C CA . GLN A 1 325 ? -38.573 3.280 39.406 1.00 24.09 325 GLN A CA 1
ATOM 2459 C C . GLN A 1 325 ? -37.162 3.783 39.069 1.00 24.09 325 GLN A C 1
ATOM 2461 O O . GLN A 1 325 ? -36.196 3.511 39.780 1.00 24.09 325 GLN A O 1
ATOM 2466 N N . VAL A 1 326 ? -37.109 4.608 38.023 1.00 24.25 326 VAL A N 1
ATOM 2467 C CA . VAL A 1 326 ? -35.959 5.395 37.566 1.00 24.25 326 VAL A CA 1
ATOM 2468 C C . VAL A 1 326 ? -35.818 6.658 38.425 1.00 24.25 326 VAL A C 1
ATOM 2470 O O . VAL A 1 326 ? -36.794 7.380 38.618 1.00 24.25 326 VAL A O 1
ATOM 2473 N N . SER A 1 327 ? -34.602 6.942 38.900 1.00 22.53 327 SER A N 1
ATOM 2474 C CA . SER A 1 327 ? -34.212 8.234 39.476 1.00 22.53 327 SER A CA 1
ATOM 2475 C C . SER A 1 327 ? -33.047 8.812 38.673 1.00 22.53 327 SER A C 1
ATOM 2477 O O . SER A 1 327 ? -32.072 8.120 38.383 1.00 22.53 327 SER A O 1
ATOM 2479 N N . THR A 1 328 ? -33.186 10.074 38.284 1.00 28.09 328 THR A N 1
ATOM 2480 C CA . THR A 1 328 ? -32.223 10.890 37.540 1.00 28.09 328 THR A CA 1
ATOM 2481 C C . THR A 1 328 ? -31.106 11.401 38.451 1.00 28.09 328 THR A C 1
ATOM 2483 O O . THR A 1 328 ? -31.400 12.006 39.481 1.00 28.09 328 THR A O 1
ATOM 2486 N N . CYS A 1 329 ? -29.843 11.266 38.033 1.00 23.72 329 CYS A N 1
ATOM 2487 C CA . CYS A 1 329 ? -28.709 11.971 38.637 1.00 23.72 329 CYS A CA 1
ATOM 2488 C C . CYS A 1 329 ? -28.034 12.887 37.609 1.00 23.72 329 CYS A C 1
ATOM 2490 O O . CYS A 1 329 ? -27.585 12.442 36.556 1.00 23.72 329 CYS A O 1
ATOM 2492 N N . SER A 1 330 ? -27.976 14.171 37.961 1.00 31.02 330 SER A N 1
ATOM 2493 C CA . SER A 1 330 ? -27.155 15.212 37.343 1.00 31.02 330 SER A CA 1
ATOM 2494 C C . SER A 1 330 ? -25.679 14.967 37.673 1.00 31.02 330 SER A C 1
ATOM 2496 O O . SER A 1 330 ? -25.358 14.699 38.832 1.00 31.02 330 SER A O 1
ATOM 2498 N N . ALA A 1 331 ? -24.791 15.063 36.682 1.00 28.75 331 ALA A N 1
ATOM 2499 C CA . ALA A 1 331 ? -23.347 14.994 36.882 1.00 28.75 331 ALA A CA 1
ATOM 2500 C C . ALA A 1 331 ? -22.647 16.182 36.207 1.00 28.75 331 ALA A C 1
ATOM 2502 O O . ALA A 1 331 ? -22.797 16.449 35.017 1.00 28.75 331 ALA A O 1
ATOM 2503 N N . THR A 1 332 ? -21.893 16.883 37.041 1.00 28.83 332 THR A N 1
ATOM 2504 C CA . THR A 1 332 ? -20.958 17.980 36.809 1.00 28.83 332 THR A CA 1
ATOM 2505 C C . THR A 1 332 ? -20.023 17.713 35.621 1.00 28.83 332 THR A C 1
ATOM 2507 O O . THR A 1 332 ? -19.423 16.641 35.545 1.00 28.83 332 THR A O 1
ATOM 2510 N N . LEU A 1 333 ? -19.852 18.694 34.721 1.00 32.78 333 LEU A N 1
ATOM 2511 C CA . LEU A 1 333 ? -18.848 18.656 33.648 1.00 32.78 333 LEU A CA 1
ATOM 2512 C C . LEU A 1 333 ? -17.436 18.585 34.259 1.00 32.78 333 LEU A C 1
ATOM 2514 O O . LEU A 1 333 ? -16.864 19.590 34.674 1.00 32.78 333 LEU A O 1
ATOM 2518 N N . SER A 1 334 ? -16.877 17.381 34.311 1.00 34.50 334 SER A N 1
ATOM 2519 C CA . SER A 1 334 ? -15.433 17.171 34.352 1.00 34.50 334 SER A CA 1
ATOM 2520 C C . SER A 1 334 ? -14.888 17.479 32.954 1.00 34.50 334 SER A C 1
ATOM 2522 O O . SER A 1 334 ? -15.446 17.003 31.965 1.00 34.50 334 SER A O 1
ATOM 2524 N N . ILE A 1 335 ? -13.837 18.298 32.853 1.00 43.94 335 ILE A N 1
ATOM 2525 C CA . ILE A 1 335 ? -13.122 18.547 31.594 1.00 43.94 335 ILE A CA 1
ATOM 2526 C C . ILE A 1 335 ? -12.453 17.227 31.191 1.00 43.94 335 ILE A C 1
ATOM 2528 O O . ILE A 1 335 ? -11.334 16.931 31.602 1.00 43.94 335 ILE A O 1
ATOM 2532 N N . MET A 1 336 ? -13.163 16.396 30.431 1.00 47.03 336 MET A N 1
ATOM 2533 C CA . MET A 1 336 ? -12.585 15.214 29.803 1.00 47.03 336 MET A CA 1
ATOM 2534 C C . MET A 1 336 ? -11.723 15.693 28.634 1.00 47.03 336 MET A C 1
ATOM 2536 O O . MET A 1 336 ? -12.238 16.279 27.679 1.00 47.03 336 MET A O 1
ATOM 2540 N N . SER A 1 337 ? -10.407 15.481 28.707 1.00 61.50 337 SER A N 1
ATOM 2541 C CA . SER A 1 337 ? -9.520 15.762 27.580 1.00 61.50 337 SER A CA 1
ATOM 2542 C C . SER A 1 337 ? -9.886 14.867 26.398 1.00 61.50 337 SER A C 1
ATOM 2544 O O . SER A 1 337 ? -9.997 13.648 26.525 1.00 61.50 337 SER A O 1
ATOM 2546 N N . SER A 1 338 ? -10.089 15.476 25.231 1.00 77.38 338 SER A N 1
ATOM 2547 C CA . SER A 1 338 ? -10.357 14.730 24.003 1.00 77.38 338 SER A CA 1
ATOM 2548 C C . SER A 1 338 ? -9.099 13.972 23.569 1.00 77.38 338 SER A C 1
ATOM 2550 O O . SER A 1 338 ? -8.020 14.556 23.484 1.00 77.38 338 SER A O 1
ATOM 2552 N N . SER A 1 339 ? -9.225 12.680 23.265 1.00 90.06 339 SER A N 1
ATOM 2553 C CA . SER A 1 339 ? -8.159 11.874 22.650 1.00 90.06 339 SER A CA 1
ATOM 2554 C C . SER A 1 339 ? -7.986 12.180 21.158 1.00 90.06 339 SER A C 1
ATOM 2556 O O . SER A 1 339 ? -7.024 11.715 20.543 1.00 90.06 339 SER A O 1
ATOM 2558 N N . ARG A 1 340 ? -8.904 12.950 20.558 1.00 96.56 340 ARG A N 1
ATOM 2559 C CA . ARG A 1 340 ? -8.984 13.161 19.111 1.00 96.56 340 ARG A CA 1
ATOM 2560 C C . ARG A 1 340 ? -7.825 14.004 18.589 1.00 96.56 340 ARG A C 1
ATOM 2562 O O . ARG A 1 340 ? -7.526 15.054 19.159 1.00 96.56 340 ARG A O 1
ATOM 2569 N N . VAL A 1 341 ? -7.211 13.588 17.484 1.00 98.50 341 VAL A N 1
ATOM 2570 C CA . VAL A 1 341 ? -6.119 14.322 16.814 1.00 98.50 341 VAL A CA 1
ATOM 2571 C C . VAL A 1 341 ? -6.466 14.528 15.347 1.00 98.50 341 VAL A C 1
ATOM 2573 O O . VAL A 1 341 ? -6.853 13.584 14.665 1.00 98.50 341 VAL A O 1
ATOM 2576 N N . LEU A 1 342 ? -6.317 15.750 14.840 1.00 98.81 342 LEU A N 1
ATOM 2577 C CA . LEU A 1 342 ? -6.611 16.052 13.437 1.00 98.81 342 LEU A CA 1
ATOM 2578 C C . LEU A 1 342 ? -5.332 15.907 12.611 1.00 98.81 342 LEU A C 1
ATOM 2580 O O . LEU A 1 342 ? -4.363 16.612 12.862 1.00 98.81 342 LEU A O 1
ATOM 2584 N N . VAL A 1 343 ? -5.302 15.012 11.629 1.00 98.88 343 VAL A N 1
ATOM 2585 C CA . VAL A 1 343 ? -4.148 14.816 10.739 1.00 98.88 343 VAL A CA 1
ATOM 2586 C C . VAL A 1 343 ? -4.525 15.290 9.340 1.00 98.88 343 VAL A C 1
ATOM 2588 O O . VAL A 1 343 ? -5.415 14.728 8.712 1.00 98.88 343 VAL A O 1
ATOM 2591 N N . ILE A 1 344 ? -3.871 16.331 8.833 1.00 98.69 344 ILE A N 1
ATOM 2592 C CA . ILE A 1 344 ? -4.201 16.926 7.532 1.00 98.69 344 ILE A CA 1
ATOM 2593 C C . ILE A 1 344 ? -3.260 16.356 6.468 1.00 98.69 344 ILE A C 1
ATOM 2595 O O . ILE A 1 344 ? -2.078 16.677 6.470 1.00 98.69 344 ILE A O 1
ATOM 2599 N N . GLY A 1 345 ? -3.782 15.534 5.557 1.00 97.12 345 GLY A N 1
ATOM 2600 C CA . GLY A 1 345 ? -3.071 14.905 4.439 1.00 97.12 345 GLY A CA 1
ATOM 2601 C C . GLY A 1 345 ? -2.886 13.391 4.595 1.00 97.12 345 GLY A C 1
ATOM 2602 O O . GLY A 1 345 ? -2.412 12.917 5.626 1.00 97.12 345 GLY A O 1
ATOM 2603 N N . CYS A 1 346 ? -3.199 12.620 3.545 1.00 95.75 346 CYS A N 1
ATOM 2604 C CA . CYS A 1 346 ? -3.057 11.155 3.507 1.00 95.75 346 CYS A CA 1
ATOM 2605 C C . CYS A 1 346 ? -1.920 10.700 2.565 1.00 95.75 346 CYS A C 1
ATOM 2607 O O . CYS A 1 346 ? -2.062 9.783 1.758 1.00 95.75 346 CYS A O 1
ATOM 2609 N N . GLY A 1 347 ? -0.769 11.379 2.641 1.00 93.31 347 GLY A N 1
ATOM 2610 C CA . GLY A 1 347 ? 0.461 10.975 1.947 1.00 93.31 347 GLY A CA 1
ATOM 2611 C C . GLY A 1 347 ? 1.162 9.786 2.623 1.00 93.31 347 GLY A C 1
ATOM 2612 O O . GLY A 1 347 ? 0.527 8.895 3.167 1.00 93.31 347 GLY A O 1
ATOM 2613 N N . ILE A 1 348 ? 2.499 9.773 2.634 1.00 95.69 348 ILE A N 1
ATOM 2614 C CA . ILE A 1 348 ? 3.266 8.774 3.410 1.00 95.69 348 ILE A CA 1
ATOM 2615 C C . ILE A 1 348 ? 3.233 9.108 4.911 1.00 95.69 348 ILE A C 1
ATOM 2617 O O . ILE A 1 348 ? 3.024 8.227 5.740 1.00 95.69 348 ILE A O 1
ATOM 2621 N N . ALA A 1 349 ? 3.408 10.388 5.257 1.00 97.88 349 ALA A N 1
ATOM 2622 C CA . ALA A 1 349 ? 3.520 10.835 6.644 1.00 97.88 349 ALA A CA 1
ATOM 2623 C C . ALA A 1 349 ? 2.202 10.731 7.425 1.00 97.88 349 ALA A C 1
ATOM 2625 O O . ALA A 1 349 ? 2.219 10.292 8.567 1.00 97.88 349 ALA A O 1
ATOM 2626 N N . GLY A 1 350 ? 1.065 11.087 6.815 1.00 98.19 350 GLY A N 1
ATOM 2627 C CA . GLY A 1 350 ? -0.243 11.119 7.485 1.00 98.19 350 GLY A CA 1
ATOM 2628 C C . GLY A 1 350 ? -0.648 9.787 8.129 1.00 98.19 350 GLY A C 1
ATOM 2629 O O . GLY A 1 350 ? -0.843 9.732 9.343 1.00 98.19 350 GLY A O 1
ATOM 2630 N N . PRO A 1 351 ? -0.711 8.683 7.363 1.00 98.38 351 PRO A N 1
ATOM 2631 C CA . PRO A 1 351 ? -0.960 7.360 7.922 1.00 98.38 351 PRO A CA 1
ATOM 2632 C C . PRO A 1 351 ? 0.105 6.923 8.934 1.00 98.38 351 PRO A C 1
ATOM 2634 O O . PRO A 1 351 ? -0.236 6.317 9.950 1.00 98.38 351 PRO A O 1
ATOM 2637 N N . ALA A 1 352 ? 1.379 7.261 8.700 1.00 98.50 352 ALA A N 1
ATOM 2638 C CA . ALA A 1 352 ? 2.464 6.890 9.603 1.00 98.50 352 ALA A CA 1
ATOM 2639 C C . ALA A 1 352 ? 2.328 7.553 10.982 1.00 98.50 352 ALA A C 1
ATOM 2641 O O . ALA A 1 352 ? 2.341 6.851 11.995 1.00 98.50 352 ALA A O 1
ATOM 2642 N N . ILE A 1 353 ? 2.133 8.877 11.039 1.00 98.75 353 ILE A N 1
ATOM 2643 C CA . ILE A 1 353 ? 1.925 9.585 12.309 1.00 98.75 353 ILE A CA 1
ATOM 2644 C C . ILE A 1 353 ? 0.628 9.140 12.985 1.00 98.75 353 ILE A C 1
ATOM 2646 O O . ILE A 1 353 ? 0.620 8.926 14.194 1.00 98.75 353 ILE A O 1
ATOM 2650 N N . ALA A 1 354 ? -0.454 8.930 12.231 1.00 98.75 354 ALA A N 1
ATOM 2651 C CA . ALA A 1 354 ? -1.720 8.498 12.808 1.00 98.75 354 ALA A CA 1
ATOM 2652 C C . ALA A 1 354 ? -1.604 7.119 13.479 1.00 98.75 354 ALA A C 1
ATOM 2654 O O . ALA A 1 354 ? -2.041 6.946 14.614 1.00 98.75 354 ALA A O 1
ATOM 2655 N N . CYS A 1 355 ? -0.950 6.147 12.838 1.00 98.50 355 CYS A N 1
ATOM 2656 C CA . CYS A 1 355 ? -0.729 4.832 13.446 1.00 98.50 355 CYS A CA 1
ATOM 2657 C C . CYS A 1 355 ? 0.137 4.923 14.713 1.00 98.50 355 CYS A C 1
ATOM 2659 O O . CYS A 1 355 ? -0.188 4.312 15.731 1.00 98.50 355 CYS A O 1
ATOM 2661 N N . LEU A 1 356 ? 1.210 5.719 14.681 1.00 98.62 356 LEU A N 1
ATOM 2662 C CA . LEU A 1 356 ? 2.091 5.927 15.833 1.00 98.62 356 LEU A CA 1
ATOM 2663 C C . LEU A 1 356 ? 1.370 6.620 17.007 1.00 98.62 356 LEU A C 1
ATOM 2665 O O . LEU A 1 356 ? 1.538 6.225 18.161 1.00 98.62 356 LEU A O 1
ATOM 2669 N N . LEU A 1 357 ? 0.511 7.603 16.731 1.00 98.38 357 LEU A N 1
ATOM 2670 C CA . LEU A 1 357 ? -0.319 8.260 17.745 1.00 98.38 357 LEU A CA 1
ATOM 2671 C C . LEU A 1 357 ? -1.396 7.329 18.310 1.00 98.38 357 LEU A C 1
ATOM 2673 O O . LEU A 1 357 ? -1.650 7.354 19.516 1.00 98.38 357 LEU A O 1
ATOM 2677 N N . LYS A 1 358 ? -1.977 6.454 17.479 1.00 97.19 358 LYS A N 1
ATOM 2678 C CA . LYS A 1 358 ? -2.917 5.416 17.929 1.00 97.19 358 LYS A CA 1
ATOM 2679 C C . LYS A 1 358 ? -2.267 4.496 18.969 1.00 97.19 358 LYS A C 1
ATOM 2681 O O . LYS A 1 358 ? -2.873 4.215 19.998 1.00 97.19 358 LYS A O 1
ATOM 2686 N N . GLN A 1 359 ? -1.001 4.110 18.771 1.00 96.50 359 GLN A N 1
ATOM 2687 C CA . GLN A 1 359 ? -0.226 3.332 19.754 1.00 96.50 359 GLN A CA 1
ATOM 2688 C C . GLN A 1 359 ? 0.017 4.088 21.078 1.00 96.50 359 GLN A C 1
ATOM 2690 O O . GLN A 1 359 ? 0.270 3.462 22.109 1.00 96.50 359 GLN A O 1
ATOM 2695 N N . LYS A 1 360 ? -0.078 5.426 21.079 1.00 96.06 360 LYS A N 1
ATOM 2696 C CA . LYS A 1 360 ? -0.027 6.269 22.286 1.00 96.06 360 LYS A CA 1
ATOM 2697 C C . LYS A 1 360 ? -1.390 6.503 22.946 1.00 96.06 360 LYS A C 1
ATOM 2699 O O . LYS A 1 360 ? -1.434 7.209 23.950 1.00 96.06 360 LYS A O 1
ATOM 2704 N N . GLY A 1 361 ? -2.464 5.890 22.445 1.00 95.69 361 GLY A N 1
ATOM 2705 C CA . GLY A 1 361 ? -3.813 5.992 23.011 1.00 95.69 361 GLY A CA 1
ATOM 2706 C C . GLY A 1 361 ? -4.638 7.172 22.492 1.00 95.69 361 GLY A C 1
ATOM 2707 O O . GLY A 1 361 ? -5.719 7.421 23.014 1.00 95.69 361 GLY A O 1
ATOM 2708 N N . TYR A 1 362 ? -4.151 7.895 21.481 1.00 97.50 362 TYR A N 1
ATOM 2709 C CA . TYR A 1 362 ? -4.916 8.951 20.814 1.00 97.50 362 TYR A CA 1
ATOM 2710 C C . TYR A 1 362 ? -5.880 8.382 19.763 1.00 97.50 362 TYR A C 1
ATOM 2712 O O . TYR A 1 362 ? -5.723 7.255 19.293 1.00 97.50 362 TYR A O 1
ATOM 2720 N N . GLU A 1 363 ? -6.843 9.194 19.330 1.00 97.62 363 GLU A N 1
ATOM 2721 C CA . GLU A 1 363 ? -7.813 8.894 18.273 1.00 97.62 363 GLU A CA 1
ATOM 2722 C C . GLU A 1 363 ? -7.616 9.826 17.067 1.00 97.62 363 GLU A C 1
ATOM 2724 O O . GLU A 1 363 ? -8.320 10.826 16.913 1.00 97.62 363 GLU A O 1
ATOM 2729 N N . PRO A 1 364 ? -6.624 9.550 16.206 1.00 98.44 364 PRO A N 1
ATOM 2730 C CA . PRO A 1 364 ? -6.392 10.374 15.034 1.00 98.44 364 PRO A CA 1
ATOM 2731 C C . PRO A 1 364 ? -7.466 10.168 13.959 1.00 98.44 364 PRO A C 1
ATOM 2733 O O . PRO A 1 364 ? -7.928 9.049 13.730 1.00 98.44 364 PRO A O 1
ATOM 2736 N N . ILE A 1 365 ? -7.788 11.258 13.263 1.00 98.62 365 ILE A N 1
ATOM 2737 C CA . ILE A 1 365 ? -8.610 11.299 12.051 1.00 98.62 365 ILE A CA 1
ATOM 2738 C C . ILE A 1 365 ? -7.768 11.944 10.953 1.00 98.62 365 ILE A C 1
ATOM 2740 O O . ILE A 1 365 ? -7.239 13.040 11.144 1.00 98.62 365 ILE A O 1
ATOM 2744 N N . ILE A 1 366 ? -7.629 11.273 9.812 1.00 98.75 366 ILE A N 1
ATOM 2745 C CA . ILE A 1 366 ? -6.911 11.784 8.644 1.00 98.75 366 ILE A CA 1
ATOM 2746 C C . ILE A 1 366 ? -7.898 12.472 7.702 1.00 98.75 366 ILE A C 1
ATOM 2748 O O . ILE A 1 366 ? -8.904 11.883 7.320 1.00 98.75 366 ILE A O 1
ATOM 2752 N N . PHE A 1 367 ? -7.575 13.686 7.269 1.00 98.31 367 PHE A N 1
ATOM 2753 C CA . PHE A 1 367 ? -8.338 14.463 6.294 1.00 98.31 367 PHE A CA 1
ATOM 2754 C C . PHE A 1 367 ? -7.539 14.596 5.000 1.00 98.31 367 PHE A C 1
ATOM 2756 O O . PHE A 1 367 ? -6.463 15.191 4.992 1.00 98.31 367 PHE A O 1
ATOM 2763 N N . GLU A 1 368 ? -8.053 14.049 3.904 1.00 95.62 368 GLU A N 1
ATOM 2764 C CA . GLU A 1 368 ? -7.452 14.127 2.575 1.00 95.62 368 GLU A CA 1
ATOM 2765 C C . GLU A 1 368 ? -8.295 15.018 1.667 1.00 95.62 368 GLU A C 1
ATOM 2767 O O . GLU A 1 368 ? -9.507 14.850 1.555 1.00 95.62 368 GLU A O 1
ATOM 2772 N N . ARG A 1 369 ? -7.645 15.967 0.987 1.00 93.88 369 ARG A N 1
ATOM 2773 C CA . ARG A 1 369 ? -8.328 16.910 0.089 1.00 93.88 369 ARG A CA 1
ATOM 2774 C C . ARG A 1 369 ? -8.860 16.249 -1.182 1.00 93.88 369 ARG A C 1
ATOM 2776 O O . ARG A 1 369 ? -9.789 16.769 -1.784 1.00 93.88 369 ARG A O 1
ATOM 2783 N N . SER A 1 370 ? -8.237 15.161 -1.620 1.00 86.62 370 SER A N 1
ATOM 2784 C CA . SER A 1 370 ? -8.618 14.437 -2.832 1.00 86.62 370 SER A CA 1
ATOM 2785 C C . SER A 1 370 ? -9.858 13.582 -2.558 1.00 86.62 370 SER A C 1
ATOM 2787 O O . SER A 1 370 ? -9.943 12.958 -1.505 1.00 86.62 370 SER A O 1
ATOM 2789 N N . GLU A 1 371 ? -10.810 13.543 -3.492 1.00 79.06 371 GLU A N 1
ATOM 2790 C CA . GLU A 1 371 ? -12.043 12.743 -3.358 1.00 79.06 371 GLU A CA 1
ATOM 2791 C C . GLU A 1 371 ? -11.819 11.239 -3.557 1.00 79.06 371 GLU A C 1
ATOM 2793 O O . GLU A 1 371 ? -12.646 10.432 -3.153 1.00 79.06 371 GLU A O 1
ATOM 2798 N N . ALA A 1 372 ? -10.706 10.859 -4.184 1.00 69.38 372 ALA A N 1
ATOM 2799 C CA . ALA A 1 372 ? -10.309 9.472 -4.358 1.00 69.38 372 ALA A CA 1
ATOM 2800 C C . ALA A 1 372 ? -8.776 9.355 -4.391 1.00 69.38 372 ALA A C 1
ATOM 2802 O O . ALA A 1 372 ? -8.092 10.312 -4.787 1.00 69.38 372 ALA A O 1
ATOM 2803 N N . PRO A 1 373 ? -8.212 8.181 -4.050 1.00 65.44 373 PRO A N 1
ATOM 2804 C CA . PRO A 1 373 ? -6.794 7.910 -4.238 1.00 65.44 373 PRO A CA 1
ATOM 2805 C C . PRO A 1 373 ? -6.409 8.058 -5.718 1.00 65.44 373 PRO A C 1
ATOM 2807 O O . PRO A 1 373 ? -6.820 7.275 -6.573 1.00 65.44 373 PRO A O 1
ATOM 2810 N N . GLY A 1 374 ? -5.614 9.077 -6.039 1.00 60.78 374 GLY A N 1
ATOM 2811 C CA . GLY A 1 374 ? -5.123 9.288 -7.400 1.00 60.78 374 GLY A CA 1
ATOM 2812 C C . GLY A 1 374 ? -3.958 8.356 -7.742 1.00 60.78 374 GLY A C 1
ATOM 2813 O O . GLY A 1 374 ? -3.048 8.167 -6.935 1.00 60.78 374 GLY A O 1
ATOM 2814 N N . ASP A 1 375 ? -3.904 7.835 -8.973 1.00 67.31 375 ASP A N 1
ATOM 2815 C CA . ASP A 1 375 ? -2.711 7.138 -9.480 1.00 67.31 375 ASP A CA 1
ATOM 2816 C C . ASP A 1 375 ? -1.667 8.154 -9.981 1.00 67.31 375 ASP A C 1
ATOM 2818 O O . ASP A 1 375 ? -1.334 8.193 -11.164 1.00 67.31 375 ASP A O 1
ATOM 2822 N N . VAL A 1 376 ? -1.163 9.016 -9.091 1.00 65.94 376 VAL A N 1
ATOM 2823 C CA . VAL A 1 376 ? -0.235 10.115 -9.422 1.00 65.94 376 VAL A CA 1
ATOM 2824 C C . VAL A 1 376 ? 1.179 9.821 -8.905 1.00 65.94 376 VAL A C 1
ATOM 2826 O O . VAL A 1 376 ? 1.375 9.302 -7.807 1.00 65.94 376 VAL A O 1
ATOM 2829 N N . GLY A 1 377 ? 2.197 10.161 -9.702 1.00 70.94 377 GLY A N 1
ATOM 2830 C CA . GLY A 1 377 ? 3.611 9.924 -9.381 1.00 70.94 377 GLY A CA 1
ATOM 2831 C C . GLY A 1 377 ? 4.190 8.647 -10.009 1.00 70.94 377 GLY A C 1
ATOM 2832 O O . GLY A 1 377 ? 3.464 7.812 -10.554 1.00 70.94 377 GLY A O 1
ATOM 2833 N N . ALA A 1 378 ? 5.521 8.522 -9.990 1.00 81.00 378 ALA A N 1
ATOM 2834 C CA . ALA A 1 378 ? 6.244 7.381 -10.558 1.00 81.00 378 ALA A CA 1
ATOM 2835 C C . ALA A 1 378 ? 6.593 6.360 -9.467 1.00 81.00 378 ALA A C 1
ATOM 2837 O O . ALA A 1 378 ? 5.875 5.383 -9.257 1.00 81.00 378 ALA A O 1
ATOM 2838 N N . SER A 1 379 ? 7.659 6.611 -8.716 1.00 93.12 379 SER A N 1
ATOM 2839 C CA . SER A 1 379 ? 8.163 5.704 -7.687 1.00 93.12 379 SER A CA 1
ATOM 2840 C C . SER A 1 379 ? 8.762 6.460 -6.509 1.00 93.12 379 SER A C 1
ATOM 2842 O O . SER A 1 379 ? 8.918 7.683 -6.533 1.00 93.12 379 SER A O 1
ATOM 2844 N N . VAL A 1 380 ? 9.087 5.715 -5.462 1.00 94.94 380 VAL A N 1
ATOM 2845 C CA . VAL A 1 380 ? 9.851 6.190 -4.315 1.00 94.94 380 VAL A CA 1
ATOM 2846 C C . VAL A 1 380 ? 10.823 5.093 -3.885 1.00 94.94 380 VAL A C 1
ATOM 2848 O O . VAL A 1 380 ? 10.516 3.907 -3.998 1.00 94.94 380 VAL A O 1
ATOM 2851 N N . MET A 1 381 ? 12.003 5.497 -3.420 1.00 97.19 381 MET A N 1
ATOM 2852 C CA . MET A 1 381 ? 12.935 4.615 -2.725 1.00 97.19 381 MET A CA 1
ATOM 2853 C C . MET A 1 381 ? 12.679 4.755 -1.226 1.00 97.19 381 MET A C 1
ATOM 2855 O O . MET A 1 381 ? 12.851 5.845 -0.674 1.00 97.19 381 MET A O 1
ATOM 2859 N N . ILE A 1 382 ? 12.254 3.673 -0.577 1.00 98.12 382 ILE A N 1
ATOM 2860 C CA . ILE A 1 382 ? 12.170 3.625 0.881 1.00 98.12 382 ILE A CA 1
ATOM 2861 C C . ILE A 1 382 ? 13.540 3.173 1.387 1.00 98.12 382 ILE A C 1
ATOM 2863 O O . ILE A 1 382 ? 13.970 2.054 1.115 1.00 98.12 382 ILE A O 1
ATOM 2867 N N . CYS A 1 383 ? 14.245 4.077 2.059 1.00 98.12 383 CYS A N 1
ATOM 2868 C CA . CYS A 1 383 ? 15.592 3.867 2.586 1.00 98.12 383 CYS A CA 1
ATOM 2869 C C . CYS A 1 383 ? 15.538 3.341 4.032 1.00 98.12 383 CYS A C 1
ATOM 2871 O O . CYS A 1 383 ? 14.478 3.418 4.658 1.00 98.12 383 CYS A O 1
ATOM 2873 N N . PRO A 1 384 ? 16.656 2.851 4.603 1.00 98.50 384 PRO A N 1
ATOM 2874 C CA . PRO A 1 384 ? 16.647 2.226 5.926 1.00 98.50 384 PRO A CA 1
ATOM 2875 C C . PRO A 1 384 ? 16.069 3.111 7.040 1.00 98.50 384 PRO A C 1
ATOM 2877 O O . PRO A 1 384 ? 15.300 2.627 7.866 1.00 98.50 384 PRO A O 1
ATOM 2880 N N . ASN A 1 385 ? 16.374 4.411 7.042 1.00 98.12 385 ASN A N 1
ATOM 2881 C CA . ASN A 1 385 ? 15.829 5.373 8.004 1.00 98.12 385 ASN A CA 1
ATOM 2882 C C . ASN A 1 385 ? 14.297 5.469 7.951 1.00 98.12 385 ASN A C 1
ATOM 2884 O O . ASN A 1 385 ? 13.639 5.402 8.989 1.00 98.12 385 ASN A O 1
ATOM 2888 N N . GLY A 1 386 ? 13.720 5.556 6.750 1.00 98.12 386 GLY A N 1
ATOM 2889 C CA . GLY A 1 386 ? 12.269 5.562 6.576 1.00 98.12 386 GLY A CA 1
ATOM 2890 C C . GLY A 1 386 ? 11.642 4.200 6.875 1.00 98.12 386 GLY A C 1
ATOM 2891 O O . GLY A 1 386 ? 10.627 4.122 7.568 1.00 98.12 386 GLY A O 1
ATOM 2892 N N . LEU A 1 387 ? 12.265 3.116 6.399 1.00 98.00 387 LEU A N 1
ATOM 2893 C CA . LEU A 1 387 ? 11.740 1.761 6.551 1.00 98.00 387 LEU A CA 1
ATOM 2894 C C . LEU A 1 387 ? 11.702 1.313 8.013 1.00 98.00 387 LEU A C 1
ATOM 2896 O O . LEU A 1 387 ? 10.725 0.691 8.422 1.00 98.00 387 LEU A O 1
ATOM 2900 N N . LYS A 1 388 ? 12.703 1.686 8.822 1.00 97.88 388 LYS A N 1
ATOM 2901 C CA . LYS A 1 388 ? 12.697 1.434 10.271 1.00 97.88 388 LYS A CA 1
ATOM 2902 C C . LYS A 1 388 ? 11.433 1.962 10.939 1.00 97.88 388 LYS A C 1
ATOM 2904 O O . LYS A 1 388 ? 10.830 1.248 11.732 1.00 97.88 388 LYS A O 1
ATOM 2909 N N . VAL A 1 389 ? 11.011 3.179 10.593 1.00 98.12 389 VAL A N 1
ATOM 2910 C CA . VAL A 1 389 ? 9.798 3.785 11.158 1.00 98.12 389 VAL A CA 1
ATOM 2911 C C . VAL A 1 389 ? 8.539 3.124 10.611 1.00 98.12 389 VAL A C 1
ATOM 2913 O O . VAL A 1 389 ? 7.651 2.781 11.386 1.00 98.12 389 VAL A O 1
ATOM 2916 N N . LEU A 1 390 ? 8.459 2.901 9.296 1.00 97.88 390 LEU A N 1
ATOM 2917 C CA . LEU A 1 390 ? 7.297 2.235 8.697 1.00 97.88 390 LEU A CA 1
ATOM 2918 C C . LEU A 1 390 ? 7.105 0.808 9.234 1.00 97.88 390 LEU A C 1
ATOM 2920 O O . LEU A 1 390 ? 5.980 0.324 9.298 1.00 97.88 390 LEU A O 1
ATOM 2924 N N . ASN A 1 391 ? 8.176 0.148 9.674 1.00 96.12 391 ASN A N 1
ATOM 2925 C CA . ASN A 1 391 ? 8.090 -1.178 10.275 1.00 96.12 391 ASN A CA 1
ATOM 2926 C C . ASN A 1 391 ? 7.593 -1.170 11.737 1.00 96.12 391 ASN A C 1
A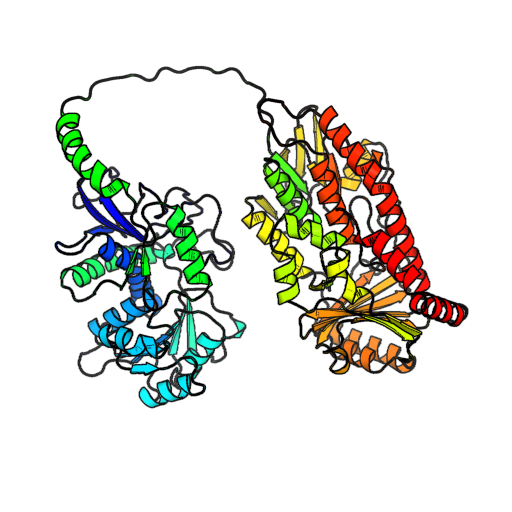TOM 2928 O O . ASN A 1 391 ? 7.246 -2.223 12.263 1.00 96.12 391 ASN A O 1
ATOM 2932 N N . LEU A 1 392 ? 7.520 -0.006 12.401 1.00 96.44 392 LEU A N 1
ATOM 2933 C CA . LEU A 1 392 ? 6.913 0.124 13.738 1.00 96.44 392 LEU A CA 1
ATOM 2934 C C . LEU A 1 392 ? 5.381 0.075 13.704 1.00 96.44 392 LEU A C 1
ATOM 2936 O O . LEU A 1 392 ? 4.746 -0.178 14.728 1.00 96.44 392 LEU A O 1
ATOM 2940 N N . ILE A 1 393 ? 4.782 0.367 12.548 1.00 94.44 393 ILE A N 1
ATOM 2941 C CA . ILE A 1 393 ? 3.325 0.465 12.389 1.00 94.44 393 ILE A CA 1
ATOM 2942 C C . ILE A 1 393 ? 2.719 -0.767 11.707 1.00 94.44 393 ILE A C 1
ATOM 2944 O O . ILE A 1 393 ? 1.509 -0.951 11.759 1.00 94.44 393 ILE A O 1
ATOM 2948 N N . GLY A 1 394 ? 3.539 -1.627 11.099 1.00 91.00 394 GLY A N 1
ATOM 2949 C CA . GLY A 1 394 ? 3.108 -2.867 10.455 1.00 91.00 394 GLY A CA 1
ATOM 2950 C C . GLY A 1 394 ? 4.252 -3.553 9.698 1.00 91.00 394 GLY A C 1
ATOM 2951 O O . GLY A 1 394 ? 5.348 -3.001 9.625 1.00 91.00 394 GLY A O 1
ATOM 2952 N N . PRO A 1 395 ? 4.021 -4.735 9.094 1.00 89.75 395 PRO A N 1
ATOM 2953 C CA . PRO A 1 395 ? 5.050 -5.521 8.400 1.00 89.75 395 PRO A CA 1
ATOM 2954 C C . PRO A 1 395 ? 5.381 -4.954 7.003 1.00 89.75 395 PRO A C 1
ATOM 2956 O O . PRO A 1 395 ? 5.262 -5.633 5.980 1.00 89.75 395 PRO A O 1
ATOM 2959 N N . ILE A 1 396 ? 5.747 -3.671 6.929 1.00 92.38 396 ILE A N 1
ATOM 2960 C CA . ILE A 1 396 ? 6.008 -2.967 5.665 1.00 92.38 396 ILE A CA 1
ATOM 2961 C C . ILE A 1 396 ? 7.293 -3.464 4.996 1.00 92.38 396 ILE A C 1
ATOM 2963 O O . ILE A 1 396 ? 7.324 -3.572 3.769 1.00 92.38 396 ILE A O 1
ATOM 2967 N N . ALA A 1 397 ? 8.327 -3.808 5.770 1.00 91.19 397 ALA A N 1
ATOM 2968 C CA . ALA A 1 397 ? 9.584 -4.319 5.221 1.00 91.19 397 ALA A CA 1
ATOM 2969 C C . ALA A 1 397 ? 9.383 -5.629 4.444 1.00 91.19 397 ALA A C 1
ATOM 2971 O O . ALA A 1 397 ? 9.811 -5.730 3.293 1.00 91.19 397 ALA A O 1
ATOM 2972 N N . ASP A 1 398 ? 8.642 -6.578 5.018 1.00 90.38 398 ASP A N 1
ATOM 2973 C CA . ASP A 1 398 ? 8.349 -7.862 4.375 1.00 90.38 398 ASP A CA 1
ATOM 2974 C C . ASP A 1 398 ? 7.524 -7.678 3.095 1.00 90.38 398 ASP A C 1
ATOM 2976 O O . ASP A 1 398 ? 7.826 -8.274 2.059 1.00 90.38 398 ASP A O 1
ATOM 2980 N N . ARG A 1 399 ? 6.510 -6.798 3.130 1.00 93.31 399 ARG A N 1
ATOM 2981 C CA . ARG A 1 399 ? 5.698 -6.476 1.943 1.00 93.31 399 ARG A CA 1
ATOM 2982 C C . ARG A 1 399 ? 6.540 -5.854 0.825 1.00 93.31 399 ARG A C 1
ATOM 2984 O O . ARG A 1 399 ? 6.356 -6.204 -0.341 1.00 93.31 399 ARG A O 1
ATOM 2991 N N . LEU A 1 400 ? 7.470 -4.956 1.160 1.00 93.81 400 LEU A N 1
ATOM 2992 C CA . LEU A 1 400 ? 8.379 -4.343 0.187 1.00 93.81 400 LEU A CA 1
ATOM 2993 C C . LEU A 1 400 ? 9.309 -5.378 -0.455 1.00 93.81 400 LEU A C 1
ATOM 2995 O O . LEU A 1 400 ? 9.410 -5.411 -1.682 1.00 93.81 400 LEU A O 1
ATOM 2999 N N . LEU A 1 401 ? 9.929 -6.240 0.355 1.00 92.44 401 LEU A N 1
ATOM 3000 C CA . LEU A 1 401 ? 10.839 -7.289 -0.114 1.00 92.44 401 LEU A CA 1
ATOM 3001 C C . LEU A 1 401 ? 10.133 -8.359 -0.956 1.00 92.44 401 LEU A C 1
ATOM 3003 O O . LEU A 1 401 ? 10.728 -8.913 -1.877 1.00 92.44 401 LEU A O 1
ATOM 3007 N N . HIS A 1 402 ? 8.853 -8.624 -0.692 1.00 91.56 402 HIS A N 1
ATOM 3008 C CA . HIS A 1 402 ? 8.049 -9.492 -1.549 1.00 91.56 402 HIS A CA 1
ATOM 3009 C C . HIS A 1 402 ? 7.731 -8.844 -2.908 1.00 91.56 402 HIS A C 1
ATOM 3011 O O . HIS A 1 402 ? 7.660 -9.526 -3.929 1.00 91.56 402 HIS A O 1
ATOM 3017 N N . ASN A 1 403 ? 7.550 -7.521 -2.946 1.00 90.06 403 ASN A N 1
AT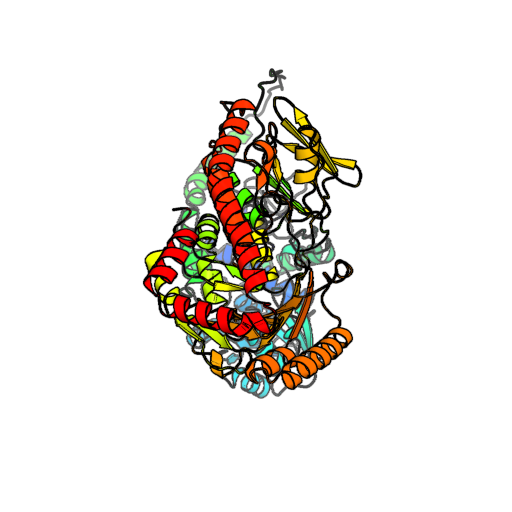OM 3018 C CA . ASN A 1 403 ? 7.229 -6.797 -4.174 1.00 90.06 403 ASN A CA 1
ATOM 3019 C C . ASN A 1 403 ? 8.445 -6.645 -5.109 1.00 90.06 403 ASN A C 1
ATOM 3021 O O . ASN A 1 403 ? 8.326 -6.845 -6.323 1.00 90.06 403 ASN A O 1
ATOM 3025 N N . GLY A 1 404 ? 9.620 -6.314 -4.570 1.00 91.06 404 GLY A N 1
ATOM 3026 C CA . GLY A 1 404 ? 10.825 -6.087 -5.367 1.00 91.06 404 GLY A CA 1
ATOM 3027 C C . GLY A 1 404 ? 12.126 -6.339 -4.606 1.00 91.06 404 GLY A C 1
ATOM 3028 O O . GLY A 1 404 ? 12.126 -6.384 -3.377 1.00 91.06 404 GLY A O 1
ATOM 3029 N N . PRO A 1 405 ? 13.245 -6.493 -5.336 1.00 94.62 405 PRO A N 1
ATOM 3030 C CA . PRO A 1 405 ? 14.531 -6.783 -4.721 1.00 94.62 405 PRO A CA 1
ATOM 3031 C C . PRO A 1 405 ? 15.053 -5.580 -3.919 1.00 94.62 405 PRO A C 1
ATOM 3033 O O . PRO A 1 405 ? 14.806 -4.429 -4.304 1.00 94.62 405 PRO A O 1
ATOM 3036 N N . PRO A 1 406 ? 15.825 -5.818 -2.843 1.00 96.81 406 PRO A N 1
ATOM 3037 C CA . PRO A 1 406 ? 16.564 -4.753 -2.187 1.00 96.81 406 PRO A CA 1
ATOM 3038 C C . PRO A 1 406 ? 17.637 -4.191 -3.123 1.00 96.81 406 PRO A C 1
ATOM 3040 O O . PRO A 1 406 ? 18.170 -4.881 -3.992 1.00 96.81 406 PRO A O 1
ATOM 3043 N N . LEU A 1 407 ? 17.971 -2.924 -2.917 1.00 97.12 407 LEU A N 1
ATOM 3044 C CA . LEU A 1 407 ? 19.082 -2.266 -3.580 1.00 97.12 407 LEU A CA 1
ATOM 3045 C C . LEU A 1 407 ? 20.409 -2.824 -3.050 1.00 97.12 407 LEU A C 1
ATOM 3047 O O . LEU A 1 407 ? 20.675 -2.720 -1.855 1.00 97.12 407 LEU A O 1
ATOM 3051 N N . LEU A 1 408 ? 21.248 -3.362 -3.935 1.00 97.12 408 LEU A N 1
ATOM 3052 C CA . LEU A 1 408 ? 22.543 -3.950 -3.568 1.00 97.12 408 LEU A CA 1
ATOM 3053 C C . LEU A 1 408 ? 23.735 -3.153 -4.100 1.00 97.12 408 LEU A C 1
ATOM 3055 O O . LEU A 1 408 ? 24.809 -3.182 -3.508 1.00 97.12 408 LEU A O 1
ATOM 3059 N N . GLU A 1 409 ? 23.544 -2.399 -5.181 1.00 97.38 409 GLU A N 1
ATOM 3060 C CA . GLU A 1 409 ? 24.643 -1.727 -5.873 1.00 97.38 409 GLU A CA 1
ATOM 3061 C C . GLU A 1 409 ? 24.311 -0.284 -6.274 1.00 97.38 409 GLU A C 1
ATOM 3063 O O . GLU A 1 409 ? 23.159 0.104 -6.484 1.00 97.38 409 GLU A O 1
ATOM 3068 N N . LEU A 1 410 ? 25.364 0.509 -6.443 1.00 98.00 410 LEU A N 1
ATOM 3069 C CA . LEU A 1 410 ? 25.367 1.791 -7.136 1.00 98.00 410 LEU A CA 1
ATOM 3070 C C . LEU A 1 410 ? 26.231 1.664 -8.388 1.00 98.00 410 LEU A C 1
ATOM 3072 O O . LEU A 1 410 ? 27.310 1.067 -8.345 1.00 98.00 410 LEU A O 1
ATOM 3076 N N . CYS A 1 411 ? 25.780 2.251 -9.491 1.00 98.00 411 CYS A N 1
ATOM 3077 C CA . CYS A 1 411 ? 26.549 2.316 -10.728 1.00 98.00 411 CYS A CA 1
ATOM 3078 C C . CYS A 1 411 ? 26.389 3.696 -11.356 1.00 98.00 411 CYS A C 1
ATOM 3080 O O . CYS A 1 411 ? 25.288 4.083 -11.741 1.00 98.00 411 CYS A O 1
ATOM 3082 N N . ASP A 1 412 ? 27.490 4.413 -11.499 1.00 98.25 412 ASP A N 1
ATOM 3083 C CA . ASP A 1 412 ? 27.509 5.749 -12.073 1.00 98.25 412 ASP A CA 1
ATOM 3084 C C . ASP A 1 412 ? 28.259 5.688 -13.404 1.00 98.25 412 ASP A C 1
ATOM 3086 O O . ASP A 1 412 ? 29.368 5.157 -13.476 1.00 98.25 412 ASP A O 1
ATOM 3090 N N . CYS A 1 413 ? 27.635 6.201 -14.459 1.00 98.25 413 CYS A N 1
ATOM 3091 C CA . CYS A 1 413 ? 28.100 6.131 -15.837 1.00 98.25 413 CYS A CA 1
ATOM 3092 C C . CYS A 1 413 ? 28.061 7.515 -16.492 1.00 98.25 413 CYS A C 1
ATOM 3094 O O . CYS A 1 413 ? 27.239 8.365 -16.150 1.00 98.25 413 CYS A O 1
ATOM 3096 N N . LYS A 1 414 ? 28.901 7.736 -17.497 1.00 98.19 414 LYS A N 1
ATOM 3097 C CA . LYS A 1 414 ? 28.696 8.823 -18.459 1.00 98.19 414 LYS A CA 1
ATOM 3098 C C . LYS A 1 414 ? 27.458 8.541 -19.304 1.00 98.19 414 LYS A C 1
ATOM 3100 O O . LYS A 1 414 ? 27.011 7.399 -19.391 1.00 98.19 414 LYS A O 1
ATOM 3105 N N . ALA A 1 415 ? 26.939 9.562 -19.982 1.00 97.31 415 ALA A N 1
ATOM 3106 C CA . ALA A 1 415 ? 25.834 9.413 -20.928 1.00 97.31 415 ALA A CA 1
ATOM 3107 C C . ALA A 1 415 ? 26.089 8.315 -21.975 1.00 97.31 415 ALA A C 1
ATOM 3109 O O . ALA A 1 415 ? 25.155 7.593 -22.294 1.00 97.31 415 ALA A O 1
ATOM 3110 N N . SER A 1 416 ? 27.335 8.132 -22.429 1.00 96.94 416 SER A N 1
ATOM 3111 C CA . SER A 1 416 ? 27.755 7.076 -23.369 1.00 96.94 416 SER A CA 1
ATOM 3112 C C . SER A 1 416 ? 27.602 5.644 -22.840 1.00 96.94 416 SER A C 1
ATOM 3114 O O . SER A 1 416 ? 27.614 4.702 -23.627 1.00 96.94 416 SER A O 1
ATOM 3116 N N . GLY A 1 417 ? 27.486 5.467 -21.520 1.00 96.69 417 GLY A N 1
ATOM 3117 C CA . GLY A 1 417 ? 27.529 4.168 -20.842 1.00 96.69 417 GLY A CA 1
ATOM 3118 C C . GLY A 1 417 ? 28.888 3.835 -20.215 1.00 96.69 417 GLY A C 1
ATOM 3119 O O . GLY A 1 417 ? 28.984 2.865 -19.462 1.00 96.69 417 GLY A O 1
ATOM 3120 N N . ASP A 1 418 ? 29.926 4.650 -20.448 1.00 97.69 418 ASP A N 1
ATOM 3121 C CA . ASP A 1 418 ? 31.239 4.456 -19.820 1.00 97.69 418 ASP A CA 1
ATOM 3122 C C . ASP A 1 418 ? 31.132 4.564 -18.296 1.00 97.69 418 ASP A C 1
ATOM 3124 O O . ASP A 1 418 ? 30.625 5.553 -17.761 1.00 97.69 418 ASP A O 1
ATOM 3128 N N . ILE A 1 419 ? 31.632 3.559 -17.580 1.00 98.00 419 ILE A N 1
ATOM 3129 C CA . ILE A 1 419 ? 31.512 3.485 -16.122 1.00 98.00 419 ILE A CA 1
ATOM 3130 C C . ILE A 1 419 ? 32.431 4.527 -15.471 1.00 98.00 419 ILE A C 1
ATOM 3132 O O . ILE A 1 419 ? 33.647 4.497 -15.648 1.00 98.00 419 ILE A O 1
ATOM 3136 N N . LEU A 1 420 ? 31.845 5.409 -14.660 1.00 98.19 420 LEU A N 1
ATOM 3137 C CA . LEU A 1 420 ? 32.559 6.325 -13.767 1.00 98.19 420 LEU A CA 1
ATOM 3138 C C . LEU A 1 420 ? 32.913 5.650 -12.437 1.00 98.19 420 LEU A C 1
ATOM 3140 O O . LEU A 1 420 ? 33.954 5.963 -11.859 1.00 98.19 420 LEU A O 1
ATOM 3144 N N . GLY A 1 421 ? 32.066 4.732 -11.955 1.00 97.75 421 GLY A N 1
ATOM 3145 C CA . GLY A 1 421 ? 32.329 3.940 -10.755 1.00 97.75 421 GLY A CA 1
ATOM 3146 C C . GLY A 1 421 ? 31.198 2.981 -10.373 1.00 97.75 421 GLY A C 1
ATOM 3147 O O . GLY A 1 421 ? 30.057 3.125 -10.815 1.00 97.75 421 GLY A O 1
ATOM 3148 N N . ARG A 1 422 ? 31.522 1.996 -9.527 1.00 97.44 422 ARG A N 1
ATOM 3149 C CA . ARG A 1 422 ? 30.570 1.047 -8.927 1.00 97.44 422 ARG A CA 1
ATOM 3150 C C . ARG A 1 422 ? 30.822 0.906 -7.434 1.00 97.44 422 ARG A C 1
ATOM 3152 O O . ARG A 1 422 ? 31.961 1.024 -6.994 1.00 97.44 422 ARG A O 1
ATOM 3159 N N . SER A 1 423 ? 29.767 0.639 -6.675 1.00 97.38 423 SER A N 1
ATOM 3160 C CA . SER A 1 423 ? 29.863 0.396 -5.237 1.00 97.38 423 SER A CA 1
ATOM 3161 C 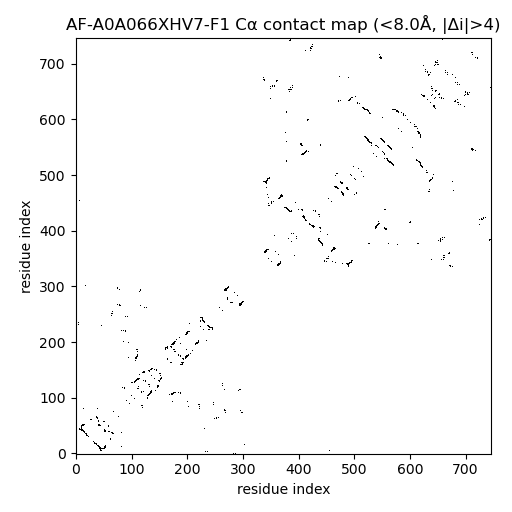C . SER A 1 423 ? 28.801 -0.601 -4.788 1.00 97.38 423 SER A C 1
ATOM 3163 O O . SER A 1 423 ? 27.638 -0.461 -5.147 1.00 97.38 423 SER A O 1
ATOM 3165 N N . ASP A 1 424 ? 29.195 -1.580 -3.981 1.00 96.50 424 ASP A N 1
ATOM 3166 C CA . ASP A 1 424 ? 28.326 -2.570 -3.329 1.00 96.50 424 ASP A CA 1
ATOM 3167 C C . ASP A 1 424 ? 27.965 -2.172 -1.883 1.00 96.50 424 ASP A C 1
ATOM 3169 O O . ASP A 1 424 ? 27.386 -2.962 -1.147 1.00 96.50 424 ASP A O 1
ATOM 3173 N N . VAL A 1 425 ? 28.285 -0.942 -1.453 1.00 97.12 425 VAL A N 1
ATOM 3174 C CA . VAL A 1 425 ? 27.914 -0.433 -0.119 1.00 97.12 425 VAL A CA 1
ATOM 3175 C C . VAL A 1 425 ? 26.422 -0.651 0.214 1.00 97.12 425 VAL A C 1
ATOM 3177 O O . VAL A 1 425 ? 26.140 -0.998 1.364 1.00 97.12 425 VAL A O 1
ATOM 3180 N N . PRO A 1 426 ? 25.459 -0.528 -0.731 1.00 97.69 426 PRO A N 1
ATOM 3181 C CA . PRO A 1 426 ? 24.058 -0.825 -0.432 1.00 97.69 426 PRO A CA 1
ATOM 3182 C C . PRO A 1 426 ? 23.769 -2.259 0.028 1.00 97.69 426 PRO A C 1
ATOM 3184 O O . PRO A 1 426 ? 22.834 -2.456 0.803 1.00 97.69 426 PRO A O 1
ATOM 3187 N N . ALA A 1 427 ? 24.581 -3.247 -0.364 1.00 97.12 427 ALA A N 1
ATOM 3188 C CA . ALA A 1 427 ? 24.415 -4.634 0.072 1.00 97.12 427 ALA A CA 1
ATOM 3189 C C . ALA A 1 427 ? 24.542 -4.800 1.600 1.00 97.12 427 ALA A C 1
ATOM 3191 O O . ALA A 1 427 ? 23.918 -5.684 2.185 1.00 97.12 427 ALA A O 1
ATOM 3192 N N . GLU A 1 428 ? 25.277 -3.906 2.269 1.00 97.00 428 GLU A N 1
ATOM 3193 C CA . GLU A 1 428 ? 25.457 -3.930 3.723 1.00 97.00 428 GLU A CA 1
ATOM 3194 C C . GLU A 1 428 ? 24.352 -3.179 4.486 1.00 97.00 428 GLU A C 1
ATOM 3196 O O . GLU A 1 428 ? 24.334 -3.213 5.718 1.00 97.00 428 GLU A O 1
ATOM 3201 N N . PHE A 1 429 ? 23.407 -2.510 3.810 1.00 97.88 429 PHE A N 1
ATOM 3202 C CA . PHE A 1 429 ? 22.410 -1.658 4.476 1.00 97.88 429 PHE A CA 1
ATOM 3203 C C . PHE A 1 429 ? 21.549 -2.413 5.487 1.00 97.88 429 PHE A C 1
ATOM 3205 O O . PHE A 1 429 ? 21.413 -1.958 6.622 1.00 97.88 429 PHE A O 1
ATOM 3212 N N . ALA A 1 430 ? 21.028 -3.587 5.118 1.00 96.50 430 ALA A N 1
ATOM 3213 C CA . ALA A 1 430 ? 20.194 -4.385 6.017 1.00 96.50 430 ALA A CA 1
ATOM 3214 C C . ALA A 1 430 ? 20.950 -4.795 7.287 1.00 96.50 430 ALA A C 1
ATOM 3216 O O . ALA A 1 430 ? 20.428 -4.676 8.391 1.00 96.50 430 ALA A O 1
ATOM 3217 N N . LYS A 1 431 ? 22.209 -5.214 7.137 1.00 96.88 431 LYS A N 1
ATOM 3218 C CA . LYS A 1 431 ? 23.059 -5.621 8.258 1.00 96.88 431 LYS A CA 1
ATOM 3219 C C . LYS A 1 431 ? 23.484 -4.436 9.125 1.00 96.88 431 LYS A C 1
ATOM 3221 O O . LYS A 1 431 ? 23.528 -4.560 10.344 1.00 96.88 431 LYS A O 1
ATOM 3226 N N . ARG A 1 432 ? 23.818 -3.299 8.510 1.00 96.88 432 ARG A N 1
ATOM 3227 C CA . ARG A 1 432 ? 24.385 -2.134 9.201 1.00 96.88 432 ARG A CA 1
ATOM 3228 C C . ARG A 1 432 ? 23.333 -1.243 9.853 1.00 96.88 432 ARG A C 1
ATOM 3230 O O . ARG A 1 432 ? 23.579 -0.714 10.929 1.00 96.88 432 ARG A O 1
ATOM 3237 N N . TYR A 1 433 ? 22.183 -1.076 9.208 1.00 96.94 433 TYR A N 1
ATOM 3238 C CA . TYR A 1 433 ? 21.122 -0.162 9.644 1.00 96.94 433 TYR A CA 1
ATOM 3239 C C . TYR A 1 433 ? 19.835 -0.883 10.055 1.00 96.94 433 TYR A C 1
ATOM 3241 O O . TYR A 1 433 ? 18.843 -0.225 10.357 1.00 96.94 433 TYR A O 1
ATOM 3249 N N . GLY A 1 434 ? 19.825 -2.218 10.034 1.00 96.12 434 GLY A N 1
ATOM 3250 C CA . GLY A 1 434 ? 18.678 -3.057 10.389 1.00 96.12 434 GLY A CA 1
ATOM 3251 C C . GLY A 1 434 ? 17.612 -3.185 9.297 1.00 96.12 434 GLY A C 1
ATOM 3252 O O . GLY A 1 434 ? 16.694 -3.985 9.449 1.00 96.12 434 GLY A O 1
ATOM 3253 N N . GLN A 1 435 ? 17.705 -2.413 8.210 1.00 97.38 435 GLN A N 1
ATOM 3254 C CA . GLN A 1 435 ? 16.743 -2.415 7.106 1.00 97.38 435 GLN A CA 1
ATOM 3255 C C . GLN A 1 435 ? 17.442 -2.165 5.757 1.00 97.38 435 GLN A C 1
ATOM 3257 O O . GLN A 1 435 ? 18.429 -1.428 5.718 1.00 97.38 435 GLN A O 1
ATOM 3262 N N . PRO A 1 436 ? 16.970 -2.762 4.647 1.00 97.38 436 PRO A N 1
ATOM 3263 C CA . PRO A 1 436 ? 17.479 -2.478 3.306 1.00 97.38 436 PRO A CA 1
ATOM 3264 C C . PRO A 1 436 ? 16.910 -1.164 2.742 1.00 97.38 436 PRO A C 1
ATOM 3266 O O . PRO A 1 436 ? 16.056 -0.518 3.349 1.00 97.38 436 PRO A O 1
ATOM 3269 N N . ALA A 1 437 ? 17.358 -0.790 1.541 1.00 98.12 437 ALA A N 1
ATOM 3270 C CA . ALA A 1 437 ? 16.651 0.171 0.696 1.00 98.12 437 ALA A CA 1
ATOM 3271 C C . ALA A 1 437 ? 15.861 -0.579 -0.387 1.00 98.12 437 ALA A C 1
ATOM 3273 O O . ALA A 1 437 ? 16.416 -1.464 -1.039 1.00 98.12 437 ALA A O 1
ATOM 3274 N N . VAL A 1 438 ? 14.585 -0.239 -0.587 1.00 98.12 438 VAL A N 1
ATOM 3275 C CA . VAL A 1 438 ? 13.710 -0.913 -1.562 1.00 98.12 438 VAL A CA 1
ATOM 3276 C C . VAL A 1 438 ? 12.924 0.114 -2.374 1.00 98.12 438 VAL A C 1
ATOM 3278 O O . VAL A 1 438 ? 12.301 1.029 -1.827 1.00 98.12 438 VAL A O 1
ATOM 3281 N N . GLY A 1 439 ? 12.953 -0.036 -3.698 1.00 97.62 439 GLY A N 1
ATOM 3282 C CA . GLY A 1 439 ? 12.154 0.772 -4.610 1.00 97.62 439 GLY A CA 1
ATOM 3283 C C . GLY A 1 439 ? 10.726 0.244 -4.716 1.00 97.62 439 GLY A C 1
ATOM 3284 O O . GLY A 1 439 ? 10.496 -0.963 -4.745 1.00 97.62 439 GLY A O 1
ATOM 3285 N N . ILE A 1 440 ? 9.752 1.146 -4.817 1.00 96.94 440 ILE A N 1
ATOM 3286 C CA . ILE A 1 440 ? 8.343 0.787 -5.005 1.00 96.94 440 ILE A CA 1
ATOM 3287 C C . ILE A 1 440 ? 7.602 1.864 -5.803 1.00 96.94 440 ILE A C 1
ATOM 3289 O O . ILE A 1 440 ? 7.957 3.048 -5.775 1.00 96.94 440 ILE A O 1
ATOM 3293 N N . LYS A 1 441 ? 6.547 1.473 -6.529 1.00 93.56 441 LYS A N 1
ATOM 3294 C CA . LYS A 1 441 ? 5.616 2.434 -7.137 1.00 93.56 441 LYS A CA 1
ATOM 3295 C C . LYS A 1 441 ? 4.958 3.256 -6.025 1.00 93.56 441 LYS A C 1
ATOM 3297 O O . LYS A 1 441 ? 4.410 2.690 -5.080 1.00 93.56 441 LYS A O 1
ATOM 3302 N N . ARG A 1 442 ? 4.973 4.589 -6.149 1.00 90.56 442 ARG A N 1
ATOM 3303 C CA . ARG A 1 442 ? 4.488 5.494 -5.089 1.00 90.56 442 ARG A CA 1
ATOM 3304 C C . ARG A 1 442 ? 3.046 5.178 -4.682 1.00 90.56 442 ARG A C 1
ATOM 3306 O O . ARG A 1 442 ? 2.757 5.139 -3.495 1.00 90.56 442 ARG A O 1
ATOM 3313 N N . THR A 1 443 ? 2.185 4.898 -5.656 1.00 89.06 443 THR A N 1
ATOM 3314 C CA . THR A 1 443 ? 0.756 4.660 -5.422 1.00 89.06 443 THR A CA 1
ATOM 3315 C C . THR A 1 443 ? 0.478 3.345 -4.696 1.00 89.06 443 THR A C 1
ATOM 3317 O O . THR A 1 443 ? -0.507 3.253 -3.972 1.00 89.06 443 THR A O 1
ATOM 3320 N N . ILE A 1 444 ? 1.382 2.362 -4.798 1.00 91.81 444 ILE A N 1
ATOM 3321 C CA . ILE A 1 444 ? 1.279 1.107 -4.043 1.00 91.81 444 ILE A CA 1
ATOM 3322 C C . ILE A 1 444 ? 1.579 1.357 -2.562 1.00 91.81 444 ILE A C 1
ATOM 3324 O O . ILE A 1 444 ? 0.761 1.015 -1.714 1.00 91.81 444 ILE A O 1
ATOM 3328 N N . ILE A 1 445 ? 2.715 1.986 -2.236 1.00 94.19 445 ILE A N 1
ATOM 3329 C CA . ILE A 1 445 ? 3.086 2.199 -0.828 1.00 94.19 445 ILE A CA 1
ATOM 3330 C C . ILE A 1 445 ? 2.127 3.160 -0.116 1.00 94.19 445 ILE A C 1
ATOM 3332 O O . ILE A 1 445 ? 1.786 2.921 1.036 1.00 94.19 445 ILE A O 1
ATOM 3336 N N . THR A 1 446 ? 1.633 4.206 -0.786 1.00 92.56 446 THR A N 1
ATOM 3337 C CA . THR A 1 446 ? 0.631 5.100 -0.182 1.00 92.56 446 THR A CA 1
ATOM 3338 C C . THR A 1 446 ? -0.693 4.384 0.063 1.00 92.56 446 THR A C 1
ATOM 3340 O O . THR A 1 446 ? -1.280 4.587 1.121 1.00 92.56 446 THR A O 1
ATOM 3343 N N . SER A 1 447 ? -1.132 3.507 -0.852 1.00 91.19 447 SER A N 1
ATOM 3344 C CA . SER A 1 447 ? -2.311 2.657 -0.623 1.00 91.19 447 SER A CA 1
ATOM 3345 C C . SER A 1 447 ? -2.097 1.763 0.590 1.00 91.19 447 SER A C 1
ATOM 3347 O O . SER A 1 447 ? -2.904 1.786 1.504 1.00 91.19 447 SER A O 1
ATOM 3349 N N . TRP A 1 448 ? -0.968 1.051 0.660 1.00 93.94 448 TRP A N 1
ATOM 3350 C CA . TRP A 1 448 ? -0.682 0.161 1.785 1.00 93.94 448 TRP A CA 1
ATOM 3351 C C . TRP A 1 448 ? -0.664 0.880 3.128 1.00 93.94 448 TRP A C 1
ATOM 3353 O O . TRP A 1 448 ? -1.145 0.328 4.110 1.00 93.94 448 TRP A O 1
ATOM 3363 N N . LEU A 1 449 ? -0.104 2.089 3.186 1.00 96.19 449 LEU A N 1
ATOM 3364 C CA . LEU A 1 449 ? -0.065 2.877 4.414 1.00 96.19 449 LEU A CA 1
ATOM 3365 C C . LEU A 1 449 ? -1.453 3.403 4.795 1.00 96.19 449 LEU A C 1
ATOM 3367 O O . LEU A 1 449 ? -1.813 3.346 5.968 1.00 96.19 449 LEU A O 1
ATOM 3371 N N . ARG A 1 450 ? -2.248 3.863 3.821 1.00 94.38 450 ARG A N 1
ATOM 3372 C CA . ARG A 1 450 ? -3.653 4.246 4.029 1.00 94.38 450 ARG A CA 1
ATOM 3373 C C . ARG A 1 450 ? -4.464 3.070 4.567 1.00 94.38 450 ARG A C 1
ATOM 3375 O O . ARG A 1 450 ? -5.128 3.209 5.592 1.00 94.38 450 ARG A O 1
ATOM 3382 N N . ASP A 1 451 ? -4.358 1.920 3.912 1.00 89.94 451 ASP A N 1
ATOM 3383 C CA . ASP A 1 451 ? -5.043 0.691 4.304 1.00 89.94 451 ASP A CA 1
ATOM 3384 C C . ASP A 1 451 ? -4.604 0.265 5.705 1.00 89.94 451 ASP A C 1
ATOM 3386 O O . ASP A 1 451 ? -5.451 -0.023 6.537 1.00 89.94 451 ASP A O 1
ATOM 3390 N N . LEU A 1 452 ? -3.307 0.345 6.021 1.00 90.50 452 LEU A N 1
ATOM 3391 C CA . LEU A 1 452 ? -2.779 0.049 7.355 1.00 90.50 452 LEU A CA 1
ATOM 3392 C C . LEU A 1 452 ? -3.334 0.984 8.441 1.00 90.50 452 LEU A C 1
ATOM 3394 O O . LEU A 1 452 ? -3.601 0.535 9.556 1.00 90.50 452 LEU A O 1
ATOM 3398 N N . ALA A 1 453 ? -3.519 2.273 8.147 1.00 92.31 453 ALA A N 1
ATOM 3399 C CA . ALA A 1 453 ? -4.132 3.209 9.088 1.00 92.31 453 ALA A CA 1
ATOM 3400 C C . ALA A 1 453 ? -5.604 2.864 9.347 1.00 92.31 453 ALA A C 1
ATOM 3402 O O . ALA A 1 453 ? -6.016 2.768 10.507 1.00 92.31 453 ALA A O 1
ATOM 3403 N N . ILE A 1 454 ? -6.371 2.571 8.295 1.00 91.75 454 ILE A N 1
ATOM 3404 C CA . ILE A 1 454 ? -7.764 2.111 8.410 1.00 91.75 454 ILE A CA 1
ATOM 3405 C C . ILE A 1 454 ? -7.819 0.793 9.193 1.00 91.75 454 ILE A C 1
ATOM 3407 O O . ILE A 1 454 ? -8.532 0.675 10.190 1.00 91.75 454 ILE A O 1
ATOM 3411 N N . GLU A 1 455 ? -6.963 -0.164 8.830 1.00 85.69 455 GLU A N 1
ATOM 3412 C CA . GLU A 1 455 ? -6.722 -1.426 9.535 1.00 85.69 455 GLU A CA 1
ATOM 3413 C C . GLU A 1 455 ? -6.171 -1.226 10.948 1.00 85.69 455 GLU A C 1
ATOM 3415 O O . GLU A 1 455 ? -6.138 -2.191 11.700 1.00 85.69 455 GLU A O 1
ATOM 3420 N N . SER A 1 456 ? -5.782 -0.017 11.363 1.00 84.25 456 SER A N 1
ATOM 3421 C CA . SER A 1 456 ? -5.378 0.350 12.730 1.00 84.25 456 SER A CA 1
ATOM 3422 C C . SER A 1 456 ? -6.493 1.071 13.503 1.00 84.25 456 SER A C 1
ATOM 3424 O O . SER A 1 456 ? -6.353 1.310 14.700 1.00 84.25 456 SER A O 1
ATOM 3426 N N . GLY A 1 457 ? -7.654 1.302 12.883 1.00 87.44 457 GLY A N 1
ATOM 3427 C CA . GLY A 1 457 ? -8.784 2.014 13.488 1.00 87.44 457 GLY A CA 1
ATOM 3428 C C . GLY A 1 457 ? -8.597 3.532 13.477 1.00 87.44 457 GLY A C 1
ATOM 3429 O O . GLY A 1 457 ? -9.044 4.214 14.402 1.00 87.44 457 GLY A O 1
ATOM 3430 N N . VAL A 1 458 ? -7.863 4.039 12.486 1.00 94.44 458 VAL A N 1
ATOM 3431 C CA . VAL A 1 458 ? -7.766 5.462 12.155 1.00 94.44 458 VAL A CA 1
ATOM 3432 C C . VAL A 1 458 ? -8.840 5.772 11.119 1.00 94.44 458 VAL A C 1
ATOM 3434 O O . VAL A 1 458 ? -8.929 5.099 10.093 1.00 94.44 458 VAL A O 1
ATOM 3437 N N . GLU A 1 459 ? -9.649 6.791 11.379 1.00 96.25 459 GLU A N 1
ATOM 3438 C CA . GLU A 1 459 ? -10.633 7.276 10.413 1.00 96.25 459 GLU A CA 1
ATOM 3439 C C . GLU A 1 459 ? -9.926 8.066 9.298 1.00 96.25 459 GLU A C 1
ATOM 3441 O O . GLU A 1 459 ? -9.024 8.858 9.574 1.00 96.25 459 GLU A O 1
ATOM 3446 N N . VAL A 1 460 ? -10.327 7.865 8.039 1.00 96.00 460 VAL A N 1
ATOM 3447 C CA . VAL A 1 460 ? -9.804 8.608 6.880 1.00 96.00 460 VAL A CA 1
ATOM 3448 C C . VAL A 1 460 ? -10.973 9.233 6.128 1.00 96.00 460 VAL A C 1
ATOM 3450 O O . VAL A 1 460 ? -11.851 8.519 5.654 1.00 96.00 460 VAL A O 1
ATOM 3453 N N . ARG A 1 461 ? -10.975 10.561 6.004 1.00 95.50 461 ARG A N 1
ATOM 3454 C CA . ARG A 1 461 ? -12.019 11.342 5.335 1.00 95.50 461 ARG A CA 1
ATOM 3455 C C . ARG A 1 461 ? -11.486 12.005 4.067 1.00 95.50 461 ARG A C 1
ATOM 3457 O O . ARG A 1 461 ? -10.600 12.853 4.134 1.00 95.50 461 ARG A O 1
ATOM 3464 N N . GLU A 1 462 ? -12.049 11.636 2.923 1.00 93.38 462 GLU A N 1
ATOM 3465 C CA . GLU A 1 462 ? -11.682 12.132 1.586 1.00 93.38 462 GLU A CA 1
ATOM 3466 C C . GLU A 1 462 ? -12.570 13.299 1.137 1.00 93.38 462 GLU A C 1
ATOM 3468 O O . GLU A 1 462 ? -13.720 13.417 1.560 1.00 93.38 462 GLU A O 1
ATOM 3473 N N . GLY A 1 463 ? -12.041 14.186 0.291 1.00 94.38 463 GLY A N 1
ATOM 3474 C CA . GLY A 1 463 ? -12.721 15.430 -0.093 1.00 94.38 463 GLY A CA 1
ATOM 3475 C C . GLY A 1 463 ? -12.808 16.463 1.045 1.00 94.38 463 GLY A C 1
ATOM 3476 O O . GLY A 1 463 ? -13.742 17.268 1.094 1.00 94.38 463 GLY A O 1
ATOM 3477 N N . TRP A 1 464 ? -11.867 16.429 1.997 1.00 96.62 464 TRP A N 1
ATOM 3478 C CA . TRP A 1 464 ? -11.767 17.374 3.116 1.00 96.62 464 TRP A CA 1
ATOM 3479 C C . TRP A 1 464 ? -10.554 18.284 2.934 1.00 96.62 464 TRP A C 1
ATOM 3481 O O . TRP A 1 464 ? -9.443 18.009 3.391 1.00 96.62 464 TRP A O 1
ATOM 3491 N N . LYS A 1 465 ? -10.770 19.400 2.237 1.00 96.88 465 LYS A N 1
ATOM 3492 C CA . LYS A 1 465 ? -9.747 20.412 1.970 1.00 96.88 465 LYS A CA 1
ATOM 3493 C C . LYS A 1 465 ? -9.749 21.478 3.063 1.00 96.88 465 LYS A C 1
ATOM 3495 O O . LYS A 1 465 ? -10.729 22.194 3.217 1.00 96.88 465 LYS A O 1
ATOM 3500 N N . LEU A 1 466 ? -8.649 21.581 3.808 1.00 98.19 466 LEU A N 1
ATOM 3501 C CA . LEU A 1 466 ? -8.489 22.547 4.897 1.00 98.19 466 LEU A CA 1
ATOM 3502 C C . LEU A 1 466 ? -8.454 23.995 4.378 1.00 98.19 466 LEU A C 1
ATOM 3504 O O . LEU A 1 466 ? -7.661 24.322 3.491 1.00 98.19 466 LEU A O 1
ATOM 3508 N N . GLU A 1 467 ? -9.243 24.871 4.996 1.00 97.44 467 GLU A N 1
ATOM 3509 C CA . GLU A 1 467 ? -9.314 26.301 4.671 1.00 97.44 467 GLU A CA 1
ATOM 3510 C C . GLU A 1 467 ? -8.825 27.191 5.814 1.00 97.44 467 GLU A C 1
ATOM 3512 O O . GLU A 1 467 ? -8.105 28.160 5.561 1.00 97.44 467 GLU A O 1
ATOM 3517 N N . GLN A 1 468 ? -9.157 26.839 7.059 1.00 97.31 468 GLN A N 1
ATOM 3518 C CA . GLN A 1 468 ? -8.849 27.640 8.243 1.00 97.31 468 GLN A CA 1
ATOM 3519 C C . GLN A 1 468 ? -8.599 26.755 9.473 1.00 97.31 468 GLN A C 1
ATOM 3521 O O . GLN A 1 468 ? -9.139 25.658 9.596 1.00 97.31 468 GLN A O 1
ATOM 3526 N N . ILE A 1 469 ? -7.783 27.260 10.402 1.00 98.12 469 ILE A N 1
ATOM 3527 C CA . ILE A 1 469 ? -7.541 26.664 11.720 1.00 98.12 469 ILE A CA 1
ATOM 3528 C C . ILE A 1 469 ? -7.848 27.713 12.791 1.00 98.12 469 ILE A C 1
ATOM 3530 O O . ILE A 1 469 ? -7.364 28.844 12.704 1.00 98.12 469 ILE A O 1
ATOM 3534 N N . GLN A 1 470 ? -8.592 27.320 13.820 1.00 96.56 470 GLN A N 1
ATOM 3535 C CA . GLN A 1 470 ? -8.779 28.091 15.046 1.00 96.56 470 GLN A CA 1
ATOM 3536 C C . GLN A 1 470 ? -8.252 27.294 16.236 1.00 96.56 470 GLN A C 1
ATOM 3538 O O . GLN A 1 470 ? -8.566 26.120 16.390 1.00 96.56 470 GLN A O 1
ATOM 3543 N N . GLU A 1 471 ? -7.471 27.936 17.096 1.00 94.31 471 GLU A N 1
ATOM 3544 C CA . GLU A 1 471 ? -6.944 27.315 18.314 1.00 94.31 471 GLU A CA 1
ATOM 3545 C C . GLU A 1 471 ? -7.504 28.007 19.545 1.00 94.31 471 GLU A C 1
ATOM 3547 O O . GLU A 1 471 ? -7.735 29.217 19.548 1.00 94.31 471 GLU A O 1
ATOM 3552 N N . THR A 1 472 ? -7.686 27.216 20.589 1.00 91.75 472 THR A N 1
ATOM 3553 C CA . THR A 1 472 ? -8.053 27.645 21.935 1.00 91.75 472 THR A CA 1
ATOM 3554 C C . THR A 1 472 ? -7.039 27.069 22.916 1.00 91.75 472 THR A C 1
ATOM 3556 O O . THR A 1 472 ? -6.200 26.250 22.535 1.00 91.75 472 THR A O 1
ATOM 3559 N N . GLU A 1 473 ? -7.140 27.450 24.188 1.00 88.62 473 GLU A N 1
ATOM 3560 C CA . GLU A 1 473 ? -6.254 26.894 25.211 1.00 88.62 473 GLU A CA 1
ATOM 3561 C C . GLU A 1 473 ? -6.423 25.381 25.380 1.00 88.62 473 GLU A C 1
ATOM 3563 O O . GLU A 1 473 ? -5.465 24.738 25.775 1.00 88.62 473 GLU A O 1
ATOM 3568 N N . ASP A 1 474 ? -7.565 24.783 25.016 1.00 89.25 474 ASP A N 1
ATOM 3569 C CA . ASP A 1 474 ? -7.860 23.361 25.278 1.00 89.25 474 ASP A CA 1
ATOM 3570 C C . ASP A 1 474 ? -8.122 22.513 24.021 1.00 89.25 474 ASP A C 1
ATOM 3572 O O . ASP A 1 474 ? -8.180 21.284 24.092 1.00 89.25 474 ASP A O 1
ATOM 3576 N N . SER A 1 475 ? -8.273 23.139 22.852 1.00 94.19 475 SER A N 1
ATOM 3577 C CA . SER A 1 475 ? -8.651 22.453 21.610 1.00 94.19 475 SER A CA 1
ATOM 3578 C C . SER A 1 475 ? -8.227 23.205 20.347 1.00 94.19 475 SER A C 1
ATOM 3580 O O . SER A 1 475 ? -7.904 24.395 20.385 1.00 94.19 475 SER A O 1
ATOM 3582 N N . VAL A 1 476 ? -8.279 22.513 19.212 1.00 96.81 476 VAL A N 1
ATOM 3583 C CA . VAL A 1 476 ? -8.125 23.067 17.865 1.00 96.81 476 VAL A CA 1
ATOM 3584 C C . VAL A 1 476 ? -9.330 22.691 17.007 1.00 96.81 476 VAL A C 1
ATOM 3586 O O . VAL A 1 476 ? -9.808 21.561 17.068 1.00 96.81 476 VAL A O 1
ATOM 3589 N N . ILE A 1 477 ? -9.803 23.627 16.188 1.00 98.06 477 ILE A N 1
ATOM 3590 C CA . ILE A 1 477 ? -10.876 23.430 15.214 1.00 98.06 477 ILE A CA 1
ATOM 3591 C C . ILE A 1 477 ? -10.295 23.627 13.814 1.00 98.06 477 ILE A C 1
ATOM 3593 O O . ILE A 1 477 ? -9.726 24.679 13.511 1.00 98.06 477 ILE A O 1
ATOM 3597 N N . ALA A 1 478 ? -10.446 22.618 12.962 1.00 98.31 478 ALA A N 1
ATOM 3598 C CA . ALA A 1 478 ? -10.147 22.703 11.539 1.00 98.31 478 ALA A CA 1
ATOM 3599 C C . ALA A 1 478 ? -11.441 22.959 10.761 1.00 98.31 478 ALA A C 1
ATOM 3601 O O . ALA A 1 478 ? -12.421 22.238 10.942 1.00 98.31 478 ALA A O 1
ATOM 3602 N N . PHE A 1 479 ? -11.432 23.965 9.890 1.00 98.31 479 PHE A N 1
ATOM 3603 C CA . PHE A 1 479 ? -12.527 24.273 8.973 1.00 98.31 479 PHE A CA 1
ATOM 3604 C C . PHE A 1 479 ? -12.126 23.890 7.555 1.00 98.31 479 PHE A C 1
ATOM 3606 O O . PHE A 1 479 ? -11.007 24.173 7.113 1.00 98.31 479 PHE A O 1
ATOM 3613 N N . PHE A 1 480 ? -13.049 23.255 6.850 1.00 98.00 480 PHE A N 1
ATOM 3614 C CA . PHE A 1 480 ? -12.834 22.688 5.533 1.00 9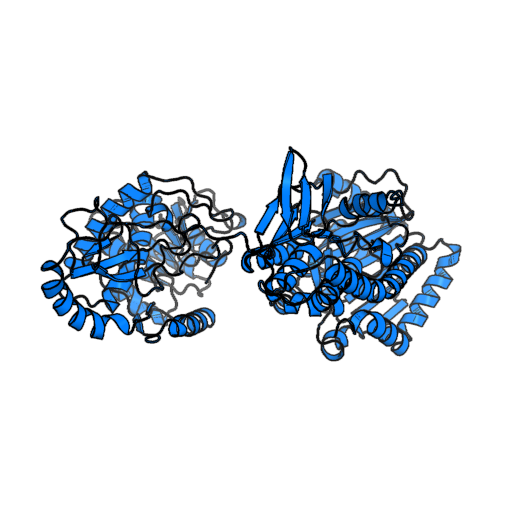8.00 480 PHE A CA 1
ATOM 3615 C C . PHE A 1 480 ? -13.832 23.256 4.524 1.00 98.00 480 PHE A C 1
ATOM 3617 O O . PHE A 1 480 ? -14.919 23.718 4.882 1.00 98.00 480 PHE A O 1
ATOM 3624 N N . GLU A 1 481 ? -13.462 23.149 3.252 1.00 94.00 481 GLU A N 1
ATOM 3625 C CA . GLU A 1 481 ? -14.289 23.537 2.112 1.00 94.00 481 GLU A CA 1
ATOM 3626 C C . GLU A 1 481 ? -15.698 22.922 2.204 1.00 94.00 481 GLU A C 1
ATOM 3628 O O . GLU A 1 481 ? -15.890 21.774 2.627 1.00 94.00 481 GLU A O 1
ATOM 3633 N N . GLY A 1 482 ? -16.708 23.710 1.830 1.00 90.38 482 GLY A N 1
ATOM 3634 C CA . GLY A 1 482 ? -18.115 23.323 1.964 1.00 90.38 482 GLY A CA 1
ATOM 3635 C C . GLY A 1 482 ? -18.684 23.490 3.378 1.00 90.38 482 GLY A C 1
ATOM 3636 O O . GLY A 1 482 ? -19.737 22.930 3.670 1.00 90.38 482 GLY A O 1
ATOM 3637 N N . GLY A 1 483 ? -18.008 24.245 4.255 1.00 90.31 483 GLY A N 1
ATOM 3638 C CA . GLY A 1 483 ? -18.509 24.615 5.585 1.00 90.31 483 GLY A CA 1
ATOM 3639 C C . GLY A 1 483 ? -18.392 23.516 6.645 1.00 90.31 483 GLY A C 1
ATOM 3640 O O . GLY A 1 483 ? -18.979 23.637 7.719 1.00 90.31 483 GLY A O 1
ATOM 3641 N N . LYS A 1 484 ? -17.650 22.442 6.358 1.00 95.00 484 LYS A N 1
ATOM 3642 C CA . LYS A 1 484 ? -17.416 21.339 7.299 1.00 95.00 484 LYS A CA 1
ATOM 3643 C C . LYS A 1 484 ? -16.394 21.768 8.357 1.00 95.00 484 LYS A C 1
ATOM 3645 O O . LYS A 1 484 ? -15.493 22.557 8.073 1.00 95.00 484 LYS A O 1
ATOM 3650 N N . SER A 1 485 ? -16.471 21.206 9.557 1.00 96.00 485 SER A N 1
ATOM 3651 C CA . SER A 1 485 ? -15.458 21.414 10.594 1.00 96.00 485 SER A CA 1
ATOM 3652 C C . SER A 1 485 ? -15.269 20.178 11.466 1.00 96.00 485 SER A C 1
ATOM 3654 O O . SER A 1 485 ? -16.137 19.309 11.524 1.00 96.00 485 SER A O 1
ATOM 3656 N N . GLU A 1 486 ? -14.114 20.085 12.122 1.00 97.94 486 GLU A N 1
ATOM 3657 C CA . GLU A 1 486 ? -13.844 19.073 13.144 1.00 97.94 486 GLU A CA 1
ATOM 3658 C C . GLU A 1 486 ? -12.996 19.671 14.270 1.00 97.94 486 GLU A C 1
ATOM 3660 O O . GLU A 1 486 ? -12.108 20.492 14.020 1.00 97.94 486 GLU A O 1
ATOM 3665 N N . THR A 1 487 ? -13.252 19.226 15.500 1.00 97.44 487 THR A N 1
ATOM 3666 C CA . THR A 1 487 ? -12.522 19.653 16.698 1.00 97.44 487 THR A CA 1
ATOM 3667 C C . THR A 1 487 ? -11.628 18.526 17.205 1.00 97.44 487 THR A C 1
ATOM 3669 O O . THR A 1 487 ? -12.066 17.388 17.349 1.00 97.44 487 THR A O 1
ATOM 3672 N N . GLY A 1 488 ? -10.377 18.839 17.532 1.00 96.31 488 GLY A N 1
ATOM 3673 C CA . GLY A 1 488 ? -9.423 17.912 18.136 1.00 96.31 488 GLY A CA 1
ATOM 3674 C C . GLY A 1 488 ? -8.651 18.533 19.295 1.00 96.31 488 GLY A C 1
ATOM 3675 O O . GLY A 1 488 ? -8.744 19.727 19.572 1.00 96.31 488 GLY A O 1
ATOM 3676 N N . SER A 1 489 ? -7.865 17.707 19.979 1.00 95.69 489 SER A N 1
ATOM 3677 C CA . SER A 1 489 ? -6.945 18.139 21.039 1.00 95.69 489 SER A CA 1
ATOM 3678 C C . SER A 1 489 ? -5.714 18.859 20.487 1.00 95.69 489 SER A C 1
ATOM 3680 O O . SER A 1 489 ? -5.243 19.828 21.084 1.00 95.69 489 SER A O 1
ATOM 3682 N N . PHE A 1 490 ? -5.214 18.398 19.340 1.00 98.38 490 PHE A N 1
ATOM 3683 C CA . PHE A 1 490 ? -4.156 19.024 18.555 1.00 98.38 490 PHE A CA 1
ATOM 3684 C C . PHE A 1 490 ? -4.242 18.583 17.085 1.00 98.38 490 PHE A C 1
ATOM 3686 O O . PHE A 1 490 ? -4.990 17.660 16.740 1.00 98.38 490 PHE A O 1
ATOM 3693 N N . LEU A 1 491 ? -3.500 19.271 16.216 1.00 98.75 491 LEU A N 1
ATOM 3694 C CA . LEU A 1 491 ? -3.488 19.062 14.769 1.00 98.75 491 LEU A CA 1
ATOM 3695 C C . LEU A 1 491 ? -2.066 18.796 14.264 1.00 98.75 491 LEU A C 1
ATOM 3697 O O . LEU A 1 491 ? -1.125 19.495 14.636 1.00 98.75 491 LEU A O 1
ATOM 3701 N N . VAL A 1 492 ? -1.922 17.817 13.373 1.00 98.88 492 VAL A N 1
ATOM 3702 C CA . VAL A 1 492 ? -0.685 17.519 12.647 1.00 98.88 492 VAL A CA 1
ATOM 3703 C C . VAL A 1 492 ? -0.878 17.802 11.156 1.00 98.88 492 VAL A C 1
ATOM 3705 O O . VAL A 1 492 ? -1.689 17.163 10.489 1.00 98.88 492 VAL A O 1
ATOM 3708 N N . GLY A 1 493 ? -0.115 18.749 10.616 1.00 98.69 493 GLY A N 1
ATOM 3709 C CA . GLY A 1 493 ? -0.044 19.041 9.188 1.00 98.69 493 GLY A CA 1
ATOM 3710 C C . GLY A 1 493 ? 0.926 18.114 8.465 1.00 98.69 493 GLY A C 1
ATOM 3711 O O . GLY A 1 493 ? 2.133 18.184 8.680 1.00 98.69 493 GLY A O 1
ATOM 3712 N N . ALA A 1 494 ? 0.392 17.260 7.596 1.00 98.19 494 ALA A N 1
ATOM 3713 C CA . ALA A 1 494 ? 1.104 16.302 6.752 1.00 98.19 494 ALA A CA 1
ATOM 3714 C C . ALA A 1 494 ? 0.685 16.443 5.265 1.00 98.19 494 ALA A C 1
ATOM 3716 O O . ALA A 1 494 ? 0.693 15.477 4.498 1.00 98.19 494 ALA A O 1
ATOM 3717 N N . ASP A 1 495 ? 0.312 17.658 4.853 1.00 95.31 495 ASP A N 1
ATOM 3718 C CA . ASP A 1 495 ? -0.359 18.011 3.591 1.00 95.31 495 ASP A CA 1
ATOM 3719 C C . ASP A 1 495 ? 0.595 18.431 2.455 1.00 95.31 495 ASP A C 1
ATOM 3721 O O . ASP A 1 495 ? 0.178 18.872 1.379 1.00 95.31 495 ASP A O 1
ATOM 3725 N N . GLY A 1 496 ? 1.891 18.205 2.661 1.00 91.88 496 GLY A N 1
ATOM 3726 C CA . GLY A 1 496 ? 2.906 18.165 1.614 1.00 91.88 496 GLY A CA 1
ATOM 3727 C C . GLY A 1 496 ? 3.350 19.528 1.064 1.00 91.88 496 GLY A C 1
ATOM 3728 O O . GLY A 1 496 ? 3.148 20.573 1.669 1.00 91.88 496 GLY A O 1
ATOM 3729 N N . LEU A 1 497 ? 3.950 19.537 -0.132 1.00 87.88 497 LEU A N 1
ATOM 3730 C CA . LEU A 1 497 ? 4.563 20.734 -0.740 1.00 87.88 497 LEU A CA 1
ATOM 3731 C C . LEU A 1 497 ? 3.610 21.940 -0.875 1.00 87.88 497 LEU A C 1
ATOM 3733 O O . LEU A 1 497 ? 4.031 23.097 -0.775 1.00 87.88 497 LEU A O 1
ATOM 3737 N N . LYS A 1 498 ? 2.321 21.688 -1.133 1.00 87.69 498 LYS A N 1
ATOM 3738 C CA . LYS A 1 498 ? 1.277 22.723 -1.261 1.00 87.69 498 LYS A CA 1
ATOM 3739 C C . LYS A 1 498 ? 0.473 22.878 0.043 1.00 87.69 498 LYS A C 1
ATOM 3741 O O . LYS A 1 498 ? -0.720 23.162 -0.031 1.00 87.69 498 LYS A O 1
ATOM 3746 N N . ALA A 1 499 ? 1.113 22.651 1.194 1.00 92.00 499 ALA A N 1
ATOM 3747 C CA . ALA A 1 499 ? 0.477 22.638 2.507 1.00 92.00 499 ALA A CA 1
ATOM 3748 C C . ALA A 1 499 ? -0.335 23.910 2.793 1.00 92.00 499 ALA A C 1
ATOM 3750 O O . ALA A 1 499 ? 0.193 25.026 2.787 1.00 92.00 499 ALA A O 1
ATOM 3751 N N . ALA A 1 500 ? -1.620 23.723 3.091 1.00 95.94 500 ALA A N 1
ATOM 3752 C CA . ALA A 1 500 ? -2.474 24.745 3.675 1.00 95.94 500 ALA A CA 1
ATOM 3753 C C . ALA A 1 500 ? -2.088 24.991 5.137 1.00 95.94 500 ALA A C 1
ATOM 3755 O O . ALA A 1 500 ? -2.101 26.142 5.571 1.00 95.94 500 ALA A O 1
ATOM 3756 N N . THR A 1 501 ? -1.685 23.943 5.869 1.00 97.19 501 THR A N 1
ATOM 3757 C CA . THR A 1 501 ? -1.245 24.071 7.267 1.00 97.19 501 THR A CA 1
ATOM 3758 C C . THR A 1 501 ? -0.067 25.033 7.400 1.00 97.19 501 THR A C 1
ATOM 3760 O O . THR A 1 501 ? -0.136 25.955 8.206 1.00 97.19 501 THR A O 1
ATOM 3763 N N . ARG A 1 502 ? 0.942 24.924 6.525 1.00 96.06 502 ARG A N 1
ATOM 3764 C CA . ARG A 1 502 ? 2.084 25.852 6.458 1.00 96.06 502 ARG A CA 1
ATOM 3765 C C . ARG A 1 502 ? 1.646 27.302 6.332 1.00 96.06 502 ARG A C 1
ATOM 3767 O O . ARG A 1 502 ? 2.016 28.128 7.162 1.00 96.06 502 ARG A O 1
ATOM 3774 N N . ARG A 1 503 ? 0.829 27.606 5.323 1.00 95.50 503 ARG A N 1
ATOM 3775 C CA . ARG A 1 503 ? 0.323 28.962 5.083 1.00 95.50 503 ARG A CA 1
ATOM 3776 C C . ARG A 1 503 ? -0.442 29.504 6.292 1.00 95.50 503 ARG A C 1
ATOM 3778 O O . ARG A 1 503 ? -0.249 30.656 6.665 1.00 95.50 503 ARG A O 1
ATOM 3785 N N . LEU A 1 504 ? -1.307 28.686 6.891 1.00 96.81 504 LEU A N 1
ATOM 3786 C CA . LEU A 1 504 ? -2.146 29.087 8.021 1.00 96.81 504 LEU A CA 1
ATOM 3787 C C . LEU A 1 504 ? -1.329 29.324 9.297 1.00 96.81 504 LEU A C 1
ATOM 3789 O O . LEU A 1 504 ? -1.553 30.324 9.972 1.00 96.81 504 LEU A O 1
ATOM 3793 N N . LEU A 1 505 ? -0.369 28.452 9.614 1.00 95.88 505 LEU A N 1
ATOM 3794 C CA . LEU A 1 505 ? 0.477 28.591 10.803 1.00 95.88 505 LEU A CA 1
ATOM 3795 C C . LEU A 1 505 ? 1.433 29.786 10.682 1.00 95.88 505 LEU A C 1
ATOM 3797 O O . LEU A 1 505 ? 1.552 30.563 11.628 1.00 95.88 505 LEU A O 1
ATOM 3801 N N . LEU A 1 506 ? 2.057 29.988 9.515 1.00 95.38 506 LEU A N 1
ATOM 3802 C CA . LEU A 1 506 ? 2.934 31.142 9.280 1.00 95.38 506 LEU A CA 1
ATOM 3803 C C . LEU A 1 506 ? 2.173 32.469 9.380 1.00 95.38 506 LEU A C 1
ATOM 3805 O O . LEU A 1 506 ? 2.636 33.382 10.065 1.00 95.38 506 LEU A O 1
ATOM 3809 N N . ALA A 1 507 ? 0.974 32.552 8.795 1.00 94.12 507 ALA A N 1
ATOM 3810 C CA . ALA A 1 507 ? 0.145 33.753 8.867 1.00 94.12 507 ALA A CA 1
ATOM 3811 C C . ALA A 1 507 ? -0.211 34.133 10.316 1.00 94.12 507 ALA A C 1
ATOM 3813 O O . ALA A 1 507 ? -0.231 35.315 10.656 1.00 94.12 507 ALA A O 1
ATOM 3814 N N . ARG A 1 508 ? -0.424 33.148 11.200 1.00 88.50 508 ARG A N 1
ATOM 3815 C CA . ARG A 1 508 ? -0.658 33.398 12.635 1.00 88.50 508 ARG A CA 1
ATOM 3816 C C . ARG A 1 508 ? 0.570 33.944 13.357 1.00 88.50 508 ARG A C 1
ATOM 3818 O O . ARG A 1 508 ? 0.416 34.694 14.313 1.00 88.50 508 ARG A O 1
ATOM 3825 N N . GLY A 1 509 ? 1.767 33.605 12.885 1.00 87.75 509 GLY A N 1
ATOM 3826 C CA . GLY A 1 509 ? 3.026 34.201 13.332 1.00 87.75 509 GLY A CA 1
ATOM 3827 C C . GLY A 1 509 ? 3.341 35.560 12.693 1.00 87.75 509 GLY A C 1
ATOM 3828 O O . GLY A 1 509 ? 4.421 36.090 12.937 1.00 87.75 509 GLY A O 1
ATOM 3829 N N . GLY A 1 510 ? 2.448 36.114 11.862 1.00 91.12 510 GLY A N 1
ATOM 3830 C CA . GLY A 1 510 ? 2.687 37.356 11.120 1.00 91.12 510 GLY A CA 1
ATOM 3831 C C . GLY A 1 510 ? 3.660 37.203 9.947 1.00 91.12 510 GLY A C 1
ATOM 3832 O O . GLY A 1 510 ? 4.249 38.188 9.510 1.00 91.12 510 GLY A O 1
ATOM 3833 N N . ILE A 1 511 ? 3.854 35.977 9.450 1.00 92.50 511 ILE A N 1
ATOM 3834 C CA . ILE A 1 511 ? 4.798 35.653 8.379 1.00 92.50 511 ILE A CA 1
ATOM 3835 C C . ILE A 1 511 ? 4.018 35.291 7.117 1.00 92.50 511 ILE A C 1
ATOM 3837 O O . ILE A 1 511 ? 3.182 34.387 7.122 1.00 92.50 511 ILE A O 1
ATOM 3841 N N . GLU A 1 512 ? 4.308 35.979 6.018 1.00 89.81 512 GLU A N 1
ATOM 3842 C CA . GLU A 1 512 ? 3.745 35.643 4.714 1.00 89.81 512 GLU A CA 1
ATOM 3843 C C . GLU A 1 512 ? 4.434 34.393 4.143 1.00 89.81 512 GLU A C 1
ATOM 3845 O O . GLU A 1 512 ? 5.660 34.336 4.027 1.00 89.81 512 GLU A O 1
ATOM 3850 N N . ASP A 1 513 ? 3.650 33.364 3.802 1.00 87.75 513 ASP A N 1
ATOM 3851 C CA . ASP A 1 513 ? 4.183 32.150 3.181 1.00 87.75 513 ASP A CA 1
ATOM 3852 C C . ASP A 1 513 ? 4.519 32.399 1.708 1.00 87.75 513 ASP A C 1
ATOM 3854 O O . ASP A 1 513 ? 3.693 32.871 0.925 1.00 87.75 513 ASP A O 1
ATOM 3858 N N . VAL A 1 514 ? 5.729 32.016 1.313 1.00 83.69 514 VAL A N 1
ATOM 3859 C CA . VAL A 1 514 ? 6.197 32.151 -0.067 1.00 83.69 514 VAL A CA 1
ATOM 3860 C C . VAL A 1 514 ? 5.765 30.924 -0.865 1.00 83.69 514 VAL A C 1
ATOM 3862 O O . VAL A 1 514 ? 5.925 29.779 -0.421 1.00 83.69 514 VAL A O 1
ATOM 3865 N N . LYS A 1 515 ? 5.232 31.152 -2.071 1.00 80.12 515 LYS A N 1
ATOM 3866 C CA . LYS A 1 515 ? 4.891 30.072 -3.008 1.00 80.12 515 LYS A CA 1
ATOM 3867 C C . LYS A 1 515 ? 6.128 29.206 -3.319 1.00 80.12 515 LYS A C 1
ATOM 3869 O O . LYS A 1 515 ? 7.246 29.725 -3.306 1.00 80.12 515 LYS A O 1
ATOM 3874 N N . PRO A 1 516 ? 5.951 27.902 -3.618 1.00 83.00 516 PRO A N 1
ATOM 3875 C CA . PRO A 1 516 ? 7.055 27.056 -4.060 1.00 83.00 516 PRO A CA 1
ATOM 3876 C C . PRO A 1 516 ? 7.835 27.705 -5.207 1.00 83.00 516 PRO A C 1
ATOM 3878 O O . PRO A 1 516 ? 7.241 28.147 -6.187 1.00 83.00 516 PRO A O 1
ATOM 3881 N N . SER A 1 517 ? 9.156 27.769 -5.068 1.00 83.38 517 SER A N 1
ATOM 3882 C CA . SER A 1 517 ? 10.062 28.337 -6.064 1.00 83.38 517 SER A CA 1
ATOM 3883 C C . SER A 1 517 ? 10.587 27.221 -6.954 1.00 83.38 517 SER A C 1
ATOM 3885 O O . SER A 1 517 ? 11.055 26.193 -6.461 1.00 83.38 517 SER A O 1
ATOM 3887 N N . PHE A 1 518 ? 10.489 27.400 -8.267 1.00 86.38 518 PHE A N 1
ATOM 3888 C CA . PHE A 1 518 ? 11.025 26.443 -9.224 1.00 86.38 518 PHE A CA 1
ATOM 3889 C C . PHE A 1 518 ? 12.550 26.423 -9.153 1.00 86.38 518 PHE A C 1
ATOM 3891 O O . PHE A 1 518 ? 13.203 27.461 -9.049 1.00 86.38 518 PHE A O 1
ATOM 3898 N N . THR A 1 519 ? 13.147 25.236 -9.221 1.00 87.44 519 THR A N 1
ATOM 3899 C CA . THR A 1 519 ? 14.604 25.096 -9.111 1.00 87.44 519 THR A CA 1
ATOM 3900 C C . THR A 1 519 ? 15.328 25.262 -10.448 1.00 87.44 519 THR A C 1
ATOM 3902 O O . THR A 1 519 ? 16.534 25.031 -10.503 1.00 87.44 519 THR A O 1
ATOM 3905 N N . GLY A 1 520 ? 14.615 25.578 -11.534 1.00 89.62 520 GLY A N 1
ATOM 3906 C CA . GLY A 1 520 ? 15.158 25.570 -12.896 1.00 89.62 520 GLY A CA 1
ATOM 3907 C C . GLY A 1 520 ? 15.219 24.178 -13.533 1.00 89.62 520 GLY A C 1
ATOM 3908 O O . GLY A 1 520 ? 15.775 24.037 -14.619 1.00 89.62 520 GLY A O 1
ATOM 3909 N N . LEU A 1 521 ? 14.695 23.139 -12.865 1.00 91.62 521 LEU A N 1
ATOM 3910 C CA . LEU A 1 521 ? 14.822 21.741 -13.286 1.00 91.62 521 LEU A CA 1
ATOM 3911 C C . LEU A 1 521 ? 13.461 21.068 -13.422 1.00 91.62 521 LEU A C 1
ATOM 3913 O O . LEU A 1 521 ? 12.616 21.166 -12.536 1.00 91.62 521 LEU A O 1
ATOM 3917 N N . THR A 1 522 ? 13.306 20.282 -14.479 1.00 91.25 522 THR A N 1
ATOM 3918 C CA . THR A 1 522 ? 12.151 19.416 -14.716 1.00 91.25 522 THR A CA 1
ATOM 3919 C C . THR A 1 522 ? 12.596 17.957 -14.725 1.00 91.25 522 THR A C 1
ATOM 3921 O O . THR A 1 522 ? 13.709 17.630 -15.143 1.00 91.25 522 THR A O 1
ATOM 3924 N N . GLN A 1 523 ? 11.708 17.058 -14.302 1.00 91.25 523 GLN A N 1
ATOM 3925 C CA . GLN A 1 523 ? 11.866 15.623 -14.499 1.00 91.25 523 GLN A CA 1
ATOM 3926 C C . GLN A 1 523 ? 10.766 15.022 -15.362 1.00 91.25 523 GLN A C 1
ATOM 3928 O O . GLN A 1 523 ? 9.583 15.264 -15.135 1.00 91.25 523 GLN A O 1
ATOM 3933 N N . VAL A 1 524 ? 11.170 14.151 -16.286 1.00 92.25 524 VAL A N 1
ATOM 3934 C CA . VAL A 1 524 ? 10.295 13.153 -16.906 1.00 92.25 524 VAL A CA 1
ATOM 3935 C C . VAL A 1 524 ? 10.592 11.810 -16.255 1.00 92.25 524 VAL A C 1
ATOM 3937 O O . VAL A 1 524 ? 11.724 11.339 -16.304 1.00 92.25 524 VAL A O 1
ATOM 3940 N N . SER A 1 525 ? 9.595 11.194 -15.626 1.00 93.25 525 SER A N 1
ATOM 3941 C CA . SER A 1 525 ? 9.741 9.888 -14.976 1.00 93.25 525 SER A CA 1
ATOM 3942 C C . SER A 1 525 ? 8.923 8.820 -15.680 1.00 93.25 525 SER A C 1
ATOM 3944 O O . SER A 1 525 ? 7.781 9.074 -16.069 1.00 93.25 525 SER A O 1
ATOM 3946 N N . GLY A 1 526 ? 9.477 7.613 -15.776 1.00 94.62 526 GLY A N 1
ATOM 3947 C CA . GLY A 1 526 ? 8.824 6.472 -16.395 1.00 94.62 526 GLY A CA 1
ATOM 3948 C C . GLY A 1 526 ? 8.989 5.160 -15.643 1.00 94.62 526 GLY A C 1
ATOM 3949 O O . GLY A 1 526 ? 9.879 4.993 -14.815 1.00 94.62 526 GLY A O 1
ATOM 3950 N N . ILE A 1 527 ? 8.097 4.215 -15.943 1.00 95.81 527 ILE A N 1
ATOM 3951 C CA . ILE A 1 527 ? 8.180 2.822 -15.482 1.00 95.81 527 ILE A CA 1
ATOM 3952 C C . ILE A 1 527 ? 8.230 1.930 -16.712 1.00 95.81 527 ILE A C 1
ATOM 3954 O O . ILE A 1 527 ? 7.406 2.084 -17.611 1.00 95.81 527 ILE A O 1
ATOM 3958 N N . SER A 1 528 ? 9.192 1.013 -16.755 1.00 96.44 528 SER A N 1
ATOM 3959 C CA . SER A 1 528 ? 9.428 0.113 -17.893 1.00 96.44 528 SER A CA 1
ATOM 3960 C C . SER A 1 528 ? 9.692 -1.313 -17.408 1.00 96.44 528 SER A C 1
ATOM 3962 O O . SER A 1 528 ? 10.056 -1.497 -16.238 1.00 96.44 528 SER A O 1
ATOM 3964 N N . PRO A 1 529 ? 9.552 -2.332 -18.274 1.00 97.06 529 PRO A N 1
ATOM 3965 C CA . PRO A 1 529 ? 10.135 -3.644 -18.020 1.00 97.06 529 PRO A CA 1
ATOM 3966 C C . PRO A 1 529 ? 11.614 -3.513 -17.646 1.00 97.06 529 PRO A C 1
ATOM 3968 O O . PRO A 1 529 ? 12.338 -2.710 -18.235 1.00 97.06 529 PRO A O 1
ATOM 3971 N N . THR A 1 530 ? 12.067 -4.281 -16.656 1.00 96.19 530 THR A N 1
ATOM 3972 C CA . THR A 1 530 ? 13.482 -4.268 -16.263 1.00 96.19 530 THR A CA 1
ATOM 3973 C C . THR A 1 530 ? 14.353 -4.756 -17.427 1.00 96.19 530 THR A C 1
ATOM 3975 O O . THR A 1 530 ? 14.136 -5.879 -17.895 1.00 96.19 530 THR A O 1
ATOM 3978 N N . PRO A 1 531 ? 15.336 -3.955 -17.891 1.00 95.62 531 PRO A N 1
ATOM 3979 C CA . PRO A 1 531 ? 16.286 -4.387 -18.912 1.00 95.62 531 PRO A CA 1
ATOM 3980 C C . PRO A 1 531 ? 16.977 -5.696 -18.528 1.00 95.62 531 PRO A C 1
ATOM 3982 O O . PRO A 1 531 ? 17.333 -5.891 -17.366 1.00 95.62 531 PRO A O 1
ATOM 3985 N N . GLU A 1 532 ? 17.205 -6.579 -19.504 1.00 91.75 532 GLU A N 1
ATOM 3986 C CA . GLU A 1 532 ? 17.785 -7.909 -19.260 1.00 91.75 532 GLU A CA 1
ATOM 3987 C C . GLU A 1 532 ? 19.131 -7.822 -18.526 1.00 91.75 532 GLU A C 1
ATOM 3989 O O . GLU A 1 532 ? 19.358 -8.527 -17.545 1.00 91.75 532 GLU A O 1
ATOM 3994 N N . ALA A 1 533 ? 19.968 -6.853 -18.913 1.00 90.25 533 ALA A N 1
ATOM 3995 C CA . ALA A 1 533 ? 21.264 -6.585 -18.292 1.00 90.25 533 ALA A CA 1
ATOM 3996 C C . ALA A 1 533 ? 21.190 -6.240 -16.789 1.00 90.25 533 ALA A C 1
ATOM 3998 O O . ALA A 1 533 ? 22.212 -6.264 -16.108 1.00 90.25 533 ALA A O 1
ATOM 3999 N N . PHE A 1 534 ? 20.012 -5.888 -16.260 1.00 93.56 534 PHE A N 1
ATOM 4000 C CA . PHE A 1 534 ? 19.838 -5.453 -14.871 1.00 93.56 534 PHE A CA 1
ATOM 4001 C C . PHE A 1 534 ? 19.213 -6.520 -13.965 1.00 93.56 534 PHE A C 1
ATOM 4003 O O . PHE A 1 534 ? 19.253 -6.352 -12.748 1.00 93.56 534 PHE A O 1
ATOM 4010 N N . ARG A 1 535 ? 18.654 -7.614 -14.507 1.00 84.50 535 ARG A N 1
ATOM 4011 C CA . ARG A 1 535 ? 17.836 -8.571 -13.729 1.00 84.50 535 ARG A CA 1
ATOM 4012 C C . ARG A 1 535 ? 18.557 -9.201 -12.534 1.00 84.50 535 ARG A C 1
ATOM 4014 O O . ARG A 1 535 ? 17.922 -9.450 -11.518 1.00 84.50 535 ARG A O 1
ATOM 4021 N N . ASN A 1 536 ? 19.871 -9.396 -12.636 1.00 86.25 536 ASN A N 1
ATOM 4022 C CA . ASN A 1 536 ? 20.690 -10.027 -11.593 1.00 86.25 536 ASN A CA 1
ATOM 4023 C C . ASN A 1 536 ? 21.568 -9.032 -10.811 1.00 86.25 536 ASN A C 1
ATOM 4025 O O . ASN A 1 536 ? 22.419 -9.449 -10.036 1.00 86.25 536 ASN A O 1
ATOM 4029 N N . SER A 1 537 ? 21.399 -7.726 -11.030 1.00 91.19 537 SER A N 1
ATOM 4030 C CA . SER A 1 537 ? 22.181 -6.670 -10.372 1.00 91.19 537 SER A CA 1
ATOM 4031 C C . SER A 1 537 ? 21.236 -5.516 -10.011 1.00 91.19 537 SER A C 1
ATOM 4033 O O . SER A 1 537 ? 21.127 -4.534 -10.765 1.00 91.19 537 SER A O 1
ATOM 4035 N N . PRO A 1 538 ? 20.478 -5.656 -8.898 1.00 94.06 538 PRO A N 1
ATOM 4036 C CA . PRO A 1 538 ? 19.541 -4.643 -8.429 1.00 94.06 538 PRO A CA 1
ATOM 4037 C C . PRO A 1 538 ? 20.317 -3.419 -7.933 1.00 94.06 538 PRO A C 1
ATOM 4039 O O . PRO A 1 538 ? 20.747 -3.329 -6.782 1.00 94.06 538 PRO A O 1
ATOM 4042 N N . ALA A 1 539 ? 20.505 -2.473 -8.848 1.00 97.12 539 ALA A N 1
ATOM 4043 C CA . ALA A 1 539 ? 21.331 -1.297 -8.650 1.00 97.12 539 ALA A CA 1
ATOM 4044 C C . ALA A 1 539 ? 20.547 -0.005 -8.883 1.00 97.12 539 ALA A C 1
ATOM 4046 O O . ALA A 1 539 ? 19.623 0.048 -9.700 1.00 97.12 539 ALA A O 1
ATOM 4047 N N . ALA A 1 540 ? 20.986 1.058 -8.219 1.00 97.81 540 ALA A N 1
ATOM 4048 C CA . ALA A 1 540 ? 20.626 2.420 -8.556 1.00 97.81 540 ALA A CA 1
ATOM 4049 C C . ALA A 1 540 ? 21.674 2.890 -9.556 1.00 97.81 540 ALA A C 1
ATOM 4051 O O . ALA A 1 540 ? 22.866 2.952 -9.240 1.00 97.81 540 ALA A O 1
ATOM 4052 N N . ARG A 1 541 ? 21.234 3.153 -10.783 1.00 98.19 541 ARG A N 1
ATOM 4053 C CA . ARG A 1 541 ? 22.125 3.498 -11.888 1.00 98.19 541 ARG A CA 1
ATOM 4054 C C . ARG A 1 541 ? 21.930 4.949 -12.275 1.00 98.19 541 ARG A C 1
ATOM 4056 O O . ARG A 1 541 ? 20.788 5.377 -12.424 1.00 98.19 541 ARG A O 1
ATOM 4063 N N . ASN A 1 542 ? 23.026 5.682 -12.421 1.00 98.38 542 ASN A N 1
ATOM 4064 C CA . ASN A 1 542 ? 23.039 7.079 -12.835 1.00 98.38 542 ASN A CA 1
ATOM 4065 C C . ASN A 1 542 ? 23.800 7.221 -14.154 1.00 98.38 542 ASN A C 1
ATOM 4067 O O . ASN A 1 542 ? 24.896 6.684 -14.280 1.00 98.38 542 ASN A O 1
ATOM 4071 N N . TRP A 1 543 ? 23.263 8.002 -15.086 1.00 98.50 543 TRP A N 1
ATOM 4072 C CA . TRP A 1 543 ? 23.954 8.444 -16.294 1.00 98.50 543 TRP A CA 1
ATOM 4073 C C . TRP A 1 543 ? 24.056 9.964 -16.284 1.00 98.50 543 TRP A C 1
ATOM 4075 O O . TRP A 1 543 ? 23.046 10.659 -16.132 1.00 98.50 543 TRP A O 1
ATOM 4085 N N . TYR A 1 544 ? 25.273 10.474 -16.449 1.00 98.06 544 TYR A N 1
ATOM 4086 C CA . TYR A 1 544 ? 25.569 11.903 -16.451 1.00 98.06 544 TYR A CA 1
ATOM 4087 C C . TYR A 1 544 ? 25.866 12.380 -17.868 1.00 98.06 544 TYR A C 1
ATOM 4089 O O . TYR A 1 544 ? 26.849 11.966 -18.485 1.00 98.06 544 TYR A O 1
ATOM 4097 N N . GLY A 1 545 ? 25.015 13.265 -18.376 1.00 96.31 545 GLY A N 1
ATOM 4098 C CA . GLY A 1 545 ? 25.205 13.945 -19.646 1.00 96.31 545 GLY A CA 1
ATOM 4099 C C . GLY A 1 545 ? 25.401 15.444 -19.475 1.00 96.31 545 GLY A C 1
ATOM 4100 O O . GLY A 1 545 ? 25.436 15.993 -18.369 1.00 96.31 545 GLY A O 1
ATOM 4101 N N . GLU A 1 546 ? 25.545 16.111 -20.611 1.00 94.44 546 GLU A N 1
ATOM 4102 C CA . GLU A 1 546 ? 25.508 17.565 -20.705 1.00 94.44 546 GLU A CA 1
ATOM 4103 C C . GLU A 1 546 ? 24.067 18.052 -20.516 1.00 94.44 546 GLU A C 1
ATOM 4105 O O . GLU A 1 546 ? 23.168 17.642 -21.264 1.00 94.44 546 GLU A O 1
ATOM 4110 N N . LEU A 1 547 ? 23.844 18.904 -19.508 1.00 94.62 547 LEU A N 1
ATOM 4111 C CA . LEU A 1 547 ? 22.529 19.452 -19.148 1.00 94.62 547 LEU A CA 1
ATOM 4112 C C . LEU A 1 547 ? 21.443 18.371 -18.988 1.00 94.62 547 LEU A C 1
ATOM 4114 O O . LEU A 1 547 ? 20.269 18.597 -19.270 1.00 94.62 547 LEU A O 1
ATOM 4118 N N . SER A 1 548 ? 21.831 17.156 -18.603 1.00 95.44 548 SER A N 1
ATOM 4119 C CA . SER A 1 548 ? 20.919 16.015 -18.544 1.00 95.44 548 SER A CA 1
ATOM 4120 C C . SER A 1 548 ? 21.441 14.930 -17.609 1.00 95.44 548 SER A C 1
ATOM 4122 O O . SER A 1 548 ? 22.640 14.665 -17.536 1.00 95.44 548 SER A O 1
ATOM 4124 N N . HIS A 1 549 ? 20.531 14.296 -16.874 1.00 97.69 549 HIS A N 1
ATOM 4125 C CA . HIS A 1 549 ? 20.854 13.206 -15.951 1.00 97.69 549 HIS A CA 1
ATOM 4126 C C . HIS A 1 549 ? 19.732 12.177 -15.935 1.00 97.69 549 HIS A C 1
ATOM 4128 O O . HIS A 1 549 ? 18.565 12.550 -15.836 1.00 97.69 549 HIS A O 1
ATOM 4134 N N . VAL A 1 550 ? 20.081 10.892 -15.998 1.00 98.12 550 VAL A N 1
ATOM 4135 C CA . VAL A 1 550 ? 19.124 9.792 -15.824 1.00 98.12 550 VAL A CA 1
ATOM 4136 C C . VAL A 1 550 ? 19.469 9.012 -14.570 1.00 98.12 550 VAL A C 1
ATOM 4138 O O . VAL A 1 550 ? 20.624 8.653 -14.369 1.00 98.12 550 VAL A O 1
ATOM 4141 N N . ILE A 1 551 ? 18.465 8.703 -13.752 1.00 97.94 551 ILE A N 1
ATOM 4142 C CA . ILE A 1 551 ? 18.564 7.717 -12.671 1.00 97.94 551 ILE A CA 1
ATOM 4143 C C . ILE A 1 551 ? 17.544 6.604 -12.884 1.00 97.94 551 ILE A C 1
ATOM 4145 O O . ILE A 1 551 ? 16.408 6.892 -13.252 1.00 97.94 551 ILE A O 1
ATOM 4149 N N . CYS A 1 552 ? 17.910 5.351 -12.614 1.00 97.88 552 CYS A N 1
ATOM 4150 C CA . CYS A 1 552 ? 16.958 4.243 -12.546 1.00 97.88 552 CYS A CA 1
ATOM 4151 C C . CYS A 1 552 ? 17.221 3.301 -11.369 1.00 97.88 552 CYS A C 1
ATOM 4153 O O . CYS A 1 552 ? 18.355 3.177 -10.909 1.00 97.88 552 CYS A O 1
ATOM 4155 N N . TYR A 1 553 ? 16.181 2.606 -10.912 1.00 97.81 553 TYR A N 1
ATOM 4156 C CA . TYR A 1 553 ? 16.264 1.553 -9.895 1.00 97.81 553 TYR A CA 1
ATOM 4157 C C . TYR A 1 553 ? 15.073 0.580 -10.000 1.00 97.81 553 TYR A C 1
ATOM 4159 O O . TYR A 1 553 ? 14.008 0.963 -10.507 1.00 97.81 553 TYR A O 1
ATOM 4167 N N . PRO A 1 554 ? 15.217 -0.682 -9.549 1.00 97.19 554 PRO A N 1
ATOM 4168 C CA . PRO A 1 554 ? 14.116 -1.642 -9.553 1.00 97.19 554 PRO A CA 1
ATOM 4169 C C . PRO A 1 554 ? 13.009 -1.220 -8.577 1.00 97.19 554 PRO A C 1
ATOM 4171 O O . PRO A 1 554 ? 13.286 -0.756 -7.473 1.00 97.19 554 PRO A O 1
ATOM 4174 N N . ILE A 1 555 ? 11.750 -1.390 -8.988 1.00 96.12 555 ILE A N 1
ATOM 4175 C CA . ILE A 1 555 ? 10.559 -1.139 -8.150 1.00 96.12 555 ILE A CA 1
ATOM 4176 C C . ILE A 1 555 ? 9.651 -2.363 -7.997 1.00 96.12 555 ILE A C 1
ATOM 4178 O O . ILE A 1 555 ? 8.681 -2.328 -7.244 1.00 96.12 555 ILE A O 1
ATOM 4182 N N . ALA A 1 556 ? 9.941 -3.415 -8.759 1.00 93.94 556 ALA A N 1
ATOM 4183 C CA . ALA A 1 556 ? 9.422 -4.766 -8.628 1.00 93.94 556 ALA A CA 1
ATOM 4184 C C . ALA A 1 556 ? 10.430 -5.720 -9.291 1.00 93.94 556 ALA A C 1
ATOM 4186 O O . ALA A 1 556 ? 11.338 -5.270 -9.991 1.00 93.94 556 ALA A O 1
ATOM 4187 N N . HIS A 1 557 ? 10.245 -7.031 -9.144 1.00 89.06 557 HIS A N 1
ATOM 4188 C CA . HIS A 1 557 ? 11.128 -8.043 -9.748 1.00 89.06 557 HIS A CA 1
ATOM 4189 C C . HIS A 1 557 ? 11.304 -7.913 -11.275 1.00 89.06 557 HIS A C 1
ATOM 4191 O O . HIS A 1 557 ? 12.332 -8.307 -11.815 1.00 89.06 557 HIS A O 1
ATOM 4197 N N . SER A 1 558 ? 10.313 -7.357 -11.980 1.00 93.12 558 SER A N 1
ATOM 4198 C CA . SER A 1 558 ? 10.310 -7.213 -13.445 1.00 93.12 558 SER A CA 1
ATOM 4199 C C . SER A 1 558 ? 10.025 -5.787 -13.927 1.00 93.12 558 SER A C 1
ATOM 4201 O O . SER A 1 558 ? 9.697 -5.584 -15.104 1.00 93.12 558 SER A O 1
ATOM 4203 N N . ARG A 1 559 ? 10.095 -4.791 -13.033 1.00 95.94 559 ARG A N 1
ATOM 4204 C CA . ARG A 1 559 ? 9.845 -3.382 -13.363 1.00 95.94 559 ARG A CA 1
ATOM 4205 C C . ARG A 1 559 ? 10.918 -2.469 -12.788 1.00 95.94 559 ARG A C 1
ATOM 4207 O O . ARG A 1 559 ? 11.241 -2.526 -11.602 1.00 95.94 559 ARG A O 1
ATOM 4214 N N . THR A 1 560 ? 11.388 -1.558 -13.631 1.00 96.62 560 THR A N 1
ATOM 4215 C CA . THR A 1 560 ? 12.354 -0.514 -13.292 1.00 96.62 560 THR A CA 1
ATOM 4216 C C . THR A 1 560 ? 11.688 0.844 -13.437 1.00 96.62 560 THR A C 1
ATOM 4218 O O . THR A 1 560 ? 11.036 1.123 -14.445 1.00 96.62 560 THR A O 1
ATOM 4221 N N . SER A 1 561 ? 11.862 1.690 -12.425 1.00 97.31 561 SER A N 1
ATOM 4222 C CA . SER A 1 561 ? 11.520 3.104 -12.524 1.00 97.31 561 SER A CA 1
ATOM 4223 C C . SER A 1 561 ? 12.751 3.897 -12.928 1.00 97.31 561 SER A C 1
ATOM 4225 O O . SER A 1 561 ? 13.860 3.587 -12.486 1.00 97.31 561 SER A O 1
ATOM 4227 N N . TRP A 1 562 ? 12.558 4.916 -13.755 1.00 97.31 562 TRP A N 1
ATOM 4228 C CA . TRP A 1 562 ? 13.611 5.815 -14.198 1.00 97.31 562 TRP A CA 1
ATOM 4229 C C . TRP A 1 562 ? 13.122 7.263 -14.241 1.00 97.31 562 TRP A C 1
ATOM 4231 O O . TRP A 1 562 ? 11.927 7.522 -14.371 1.00 97.31 562 TRP A O 1
ATOM 4241 N N . ALA A 1 563 ? 14.048 8.213 -14.132 1.00 96.38 563 ALA A N 1
ATOM 4242 C CA . ALA A 1 563 ? 13.771 9.637 -14.268 1.00 96.38 563 ALA A CA 1
ATOM 4243 C C . ALA A 1 563 ? 14.882 10.336 -15.054 1.00 96.38 563 ALA A C 1
ATOM 4245 O O . ALA A 1 563 ? 16.054 10.198 -14.708 1.00 96.38 563 ALA A O 1
ATOM 4246 N N . LEU A 1 564 ? 14.497 11.095 -16.080 1.00 96.00 564 LEU A N 1
ATOM 4247 C CA . LEU A 1 564 ? 15.340 12.009 -16.844 1.00 96.00 564 LEU A CA 1
ATOM 4248 C C . LEU A 1 564 ? 15.146 13.429 -16.303 1.00 96.00 564 LEU A C 1
ATOM 4250 O O . LEU A 1 564 ? 14.043 13.968 -16.355 1.00 96.00 564 LEU A O 1
ATOM 4254 N N . THR A 1 565 ? 16.218 14.028 -15.794 1.00 95.44 565 THR A N 1
ATOM 4255 C CA . THR A 1 565 ? 16.259 15.409 -15.300 1.00 95.44 565 THR A CA 1
ATOM 4256 C C . THR A 1 565 ? 16.877 16.313 -16.360 1.00 95.44 565 THR A C 1
ATOM 4258 O O . THR A 1 565 ? 17.944 15.990 -16.886 1.00 95.44 565 THR A O 1
ATOM 4261 N N . LEU A 1 566 ? 16.228 17.441 -16.641 1.00 92.94 566 LEU A N 1
ATOM 4262 C CA . LEU A 1 566 ? 16.645 18.450 -17.617 1.00 92.94 566 LEU A CA 1
ATOM 4263 C C . LEU A 1 566 ? 16.454 19.858 -17.026 1.00 92.94 566 LEU A C 1
ATOM 4265 O O . LEU A 1 566 ? 15.579 20.032 -16.174 1.00 92.94 566 LEU A O 1
ATOM 4269 N N . PRO A 1 567 ? 17.202 20.875 -17.488 1.00 91.88 567 PRO A N 1
ATOM 4270 C CA . PRO A 1 567 ? 16.800 22.264 -17.315 1.00 91.88 567 PRO A CA 1
ATOM 4271 C C . PRO A 1 567 ? 15.391 22.488 -17.875 1.00 91.88 567 PRO A C 1
ATOM 4273 O O . PRO A 1 567 ? 15.053 21.966 -18.939 1.00 91.88 567 PRO A O 1
ATOM 4276 N N . GLY A 1 568 ? 14.575 23.247 -17.153 1.00 83.81 568 GLY A N 1
ATOM 4277 C CA . GLY A 1 568 ? 13.204 23.584 -17.537 1.00 83.81 568 GLY A CA 1
ATOM 4278 C C . GLY A 1 568 ? 12.898 25.060 -17.302 1.00 83.81 568 GLY A C 1
ATOM 4279 O O . GLY A 1 568 ? 13.754 25.815 -16.841 1.00 83.81 568 GLY A O 1
ATOM 4280 N N . ASN A 1 569 ? 11.670 25.468 -17.610 1.00 73.25 569 ASN A N 1
ATOM 4281 C CA . ASN A 1 569 ? 11.129 26.806 -17.367 1.00 73.25 569 ASN A CA 1
ATOM 4282 C C . ASN A 1 569 ? 9.821 26.734 -16.546 1.00 73.25 569 ASN A C 1
ATOM 4284 O O . ASN A 1 569 ? 9.145 25.706 -16.536 1.00 73.25 569 ASN A O 1
ATOM 4288 N N . ASP A 1 570 ? 9.488 27.824 -15.840 1.00 60.88 570 ASP A N 1
ATOM 4289 C CA . ASP A 1 570 ? 8.425 27.902 -14.810 1.00 60.88 570 ASP A CA 1
ATOM 4290 C C . ASP A 1 570 ? 7.012 27.516 -15.287 1.00 60.88 570 ASP A C 1
ATOM 4292 O O . ASP A 1 570 ? 6.156 27.171 -14.471 1.00 60.88 570 ASP A O 1
ATOM 4296 N N . GLU A 1 571 ? 6.752 27.552 -16.597 1.00 52.16 571 GLU A N 1
ATOM 4297 C CA . GLU A 1 571 ? 5.422 27.351 -17.195 1.00 52.16 571 GLU A CA 1
ATOM 4298 C C . GLU A 1 571 ? 4.899 25.899 -17.106 1.00 52.16 571 GLU A C 1
ATOM 4300 O O . GLU A 1 571 ? 3.745 25.624 -17.436 1.00 52.16 571 GLU A O 1
ATOM 4305 N N . GLU A 1 572 ? 5.706 24.944 -16.632 1.00 53.94 572 GLU A N 1
ATOM 4306 C CA . GLU A 1 572 ? 5.369 23.513 -16.636 1.00 53.94 572 GLU A CA 1
ATOM 4307 C C . GLU A 1 572 ? 4.597 23.011 -15.393 1.00 53.94 572 GLU A C 1
ATOM 4309 O O . GLU A 1 572 ? 4.366 21.803 -15.260 1.00 53.94 572 GLU A O 1
ATOM 4314 N N . GLU A 1 573 ? 4.123 23.900 -14.504 1.00 49.62 573 GLU A N 1
ATOM 4315 C CA . GLU A 1 573 ? 3.310 23.529 -13.323 1.00 49.62 573 GLU A CA 1
ATOM 4316 C C . GLU A 1 573 ? 2.040 22.719 -13.703 1.00 49.62 573 GLU A C 1
ATOM 4318 O O . GLU A 1 573 ? 1.515 21.944 -12.900 1.00 49.62 573 GLU A O 1
ATOM 4323 N N . ALA A 1 574 ? 1.582 22.831 -14.958 1.00 38.84 574 ALA A N 1
ATOM 4324 C CA . ALA A 1 574 ? 0.334 22.270 -15.480 1.00 38.84 574 ALA A CA 1
ATOM 4325 C C . ALA A 1 574 ? 0.320 20.746 -15.764 1.00 38.84 574 ALA A C 1
ATOM 4327 O O . ALA A 1 574 ? -0.732 20.211 -16.109 1.00 38.84 574 ALA A O 1
ATOM 4328 N N . ALA A 1 575 ? 1.436 20.012 -15.637 1.00 49.44 575 ALA A N 1
ATOM 4329 C CA . ALA A 1 575 ? 1.531 18.626 -16.133 1.00 49.44 575 ALA A CA 1
ATOM 4330 C C . ALA A 1 575 ? 1.610 17.512 -15.064 1.00 49.44 575 ALA A C 1
ATOM 4332 O O . ALA A 1 575 ? 2.083 16.420 -15.368 1.00 49.44 575 ALA A O 1
ATOM 4333 N N . TRP A 1 576 ? 1.080 17.707 -13.848 1.00 53.62 576 TRP A N 1
ATOM 4334 C CA . TRP A 1 576 ? 1.025 16.667 -12.791 1.00 53.62 576 TRP A CA 1
ATOM 4335 C C . TRP A 1 576 ? 0.124 15.445 -13.103 1.00 53.62 576 TRP A C 1
ATOM 4337 O O . TRP A 1 576 ? -0.169 14.636 -12.223 1.00 53.62 576 TRP A O 1
ATOM 4347 N N . GLY A 1 577 ? -0.304 15.284 -14.355 1.00 60.66 577 GLY A N 1
ATOM 4348 C CA . GLY A 1 577 ? -1.134 14.183 -14.827 1.00 60.66 577 GLY A CA 1
ATOM 4349 C C . GLY A 1 577 ? -0.342 13.109 -15.568 1.00 60.66 577 GLY A C 1
ATOM 4350 O O . GLY A 1 577 ? 0.709 13.358 -16.164 1.00 60.66 577 GLY A O 1
ATOM 4351 N N . LEU A 1 578 ? -0.888 11.895 -15.562 1.00 67.44 578 LEU A N 1
ATOM 4352 C CA . LEU A 1 578 ? -0.440 10.828 -16.447 1.00 67.44 578 LEU A CA 1
ATOM 4353 C C . LEU A 1 578 ? -0.578 11.249 -17.904 1.00 67.44 578 LEU A C 1
ATOM 4355 O O . LEU A 1 578 ? -1.584 11.836 -18.300 1.00 67.44 578 LEU A O 1
ATOM 4359 N N . PHE A 1 579 ? 0.432 10.937 -18.709 1.00 77.81 579 PHE A N 1
ATOM 4360 C CA . PHE A 1 579 ? 0.333 11.168 -20.142 1.00 77.81 579 PHE A CA 1
ATOM 4361 C C . PHE A 1 579 ? -0.699 10.205 -20.737 1.00 77.81 579 PHE A C 1
ATOM 4363 O O . PHE A 1 579 ? -0.681 9.014 -20.422 1.00 77.81 579 PHE A O 1
ATOM 4370 N N . SER A 1 580 ? -1.572 10.721 -21.609 1.00 80.44 580 SER A N 1
ATOM 4371 C CA . SER A 1 580 ? -2.386 9.879 -22.491 1.00 80.44 580 SER A CA 1
ATOM 4372 C C . SER A 1 580 ? -1.480 9.015 -23.368 1.00 80.44 580 SER A C 1
ATOM 4374 O O . SER A 1 580 ? -0.297 9.321 -23.534 1.00 80.44 580 SER A O 1
ATOM 4376 N N . ASP A 1 581 ? -2.021 7.955 -23.964 1.00 81.19 581 ASP A N 1
ATOM 4377 C CA . ASP A 1 581 ? -1.234 7.070 -24.828 1.00 81.19 581 ASP A CA 1
ATOM 4378 C C . ASP A 1 581 ? -0.565 7.832 -25.987 1.00 81.19 581 ASP A C 1
ATOM 4380 O O . ASP A 1 581 ? 0.619 7.617 -26.251 1.00 81.19 581 ASP A O 1
ATOM 4384 N N . GLU A 1 582 ? -1.277 8.784 -26.599 1.00 84.44 582 GLU A N 1
ATOM 4385 C CA . GLU A 1 582 ? -0.761 9.662 -27.658 1.00 84.44 582 GLU A CA 1
ATOM 4386 C C . GLU A 1 582 ? 0.370 10.568 -27.157 1.00 84.44 582 GLU A C 1
ATOM 4388 O O . GLU A 1 582 ? 1.458 10.592 -27.733 1.00 84.44 582 GLU A O 1
ATOM 4393 N N . LYS A 1 583 ? 0.158 11.269 -26.032 1.00 86.06 583 LYS A N 1
ATOM 4394 C CA . LYS A 1 583 ? 1.178 12.151 -25.443 1.00 86.06 583 LYS A CA 1
ATOM 4395 C C . LYS A 1 583 ? 2.401 11.355 -24.987 1.00 86.06 583 LYS A C 1
ATOM 4397 O O . LYS A 1 583 ? 3.529 11.825 -25.108 1.00 86.06 583 LYS A O 1
ATOM 4402 N N . ARG A 1 584 ? 2.191 10.134 -24.486 1.00 88.94 584 ARG A N 1
ATOM 4403 C CA . ARG A 1 584 ? 3.256 9.203 -24.105 1.00 88.94 584 ARG A CA 1
ATOM 4404 C C . ARG A 1 584 ? 4.060 8.781 -25.330 1.00 88.94 584 ARG A C 1
ATOM 4406 O O . ARG A 1 584 ? 5.281 8.796 -25.250 1.00 88.94 584 ARG A O 1
ATOM 4413 N N . ALA A 1 585 ? 3.414 8.421 -26.439 1.00 88.19 585 ALA A N 1
ATOM 4414 C CA . ALA A 1 585 ? 4.103 8.055 -27.676 1.00 88.19 585 ALA A CA 1
ATOM 4415 C C . ALA A 1 585 ? 4.951 9.218 -28.222 1.00 88.19 585 ALA A C 1
ATOM 4417 O O . ALA A 1 585 ? 6.142 9.033 -28.466 1.00 88.19 585 ALA A O 1
ATOM 4418 N N . ALA A 1 586 ? 4.375 10.421 -28.301 1.00 89.69 586 ALA A N 1
ATOM 4419 C CA . ALA A 1 586 ? 5.078 11.612 -28.777 1.00 89.69 586 ALA A CA 1
ATOM 4420 C C . ALA A 1 586 ? 6.269 11.999 -27.880 1.00 89.69 586 ALA A C 1
ATOM 4422 O O . ALA A 1 586 ? 7.359 12.283 -28.377 1.00 89.69 586 ALA A O 1
ATOM 4423 N N . GLU A 1 587 ? 6.103 11.975 -26.550 1.00 90.75 587 GLU A N 1
ATOM 4424 C CA . GLU A 1 587 ? 7.209 12.314 -25.645 1.00 90.75 587 GLU A CA 1
ATOM 4425 C C . GLU A 1 587 ? 8.319 11.255 -25.688 1.00 90.75 587 GLU A C 1
ATOM 4427 O O . GLU A 1 587 ? 9.496 11.609 -25.629 1.00 90.75 587 GLU A O 1
ATOM 4432 N N . LYS A 1 588 ? 7.979 9.965 -25.833 1.00 93.50 588 LYS A N 1
ATOM 4433 C CA . LYS A 1 588 ? 8.976 8.902 -26.037 1.00 93.50 588 LYS A CA 1
ATOM 4434 C C . LYS A 1 588 ? 9.812 9.149 -27.283 1.00 93.50 588 LYS A C 1
ATOM 4436 O O . LYS A 1 588 ? 11.032 9.132 -27.185 1.00 93.50 588 LYS A O 1
ATOM 4441 N N . GLU A 1 589 ? 9.171 9.393 -28.424 1.00 93.00 589 GLU A N 1
ATOM 4442 C CA . GLU A 1 589 ? 9.860 9.650 -29.692 1.00 93.00 589 GLU A CA 1
ATOM 4443 C C . GLU A 1 589 ? 10.799 10.856 -29.573 1.00 93.00 589 GLU A C 1
ATOM 4445 O O . GLU A 1 589 ? 11.987 10.760 -29.890 1.00 93.00 589 GLU A O 1
ATOM 4450 N N . LYS A 1 590 ? 10.298 11.960 -29.007 1.00 92.12 590 LYS A N 1
ATOM 4451 C CA . LYS A 1 590 ? 11.080 13.171 -28.746 1.00 92.12 590 LYS A CA 1
ATOM 4452 C C . LYS A 1 590 ? 12.296 12.899 -27.857 1.00 92.12 590 LYS A C 1
ATOM 4454 O O . LYS A 1 590 ? 13.410 13.289 -28.206 1.00 92.12 590 LYS A O 1
ATOM 4459 N N . MET A 1 591 ? 12.102 12.254 -26.704 1.00 93.62 591 MET A N 1
ATOM 4460 C CA . MET A 1 591 ? 13.194 11.950 -25.773 1.00 93.62 591 MET A CA 1
ATOM 4461 C C . MET A 1 591 ? 14.218 11.013 -26.410 1.00 93.62 591 MET A C 1
ATOM 4463 O O . MET A 1 591 ? 15.413 11.280 -26.330 1.00 93.62 591 MET A O 1
ATOM 4467 N N . THR A 1 592 ? 13.765 9.952 -27.077 1.00 93.94 592 THR A N 1
ATOM 4468 C CA . THR A 1 592 ? 14.643 9.000 -27.761 1.00 93.94 592 THR A CA 1
ATOM 4469 C C . THR A 1 592 ? 15.474 9.688 -28.836 1.00 93.94 592 THR A C 1
ATOM 4471 O O . THR A 1 592 ? 16.684 9.483 -28.860 1.00 93.94 592 THR A O 1
ATOM 4474 N N . GLY A 1 593 ? 14.883 10.563 -29.657 1.00 92.69 593 GLY A N 1
ATOM 4475 C CA . GLY A 1 593 ? 15.622 11.330 -30.663 1.00 92.69 593 GLY A CA 1
ATOM 4476 C C . GLY A 1 593 ? 16.708 12.223 -30.053 1.00 92.69 593 GLY A C 1
ATOM 4477 O O . GLY A 1 593 ? 17.851 12.203 -30.509 1.00 92.69 593 GLY A O 1
ATOM 4478 N N . ILE A 1 594 ? 16.388 12.954 -28.976 1.00 91.19 594 ILE A N 1
ATOM 4479 C CA . ILE A 1 594 ? 17.351 13.822 -28.271 1.00 91.19 594 ILE A CA 1
ATOM 4480 C C . ILE A 1 594 ? 18.496 13.003 -27.666 1.00 91.19 594 ILE A C 1
ATOM 4482 O O . ILE A 1 594 ? 19.667 13.352 -27.824 1.00 91.19 594 ILE A O 1
ATOM 4486 N N . LEU A 1 595 ? 18.167 11.920 -26.962 1.00 94.94 595 LEU A N 1
ATOM 4487 C CA . LEU A 1 595 ? 19.150 11.070 -26.294 1.00 94.94 595 LEU A CA 1
ATOM 4488 C C . LEU A 1 595 ? 20.037 10.349 -27.324 1.00 94.94 595 LEU A C 1
ATOM 4490 O O . LEU A 1 595 ? 21.256 10.313 -27.168 1.00 94.94 595 LEU A O 1
ATOM 4494 N N . GLN A 1 596 ? 19.459 9.851 -28.419 1.00 94.44 596 GLN A N 1
ATOM 4495 C CA . GLN A 1 596 ? 20.198 9.189 -29.494 1.00 94.44 596 GLN A CA 1
ATOM 4496 C C . GLN A 1 596 ? 21.151 10.155 -30.209 1.00 94.44 596 GLN A C 1
ATOM 4498 O O . GLN A 1 596 ? 22.312 9.812 -30.418 1.00 94.44 596 GLN A O 1
ATOM 4503 N N . ALA A 1 597 ? 20.703 11.374 -30.528 1.00 93.62 597 ALA A N 1
ATOM 4504 C CA . ALA A 1 597 ? 21.548 12.394 -31.156 1.00 93.62 597 ALA A CA 1
ATOM 4505 C C . ALA A 1 597 ? 22.751 12.787 -30.281 1.00 93.62 597 ALA A C 1
ATOM 4507 O O . ALA A 1 597 ? 23.807 13.143 -30.798 1.00 93.62 597 ALA A O 1
ATOM 4508 N N . LYS A 1 598 ? 22.605 12.687 -28.954 1.00 93.31 598 LYS A N 1
ATOM 4509 C CA . LYS A 1 598 ? 23.671 12.929 -27.974 1.00 93.31 598 LYS A CA 1
ATOM 4510 C C . LYS A 1 598 ? 24.493 11.676 -27.625 1.00 93.31 598 LYS A C 1
ATOM 4512 O O . LYS A 1 598 ? 25.300 11.733 -26.702 1.00 93.31 598 LYS A O 1
ATOM 4517 N N . GLY A 1 599 ? 24.294 10.556 -28.327 1.00 95.31 599 GLY A N 1
ATOM 4518 C CA . GLY A 1 599 ? 25.071 9.327 -28.131 1.00 95.31 599 GLY A CA 1
ATOM 4519 C C . GLY A 1 599 ? 24.845 8.653 -26.776 1.00 95.31 599 GLY A C 1
ATOM 4520 O O . GLY A 1 599 ? 25.788 8.113 -26.201 1.00 95.31 599 GLY A O 1
ATOM 4521 N N . TRP A 1 600 ? 23.623 8.720 -26.240 1.00 97.75 600 TRP A N 1
ATOM 4522 C CA . TRP A 1 600 ? 23.297 8.078 -24.968 1.00 97.75 600 TRP A CA 1
ATOM 4523 C C . TRP A 1 600 ? 23.305 6.551 -25.052 1.00 97.75 600 TRP A C 1
ATOM 4525 O O . TRP A 1 600 ? 22.950 5.966 -26.076 1.00 97.75 600 TRP A O 1
ATOM 4535 N N . ASP A 1 601 ? 23.648 5.930 -23.924 1.00 97.69 601 ASP A N 1
ATOM 4536 C CA . ASP A 1 601 ? 23.665 4.489 -23.704 1.00 97.69 601 ASP A CA 1
ATOM 4537 C C . ASP A 1 601 ? 22.371 3.837 -24.240 1.00 97.69 601 ASP A C 1
ATOM 4539 O O . ASP A 1 601 ? 21.264 4.215 -23.818 1.00 97.69 601 ASP A O 1
ATOM 4543 N N . PRO A 1 602 ? 22.473 2.843 -25.146 1.00 97.00 602 PRO A N 1
ATOM 4544 C CA . PRO A 1 602 ? 21.319 2.151 -25.709 1.00 97.00 602 PRO A CA 1
ATOM 4545 C C . PRO A 1 602 ? 20.348 1.588 -24.667 1.00 97.00 602 PRO A C 1
ATOM 4547 O O . PRO A 1 602 ? 19.150 1.492 -24.945 1.00 97.00 602 PRO A O 1
ATOM 4550 N N . VAL A 1 603 ? 20.813 1.245 -23.459 1.00 96.81 603 VAL A N 1
ATOM 4551 C CA . VAL A 1 603 ? 19.925 0.745 -22.399 1.00 96.81 603 VAL A CA 1
ATOM 4552 C C . VAL A 1 603 ? 18.972 1.832 -21.889 1.00 96.81 603 VAL A C 1
ATOM 4554 O O . VAL A 1 603 ? 17.816 1.539 -21.575 1.00 96.81 603 VAL A O 1
ATOM 4557 N N . VAL A 1 604 ? 19.415 3.095 -21.862 1.00 97.50 604 VAL A N 1
ATOM 4558 C CA . VAL A 1 604 ? 18.583 4.248 -21.490 1.00 97.50 604 VAL A CA 1
ATOM 4559 C C . VAL A 1 604 ? 17.526 4.488 -22.564 1.00 97.50 604 VAL A C 1
ATOM 4561 O O . VAL A 1 604 ? 16.345 4.612 -22.237 1.00 97.50 604 VAL A O 1
ATOM 4564 N N . LEU A 1 605 ? 17.919 4.459 -23.843 1.00 96.75 605 LEU A N 1
ATOM 4565 C CA . LEU A 1 605 ? 16.988 4.553 -24.975 1.00 96.75 605 LEU A CA 1
ATOM 4566 C C . LEU A 1 605 ? 15.934 3.437 -24.923 1.00 96.75 605 LEU A C 1
ATOM 4568 O O . LEU A 1 605 ? 14.742 3.684 -25.108 1.00 96.75 605 LEU A O 1
ATOM 4572 N N . GLY A 1 606 ? 16.359 2.208 -24.612 1.00 96.75 606 GLY A N 1
ATOM 4573 C CA . GLY A 1 606 ? 15.474 1.057 -24.445 1.00 96.75 606 GLY A CA 1
ATOM 4574 C C . GLY A 1 606 ? 14.437 1.253 -23.336 1.00 96.75 606 GLY A C 1
ATOM 4575 O O . GLY A 1 606 ? 13.254 0.975 -23.547 1.00 96.75 606 GLY A O 1
ATOM 4576 N N . MET A 1 607 ? 14.841 1.782 -22.176 1.00 96.88 607 MET A N 1
ATOM 4577 C CA . MET A 1 607 ? 13.913 2.115 -21.086 1.00 96.88 607 MET A CA 1
ATOM 4578 C C . MET A 1 607 ? 12.923 3.213 -21.491 1.00 96.88 607 MET A C 1
ATOM 4580 O O . MET A 1 607 ? 11.729 3.082 -21.237 1.00 96.88 607 MET A O 1
ATOM 4584 N N . VAL A 1 608 ? 13.379 4.269 -22.167 1.00 96.56 608 VAL A N 1
ATOM 4585 C CA . VAL A 1 608 ? 12.490 5.341 -22.640 1.00 96.56 608 VAL A CA 1
ATOM 4586 C C . VAL A 1 608 ? 11.442 4.792 -23.613 1.00 96.56 608 VAL A C 1
ATOM 4588 O O . VAL A 1 608 ? 10.239 4.962 -23.396 1.00 96.56 608 VAL A O 1
ATOM 4591 N N . ASN A 1 609 ? 11.875 4.050 -24.633 1.00 95.75 609 ASN A N 1
ATOM 4592 C CA . ASN A 1 609 ? 10.989 3.480 -25.650 1.00 95.75 609 ASN A CA 1
ATOM 4593 C C . ASN A 1 609 ? 9.971 2.488 -25.064 1.00 95.75 609 ASN A C 1
ATOM 4595 O O . ASN A 1 609 ? 8.793 2.500 -25.435 1.00 95.75 609 ASN A O 1
ATOM 4599 N N . SER A 1 610 ? 10.389 1.662 -24.102 1.00 95.88 610 SER A N 1
ATOM 4600 C CA . SER A 1 610 ? 9.539 0.634 -23.484 1.00 95.88 610 SER A CA 1
ATOM 4601 C C . SER A 1 610 ? 8.672 1.132 -22.322 1.00 95.88 610 SER A C 1
ATOM 4603 O O . SER A 1 610 ? 7.919 0.345 -21.754 1.00 95.88 610 SER A O 1
ATOM 4605 N N . ALA A 1 611 ? 8.706 2.426 -21.984 1.00 95.00 611 ALA A N 1
ATOM 4606 C CA . ALA A 1 611 ? 7.992 2.937 -20.816 1.00 95.00 611 ALA A CA 1
ATOM 4607 C C . ALA A 1 611 ? 6.467 2.756 -20.897 1.00 95.00 611 ALA A C 1
ATOM 4609 O O . ALA A 1 611 ? 5.781 3.309 -21.753 1.00 95.00 611 ALA A O 1
ATOM 4610 N N . GLU A 1 612 ? 5.904 2.004 -19.964 1.00 91.31 612 GLU A N 1
ATOM 4611 C CA . GLU A 1 612 ? 4.463 1.752 -19.856 1.00 91.31 612 GLU A CA 1
ATOM 4612 C C . GLU A 1 612 ? 3.746 2.937 -19.187 1.00 91.31 612 GLU A C 1
ATOM 4614 O O . GLU A 1 612 ? 2.540 3.125 -19.328 1.00 91.31 612 GLU A O 1
ATOM 4619 N N . ARG A 1 613 ? 4.499 3.790 -18.488 1.00 89.44 613 ARG A N 1
ATOM 4620 C CA . ARG A 1 613 ? 4.008 4.965 -17.764 1.00 89.44 613 ARG A CA 1
ATOM 4621 C C . ARG A 1 613 ? 4.972 6.125 -17.966 1.00 89.44 613 ARG A C 1
ATOM 4623 O O . ARG A 1 613 ? 6.172 5.894 -17.871 1.00 89.44 613 ARG A O 1
ATOM 4630 N N . LEU A 1 614 ? 4.454 7.337 -18.178 1.00 90.69 614 LEU A N 1
ATOM 4631 C CA . LEU A 1 614 ? 5.231 8.581 -18.181 1.00 90.69 614 LEU A CA 1
ATOM 4632 C C . LEU A 1 614 ? 4.498 9.699 -17.435 1.00 90.69 614 LEU A C 1
ATOM 4634 O O . LEU A 1 614 ? 3.281 9.848 -17.565 1.00 90.69 614 LEU A O 1
ATOM 4638 N N . ILE A 1 615 ? 5.267 10.483 -16.682 1.00 88.56 615 ILE A N 1
ATOM 4639 C CA . ILE A 1 615 ? 4.848 11.733 -16.040 1.00 88.56 615 ILE A CA 1
ATOM 4640 C C . ILE A 1 615 ? 5.946 12.783 -16.209 1.00 88.56 615 ILE A C 1
ATOM 4642 O O . ILE A 1 615 ? 7.125 12.430 -16.242 1.00 88.56 615 ILE A O 1
ATOM 4646 N N . LYS A 1 616 ? 5.577 14.064 -16.268 1.00 87.75 616 LYS A N 1
ATOM 4647 C CA . LYS A 1 616 ? 6.523 15.183 -16.335 1.00 87.75 616 LYS A CA 1
ATOM 4648 C C . LYS A 1 616 ? 6.148 16.242 -15.308 1.00 87.75 616 LYS A C 1
ATOM 4650 O O . LYS A 1 616 ? 4.987 16.623 -15.240 1.00 87.75 616 LYS A O 1
ATOM 4655 N N . TYR A 1 617 ? 7.105 16.705 -14.515 1.00 85.94 617 TYR A N 1
ATOM 4656 C CA . TYR A 1 617 ? 6.854 17.702 -13.476 1.00 85.94 617 TYR A CA 1
ATOM 4657 C C . TYR A 1 617 ? 8.083 18.572 -13.219 1.00 85.94 617 TYR A C 1
ATOM 4659 O O . TYR A 1 617 ? 9.220 18.093 -13.247 1.00 85.94 617 TYR A O 1
ATOM 4667 N N . GLY A 1 618 ? 7.837 19.850 -12.934 1.00 87.69 618 GLY A N 1
ATOM 4668 C CA . GLY A 1 618 ? 8.861 20.756 -12.430 1.00 87.69 618 GLY A CA 1
ATOM 4669 C C . GLY A 1 618 ? 9.290 20.393 -11.007 1.00 87.69 618 GLY A C 1
ATOM 4670 O O . GLY A 1 618 ? 8.492 19.885 -10.212 1.00 87.69 618 GLY A O 1
ATOM 4671 N N . ILE A 1 619 ? 10.556 20.645 -10.684 1.00 88.25 619 ILE A N 1
ATOM 4672 C CA . ILE A 1 619 ? 11.102 20.506 -9.336 1.00 88.25 619 ILE A CA 1
ATOM 4673 C C . ILE A 1 619 ? 10.993 21.863 -8.649 1.00 88.25 619 ILE A C 1
ATOM 4675 O O . ILE A 1 619 ? 11.479 22.875 -9.151 1.00 88.25 619 ILE A O 1
ATOM 4679 N N . TYR A 1 620 ? 10.348 21.869 -7.488 1.00 86.12 620 TYR A N 1
ATOM 4680 C CA . TYR A 1 620 ? 10.136 23.063 -6.681 1.00 86.12 620 TYR A CA 1
ATOM 4681 C C . TYR A 1 620 ? 10.650 22.820 -5.270 1.00 86.12 620 TYR A C 1
ATOM 4683 O O . TYR A 1 620 ? 10.592 21.698 -4.762 1.00 86.12 620 TYR A O 1
ATOM 4691 N N . ASP A 1 621 ? 11.093 23.886 -4.621 1.00 84.38 621 ASP A N 1
ATOM 4692 C CA . ASP A 1 621 ? 11.369 23.899 -3.193 1.00 84.38 621 ASP A CA 1
ATOM 4693 C C . ASP A 1 621 ? 10.776 25.138 -2.523 1.00 84.38 621 ASP A C 1
ATOM 4695 O O . ASP A 1 621 ? 10.036 25.915 -3.132 1.00 84.38 621 ASP A O 1
ATOM 4699 N N . ARG A 1 622 ? 11.017 25.276 -1.221 1.00 87.88 622 ARG A N 1
ATOM 4700 C CA . ARG A 1 622 ? 10.573 26.426 -0.436 1.00 87.88 622 ARG A CA 1
ATOM 4701 C C . ARG A 1 622 ? 11.705 26.942 0.443 1.00 87.88 622 ARG A C 1
ATOM 4703 O O . ARG A 1 622 ? 12.602 26.168 0.786 1.00 87.88 622 ARG A O 1
ATOM 4710 N N . PRO A 1 623 ? 11.636 28.218 0.862 1.00 87.12 623 PRO A N 1
ATOM 4711 C CA . PRO A 1 623 ? 12.506 28.734 1.903 1.00 87.12 623 PRO A CA 1
ATOM 4712 C C . PRO A 1 623 ? 12.449 27.869 3.165 1.00 87.12 623 PRO A C 1
ATOM 4714 O O . PRO A 1 623 ? 11.381 27.410 3.594 1.00 87.12 623 PRO A O 1
ATOM 4717 N N . GLU A 1 624 ? 13.628 27.668 3.742 1.00 91.75 624 GLU A N 1
ATOM 4718 C CA . GLU A 1 624 ? 13.821 26.970 5.005 1.00 91.75 624 GLU A CA 1
ATOM 4719 C C . GLU A 1 624 ? 13.071 27.683 6.134 1.00 91.75 624 GLU A C 1
ATOM 4721 O O . GLU A 1 624 ? 13.151 28.905 6.268 1.00 91.75 624 GLU A O 1
ATOM 4726 N N . LEU A 1 625 ? 12.365 26.905 6.955 1.00 94.62 625 LEU A N 1
ATOM 4727 C CA . LEU A 1 625 ? 11.727 27.397 8.172 1.00 94.62 625 LEU A CA 1
ATOM 4728 C C . LEU A 1 625 ? 12.632 27.191 9.384 1.00 94.62 625 LEU A C 1
ATOM 4730 O O . LEU A 1 625 ? 13.277 26.147 9.506 1.00 94.62 625 LEU A O 1
ATOM 4734 N N . GLN A 1 626 ? 12.617 28.157 10.298 1.00 95.94 626 GLN A N 1
ATOM 4735 C CA . GLN A 1 626 ? 13.193 28.028 11.635 1.00 95.94 626 GLN A CA 1
ATOM 4736 C C . GLN A 1 626 ? 12.358 27.057 12.492 1.00 95.94 626 GLN A C 1
ATOM 4738 O O . GLN A 1 626 ? 11.162 26.898 12.225 1.00 95.94 626 GLN A O 1
ATOM 4743 N N . PRO A 1 627 ? 12.940 26.400 13.514 1.00 97.00 627 PRO A N 1
ATOM 4744 C CA . PRO A 1 627 ? 12.231 25.409 14.330 1.00 97.00 627 PRO A CA 1
ATOM 4745 C C . PRO A 1 627 ? 10.906 25.909 14.929 1.00 97.00 627 PRO A C 1
ATOM 4747 O O . PRO A 1 627 ? 9.927 25.173 14.994 1.00 97.00 627 PRO A O 1
ATOM 4750 N N . GLU A 1 628 ? 10.848 27.172 15.338 1.00 96.50 628 GLU A N 1
ATOM 4751 C CA . GLU A 1 628 ? 9.692 27.812 15.980 1.00 96.50 628 GLU A CA 1
ATOM 4752 C C . GLU A 1 628 ? 8.537 28.043 14.999 1.00 96.50 628 GLU A C 1
ATOM 4754 O O . GLU A 1 628 ? 7.409 28.277 15.412 1.00 96.50 628 GLU A O 1
ATOM 4759 N N . GLN A 1 629 ? 8.811 27.964 13.696 1.00 96.88 629 GLN A N 1
ATOM 4760 C CA . GLN A 1 629 ? 7.828 28.128 12.626 1.00 96.88 629 GLN A CA 1
ATOM 4761 C C . GLN A 1 629 ? 7.175 26.796 12.218 1.00 96.88 629 GLN A C 1
ATOM 4763 O O . GLN A 1 629 ? 6.316 26.775 11.338 1.00 96.88 629 GLN A O 1
ATOM 4768 N N . TRP A 1 630 ? 7.585 25.669 12.813 1.00 97.81 630 TRP A N 1
ATOM 4769 C CA . TRP A 1 630 ? 7.034 24.342 12.503 1.00 97.81 630 TRP A CA 1
ATOM 4770 C C . TRP A 1 630 ? 5.726 24.050 13.243 1.00 97.81 630 TRP A C 1
ATOM 4772 O O . TRP A 1 630 ? 5.039 23.079 12.922 1.00 97.81 630 TRP A O 1
ATOM 4782 N N . TYR A 1 631 ? 5.391 24.862 14.242 1.00 97.75 631 TYR A N 1
ATOM 4783 C CA . TYR A 1 631 ? 4.233 24.678 15.102 1.00 97.75 631 TYR A CA 1
ATOM 4784 C C . TYR A 1 631 ? 3.661 26.025 15.553 1.00 97.75 631 TYR A C 1
ATOM 4786 O O . TYR A 1 631 ? 4.302 27.067 15.452 1.00 97.75 631 TYR A O 1
ATOM 4794 N N . SER A 1 632 ? 2.435 25.999 16.054 1.00 95.75 632 SER A N 1
ATOM 4795 C CA . SER A 1 632 ? 1.770 27.112 16.729 1.00 95.75 632 SER A CA 1
ATOM 4796 C C . SER A 1 632 ? 0.793 26.499 17.716 1.00 95.75 632 SER A C 1
ATOM 4798 O O . SER A 1 632 ? 0.054 25.618 17.298 1.00 95.75 632 SER A O 1
ATOM 4800 N N . GLY A 1 633 ? 0.845 26.880 18.997 1.00 94.88 633 GLY A N 1
ATOM 4801 C CA . GLY A 1 633 ? -0.045 26.366 20.046 1.00 94.88 633 GLY A CA 1
ATOM 4802 C C . GLY A 1 633 ? -0.244 24.843 20.011 1.00 94.88 633 GLY A C 1
ATOM 4803 O O . GLY A 1 633 ? 0.613 24.074 20.442 1.00 94.88 633 GLY A O 1
ATOM 4804 N N . ARG A 1 634 ? -1.395 24.415 19.488 1.00 97.25 634 ARG A N 1
ATOM 4805 C CA . ARG A 1 634 ? -1.857 23.022 19.377 1.00 97.25 634 ARG A CA 1
ATOM 4806 C C . ARG A 1 634 ? -1.716 22.441 17.964 1.00 97.25 634 ARG A C 1
ATOM 4808 O O . ARG A 1 634 ? -2.301 21.406 17.668 1.00 97.25 634 ARG A O 1
ATOM 4815 N N . CYS A 1 635 ? -0.967 23.076 17.074 1.00 98.56 635 CYS A N 1
ATOM 4816 C CA . CYS A 1 635 ? -0.738 22.630 15.700 1.00 98.56 635 CYS A CA 1
ATOM 4817 C C . CYS A 1 635 ? 0.753 22.426 15.432 1.00 98.56 635 CYS A C 1
ATOM 4819 O O . CYS A 1 635 ? 1.563 23.269 15.799 1.00 98.56 635 CYS A O 1
ATOM 4821 N N . VAL A 1 636 ? 1.120 21.358 14.725 1.00 98.75 636 VAL A N 1
ATOM 4822 C CA . VAL A 1 636 ? 2.507 21.047 14.332 1.00 98.75 636 VAL A CA 1
ATOM 4823 C C . VAL A 1 636 ? 2.552 20.481 12.918 1.00 98.75 636 VAL A C 1
ATOM 4825 O O . VAL A 1 636 ? 1.592 19.862 12.476 1.00 98.75 636 VAL A O 1
ATOM 4828 N N . MET A 1 637 ? 3.649 20.673 12.191 1.00 98.56 637 MET A N 1
ATOM 4829 C CA . MET A 1 637 ? 3.821 20.187 10.820 1.00 98.56 637 MET A CA 1
ATOM 4830 C C . MET A 1 637 ? 4.961 19.170 10.678 1.00 98.56 637 MET A C 1
ATOM 4832 O O . MET A 1 637 ? 5.960 19.216 11.402 1.00 98.56 637 MET A O 1
ATOM 4836 N N . VAL A 1 638 ? 4.822 18.273 9.699 1.00 98.62 638 VAL A N 1
ATOM 4837 C CA . VAL A 1 638 ? 5.798 17.229 9.342 1.00 98.62 638 VAL A CA 1
ATOM 4838 C C . VAL A 1 638 ? 5.990 17.137 7.822 1.00 98.62 638 VAL A C 1
ATOM 4840 O O . VAL A 1 638 ? 5.131 17.554 7.039 1.00 98.62 638 VAL A O 1
ATOM 4843 N N . GLY A 1 639 ? 7.102 16.547 7.384 1.00 97.31 639 GLY A N 1
ATOM 4844 C CA . GLY A 1 639 ? 7.370 16.276 5.972 1.00 97.31 639 GLY A CA 1
ATOM 4845 C C . GLY A 1 639 ? 7.484 17.534 5.105 1.00 97.31 639 GLY A C 1
ATOM 4846 O O . GLY A 1 639 ? 7.910 18.600 5.551 1.00 97.31 639 GLY A O 1
ATOM 4847 N N . ASP A 1 640 ? 7.041 17.427 3.849 1.00 94.94 640 ASP A N 1
ATOM 4848 C CA . ASP A 1 640 ? 7.147 18.509 2.857 1.00 94.94 640 ASP A CA 1
ATOM 4849 C C . ASP A 1 640 ? 6.360 19.789 3.230 1.00 94.94 640 ASP A C 1
ATOM 4851 O O . ASP A 1 640 ? 6.517 20.809 2.558 1.00 94.94 640 ASP A O 1
ATOM 4855 N N . ALA A 1 641 ? 5.531 19.776 4.284 1.00 95.38 641 ALA A N 1
ATOM 4856 C CA . ALA A 1 641 ? 4.919 20.996 4.817 1.00 95.38 641 ALA A CA 1
ATOM 4857 C C . ALA A 1 641 ? 5.971 21.942 5.440 1.00 95.38 641 ALA A C 1
ATOM 4859 O O . ALA A 1 641 ? 5.856 23.168 5.337 1.00 95.38 641 ALA A O 1
ATOM 4860 N N . VAL A 1 642 ? 7.038 21.391 6.030 1.00 95.19 642 VAL A N 1
ATOM 4861 C CA . VAL A 1 642 ? 8.111 22.153 6.698 1.00 95.19 642 VAL A CA 1
ATOM 4862 C C . VAL A 1 642 ? 9.447 22.104 5.961 1.00 95.19 642 VAL A C 1
ATOM 4864 O O . VAL A 1 642 ? 10.129 23.128 5.913 1.00 95.19 642 VAL A O 1
ATOM 4867 N N . HIS A 1 643 ? 9.798 20.980 5.330 1.00 94.31 643 HIS A N 1
ATOM 4868 C CA . HIS A 1 643 ? 11.088 20.795 4.643 1.00 94.31 643 HIS A CA 1
ATOM 4869 C C . HIS A 1 643 ? 10.957 20.145 3.253 1.00 94.31 643 HIS A C 1
ATOM 4871 O O . HIS A 1 643 ? 11.595 19.131 2.966 1.00 94.31 643 HIS A O 1
ATOM 4877 N N . PRO A 1 644 ? 10.174 20.737 2.332 1.00 91.38 644 PRO A N 1
ATOM 4878 C CA . PRO A 1 644 ? 10.063 20.203 0.979 1.00 91.38 644 PRO A CA 1
ATOM 4879 C C . PRO A 1 644 ? 11.442 20.111 0.324 1.00 91.38 644 PRO A C 1
ATOM 4881 O O . PRO A 1 644 ? 12.208 21.076 0.307 1.00 91.38 644 PRO A O 1
ATOM 4884 N N . THR A 1 645 ? 11.753 18.939 -0.223 1.00 90.19 645 THR A N 1
ATOM 4885 C CA . THR A 1 645 ? 13.081 18.636 -0.757 1.00 90.19 645 THR A CA 1
ATOM 4886 C C . THR A 1 645 ? 13.026 18.234 -2.222 1.00 90.19 645 THR A C 1
ATOM 4888 O O . THR A 1 645 ? 12.090 17.571 -2.677 1.00 90.19 645 THR A O 1
ATOM 4891 N N . SER A 1 646 ? 14.071 18.588 -2.968 1.00 87.19 646 SER A N 1
ATOM 4892 C CA . SER A 1 646 ? 14.246 18.061 -4.315 1.00 87.19 646 SER A CA 1
ATOM 4893 C C . SER A 1 646 ? 14.530 16.557 -4.263 1.00 87.19 646 SER A C 1
ATOM 4895 O O . SER A 1 646 ? 15.122 16.007 -3.332 1.00 87.19 646 SER A O 1
ATOM 4897 N N . VAL A 1 647 ? 14.110 15.849 -5.305 1.00 87.38 647 VAL A N 1
ATOM 4898 C CA . VAL A 1 647 ? 14.130 14.379 -5.353 1.00 87.38 647 VAL A CA 1
ATOM 4899 C C . VAL A 1 647 ? 15.536 13.766 -5.384 1.00 87.38 647 VAL A C 1
ATOM 4901 O O . VAL A 1 647 ? 15.683 12.549 -5.296 1.00 87.38 647 VAL A O 1
ATOM 4904 N N . HIS A 1 648 ? 16.586 14.578 -5.519 1.00 91.50 648 HIS A N 1
ATOM 4905 C CA . HIS A 1 648 ? 17.916 14.122 -5.915 1.00 91.50 648 HIS A CA 1
ATOM 4906 C C . HIS A 1 648 ? 18.643 13.261 -4.869 1.00 91.50 648 HIS A C 1
ATOM 4908 O O . HIS A 1 648 ? 19.499 12.463 -5.259 1.00 91.50 648 HIS A O 1
ATOM 4914 N N . LEU A 1 649 ? 18.280 13.353 -3.585 1.00 92.62 649 LEU A N 1
ATOM 4915 C CA . LEU A 1 649 ? 18.762 12.442 -2.531 1.00 92.62 649 LEU A CA 1
ATOM 4916 C C . LEU A 1 649 ? 17.781 11.308 -2.196 1.00 92.62 649 LEU A C 1
ATOM 4918 O O . LEU A 1 649 ? 18.122 10.415 -1.425 1.00 92.62 649 LEU A O 1
ATOM 4922 N N . GLY A 1 650 ? 16.553 11.345 -2.723 1.00 92.44 650 GLY A N 1
ATOM 4923 C CA . GLY A 1 650 ? 15.514 10.370 -2.380 1.00 92.44 650 GLY A CA 1
ATOM 4924 C C . GLY A 1 650 ? 15.071 10.410 -0.910 1.00 92.44 650 GLY A C 1
ATOM 4925 O O . GLY A 1 650 ? 14.555 9.418 -0.412 1.00 92.44 650 GLY A O 1
ATOM 4926 N N . GLN A 1 651 ? 15.277 11.523 -0.195 1.00 95.19 651 GLN A N 1
ATOM 4927 C CA . GLN A 1 651 ? 15.070 11.591 1.259 1.00 95.19 651 GLN A CA 1
ATOM 4928 C C . GLN A 1 651 ? 13.771 12.267 1.717 1.00 95.19 651 GLN A C 1
ATOM 4930 O O . GLN A 1 651 ? 13.520 12.274 2.913 1.00 95.19 651 GLN A O 1
ATOM 4935 N N . GLY A 1 652 ? 12.922 12.807 0.837 1.00 94.25 652 GLY A N 1
ATOM 4936 C CA . GLY A 1 652 ? 11.696 13.507 1.274 1.00 94.25 652 GLY A CA 1
ATOM 4937 C C . GLY A 1 652 ? 10.757 12.622 2.102 1.00 94.25 652 GLY A C 1
ATOM 4938 O O . GLY A 1 652 ? 10.494 12.893 3.269 1.00 94.25 652 GLY A O 1
ATOM 4939 N N . ALA A 1 653 ? 10.336 11.488 1.533 1.00 95.75 653 ALA A N 1
ATOM 4940 C CA . ALA A 1 653 ? 9.479 10.527 2.231 1.00 95.75 653 ALA A CA 1
ATOM 4941 C C . ALA A 1 653 ? 10.144 9.924 3.480 1.00 95.75 653 ALA A C 1
ATOM 4943 O O . ALA A 1 653 ? 9.491 9.747 4.502 1.00 95.75 653 ALA A O 1
ATOM 4944 N N . ASN A 1 654 ? 11.443 9.625 3.400 1.00 98.06 654 ASN A N 1
ATOM 4945 C CA . ASN A 1 654 ? 12.187 8.991 4.488 1.00 98.06 654 ASN A CA 1
ATOM 4946 C C . ASN A 1 654 ? 12.355 9.939 5.690 1.00 98.06 654 ASN A C 1
ATOM 4948 O O . ASN A 1 654 ? 12.128 9.525 6.823 1.00 98.06 654 ASN A O 1
ATOM 4952 N N . GLN A 1 655 ? 12.638 11.223 5.446 1.00 97.62 655 GLN A N 1
ATOM 4953 C CA . GLN A 1 655 ? 12.678 12.251 6.492 1.00 97.62 655 GLN A CA 1
ATOM 4954 C C . GLN A 1 655 ? 11.295 12.520 7.085 1.00 97.62 655 GLN A C 1
ATOM 4956 O O . GLN A 1 655 ? 11.177 12.670 8.294 1.00 97.62 655 GLN A O 1
ATOM 4961 N N . ALA A 1 656 ? 10.237 12.501 6.270 1.00 98.06 656 ALA A N 1
ATOM 4962 C CA . ALA A 1 656 ? 8.877 12.626 6.785 1.00 98.06 656 ALA A CA 1
ATOM 4963 C C . ALA A 1 656 ? 8.515 11.471 7.742 1.00 98.06 656 ALA A C 1
ATOM 4965 O O . ALA A 1 656 ? 7.837 11.684 8.745 1.00 98.06 656 ALA A O 1
ATOM 4966 N N . CYS A 1 657 ? 9.005 10.253 7.484 1.00 98.50 657 CYS A N 1
ATOM 4967 C CA . CYS A 1 657 ? 8.889 9.145 8.433 1.00 98.50 657 CYS A CA 1
ATOM 4968 C C . CYS A 1 657 ? 9.688 9.405 9.723 1.00 98.50 657 CYS A C 1
ATOM 4970 O O . CYS A 1 657 ? 9.169 9.173 10.813 1.00 98.50 657 CYS A O 1
ATOM 4972 N N . GLU A 1 658 ? 10.922 9.914 9.632 1.00 98.50 658 GLU A N 1
ATOM 4973 C CA . GLU A 1 658 ? 11.691 10.307 10.824 1.00 98.50 658 GLU A CA 1
ATOM 4974 C C . GLU A 1 658 ? 10.957 11.358 11.662 1.00 98.50 658 GLU A C 1
ATOM 4976 O O . GLU A 1 658 ? 10.915 11.231 12.887 1.00 98.50 658 GLU A O 1
ATOM 4981 N N . ASP A 1 659 ? 10.325 12.344 11.021 1.00 98.69 659 ASP A N 1
ATOM 4982 C CA . ASP A 1 659 ? 9.511 13.333 11.724 1.00 98.69 659 ASP A CA 1
ATOM 4983 C C . ASP A 1 659 ? 8.382 12.672 12.500 1.00 98.69 659 ASP A C 1
ATOM 4985 O O . ASP A 1 659 ? 8.188 12.977 13.673 1.00 98.69 659 ASP A O 1
ATOM 4989 N N . CYS A 1 660 ? 7.670 11.730 11.871 1.00 98.69 660 CYS A N 1
ATOM 4990 C CA . CYS A 1 660 ? 6.573 11.015 12.513 1.00 98.69 660 CYS A CA 1
ATOM 4991 C C . CYS A 1 660 ? 7.050 10.288 13.778 1.00 98.69 660 CYS A C 1
ATOM 4993 O O . CYS A 1 660 ? 6.380 10.329 14.813 1.00 98.69 660 CYS A O 1
ATOM 4995 N N . TYR A 1 661 ? 8.227 9.659 13.713 1.00 98.69 661 TYR A N 1
ATOM 4996 C CA . TYR A 1 661 ? 8.830 8.986 14.858 1.00 98.69 661 TYR A CA 1
ATOM 4997 C C . TYR A 1 661 ? 9.220 9.967 15.969 1.00 98.69 661 TYR A C 1
ATOM 4999 O O . TYR A 1 661 ? 8.813 9.779 17.117 1.00 98.69 661 TYR A O 1
ATOM 5007 N N . TYR A 1 662 ? 9.993 11.009 15.652 1.00 98.62 662 TYR A N 1
ATOM 5008 C CA . TYR A 1 662 ? 10.474 11.944 16.669 1.00 98.62 662 TYR A CA 1
ATOM 5009 C C . TYR A 1 662 ? 9.338 12.767 17.271 1.00 98.62 662 TYR A C 1
ATOM 5011 O O . TYR A 1 662 ? 9.276 12.871 18.491 1.00 98.62 662 TYR A O 1
ATOM 5019 N N . LEU A 1 663 ? 8.395 13.260 16.464 1.00 98.75 663 LEU A N 1
ATOM 5020 C CA . LEU A 1 663 ? 7.206 13.948 16.965 1.00 98.75 663 LEU A CA 1
ATOM 5021 C C . LEU A 1 663 ? 6.409 13.047 17.909 1.00 98.75 663 LEU A C 1
ATOM 5023 O O . LEU A 1 663 ? 6.113 13.443 19.035 1.00 98.75 663 LEU A O 1
ATOM 5027 N N . THR A 1 664 ? 6.118 11.808 17.492 1.00 98.50 664 THR A N 1
ATOM 5028 C CA . THR A 1 664 ? 5.403 10.870 18.365 1.00 98.50 664 THR A CA 1
ATOM 5029 C C . THR A 1 664 ? 6.179 10.641 19.647 1.00 98.50 664 THR A C 1
ATOM 5031 O O . THR A 1 664 ? 5.560 10.593 20.701 1.00 98.50 664 THR A O 1
ATOM 5034 N N . LYS A 1 665 ? 7.510 10.502 19.601 1.00 97.94 665 LYS A N 1
ATOM 5035 C CA . LYS A 1 665 ? 8.338 10.261 20.790 1.00 97.94 665 LYS A CA 1
ATOM 5036 C C . LYS A 1 665 ? 8.178 11.363 21.839 1.00 97.94 665 LYS A C 1
ATOM 5038 O O . LYS A 1 665 ? 8.010 11.007 23.005 1.00 97.94 665 LYS A O 1
ATOM 5043 N N . GLU A 1 666 ? 8.174 12.629 21.422 1.00 98.19 666 GLU A N 1
ATOM 5044 C CA . GLU A 1 666 ? 8.050 13.789 22.318 1.00 98.19 666 GLU A CA 1
ATOM 5045 C C . GLU A 1 666 ? 6.611 13.991 22.847 1.00 98.19 666 GLU A C 1
ATOM 5047 O O . GLU A 1 666 ? 6.428 14.472 23.962 1.00 98.19 666 GLU A O 1
ATOM 5052 N N . ILE A 1 667 ? 5.575 13.578 22.103 1.00 97.19 667 ILE A N 1
ATOM 5053 C CA . ILE A 1 667 ? 4.173 13.648 22.565 1.00 97.19 667 ILE A CA 1
ATOM 5054 C C . ILE A 1 667 ? 3.944 12.653 23.724 1.00 97.19 667 ILE A C 1
ATOM 5056 O O . ILE A 1 667 ? 4.319 11.489 23.595 1.00 97.19 667 ILE A O 1
ATOM 5060 N N . PRO A 1 668 ? 3.322 13.016 24.860 1.00 95.12 668 PRO A N 1
ATOM 5061 C CA . PRO A 1 668 ? 3.075 12.071 25.957 1.00 95.12 668 PRO A CA 1
ATOM 5062 C C . PRO A 1 668 ? 2.124 10.931 25.550 1.00 95.12 668 PRO A C 1
ATOM 5064 O O . PRO A 1 668 ? 1.425 11.010 24.547 1.00 95.12 668 PRO A O 1
ATOM 5067 N N . LYS A 1 669 ? 2.084 9.829 26.312 1.00 95.44 669 LYS A N 1
ATOM 5068 C CA . LYS A 1 669 ? 0.978 8.865 26.159 1.00 95.44 669 LYS A CA 1
ATOM 5069 C C . LYS A 1 669 ? -0.319 9.536 26.613 1.00 95.44 669 LYS A C 1
ATOM 5071 O O . LYS A 1 669 ? -0.300 10.259 27.608 1.00 95.44 669 LYS A O 1
ATOM 5076 N N . PHE A 1 670 ? -1.415 9.284 25.905 1.00 93.25 670 PHE A N 1
ATOM 5077 C CA . PHE A 1 670 ? -2.713 9.831 26.268 1.00 93.25 670 PHE A CA 1
ATOM 5078 C C . PHE A 1 670 ? -3.159 9.293 27.635 1.00 93.25 670 PHE A C 1
ATOM 5080 O O . PHE A 1 670 ? -3.129 8.087 27.884 1.00 93.25 670 PHE A O 1
ATOM 5087 N N . ASP A 1 671 ? -3.565 10.207 28.513 1.00 88.69 671 ASP A N 1
ATOM 5088 C CA . ASP A 1 671 ? -4.088 9.925 29.847 1.00 88.69 671 ASP A CA 1
ATOM 5089 C C . ASP A 1 671 ? -5.268 10.870 30.099 1.00 88.69 671 ASP A C 1
ATOM 5091 O O . ASP A 1 671 ? -5.090 12.074 30.309 1.00 88.69 671 ASP A O 1
ATOM 5095 N N . ALA A 1 672 ? -6.485 10.320 30.063 1.00 80.44 672 ALA A N 1
ATOM 5096 C CA . ALA A 1 672 ? -7.720 11.082 30.237 1.00 80.44 672 ALA A CA 1
ATOM 5097 C C . ALA A 1 672 ? -7.806 11.785 31.608 1.00 80.44 672 ALA A C 1
ATOM 5099 O O . ALA A 1 672 ? -8.570 12.735 31.757 1.00 80.44 672 ALA A O 1
ATOM 5100 N N . SER A 1 673 ? -7.021 11.349 32.604 1.00 79.19 673 SER A N 1
ATOM 5101 C CA . SER A 1 673 ? -7.032 11.916 33.959 1.00 79.19 673 SER A CA 1
ATOM 5102 C C . SER A 1 673 ? -6.135 13.145 34.138 1.00 79.19 673 SER A C 1
ATOM 5104 O O . SER A 1 673 ? -6.313 13.889 35.101 1.00 79.19 673 SER A O 1
ATOM 5106 N N . LYS A 1 674 ? -5.171 13.374 33.233 1.00 75.06 674 LYS A N 1
ATOM 5107 C CA . LYS A 1 674 ? -4.128 14.406 33.400 1.00 75.06 674 LYS A CA 1
ATOM 5108 C C . LYS A 1 674 ? -4.324 15.654 32.547 1.00 75.06 674 LYS A C 1
ATOM 5110 O O . LYS A 1 674 ? -3.595 16.625 32.736 1.00 75.06 674 LYS A O 1
ATOM 5115 N N . GLY A 1 675 ? -5.304 15.650 31.643 1.00 73.00 675 GLY A N 1
ATOM 5116 C CA . GLY A 1 675 ? -5.455 16.711 30.649 1.00 73.00 675 GLY A CA 1
ATOM 5117 C C . GLY A 1 675 ? -4.265 16.779 29.679 1.00 73.00 675 GLY A C 1
ATOM 5118 O O . GLY A 1 675 ? -3.230 16.148 29.881 1.00 73.00 675 GLY A O 1
ATOM 5119 N N . LEU A 1 676 ? -4.403 17.536 28.591 1.00 88.50 676 LEU A N 1
ATOM 5120 C CA . LEU A 1 676 ? -3.306 17.800 27.653 1.00 88.50 676 LEU A CA 1
ATOM 5121 C C . LEU A 1 676 ? -3.238 19.304 27.397 1.00 88.50 676 LEU A C 1
ATOM 5123 O O . LEU A 1 676 ? -4.000 19.817 26.575 1.00 88.50 676 LEU A O 1
ATOM 5127 N N . SER A 1 677 ? -2.373 20.010 28.129 1.00 91.69 677 SER A N 1
ATOM 5128 C CA . SER A 1 677 ? -2.245 21.470 28.040 1.00 91.69 677 SER A CA 1
ATOM 5129 C C . SER A 1 677 ? -1.514 21.916 26.770 1.00 91.69 677 SER A C 1
ATOM 5131 O O . SER A 1 677 ? -0.703 21.177 26.200 1.00 91.69 677 SER A O 1
ATOM 5133 N N . THR A 1 678 ? -1.755 23.163 26.355 1.00 94.62 678 THR A N 1
ATOM 5134 C CA . THR A 1 678 ? -1.040 23.774 25.223 1.00 94.62 678 THR A CA 1
ATOM 5135 C C . THR A 1 678 ? 0.453 23.879 25.508 1.00 94.62 678 THR A C 1
ATOM 5137 O O . THR A 1 678 ? 1.261 23.661 24.608 1.00 94.62 678 THR A O 1
ATOM 5140 N N . SER A 1 679 ? 0.844 24.148 26.760 1.00 95.00 679 SER A N 1
ATOM 5141 C CA . SER A 1 679 ? 2.253 24.221 27.162 1.00 95.00 679 SER A CA 1
ATOM 5142 C C . SER A 1 679 ? 2.989 22.896 26.951 1.00 95.00 679 SER A C 1
ATOM 5144 O O . SER A 1 679 ? 4.041 22.887 26.318 1.00 95.00 679 SER A O 1
ATOM 5146 N N . THR A 1 680 ? 2.410 21.770 27.383 1.00 95.00 680 THR A N 1
ATOM 5147 C CA . THR A 1 680 ? 3.006 20.438 27.198 1.00 95.00 680 THR A CA 1
ATOM 5148 C C . THR A 1 680 ? 3.139 20.077 25.720 1.00 95.00 680 THR A C 1
ATOM 5150 O O . THR A 1 680 ? 4.173 19.557 25.303 1.00 95.00 680 THR A O 1
ATOM 5153 N N . LEU A 1 681 ? 2.124 20.382 24.905 1.00 96.75 681 LEU A N 1
ATOM 5154 C CA . LEU A 1 681 ? 2.197 20.182 23.455 1.00 96.75 681 LEU A CA 1
ATOM 5155 C C . LEU A 1 681 ? 3.283 21.048 22.814 1.00 96.75 681 LEU A C 1
ATOM 5157 O O . LEU A 1 681 ? 4.088 20.549 22.034 1.00 96.75 681 LEU A O 1
ATOM 5161 N N . THR A 1 682 ? 3.346 22.325 23.185 1.00 97.00 682 THR A N 1
ATOM 5162 C CA . THR A 1 682 ? 4.329 23.276 22.656 1.00 97.00 682 THR A CA 1
ATOM 5163 C C . THR A 1 682 ? 5.757 22.851 23.000 1.00 97.00 682 THR A C 1
ATOM 5165 O O . THR A 1 682 ? 6.638 22.916 22.145 1.00 97.00 682 THR A O 1
ATOM 5168 N N . GLU A 1 683 ? 6.003 22.365 24.219 1.00 98.00 683 GLU A N 1
ATOM 5169 C CA . GLU A 1 683 ? 7.304 21.814 24.621 1.00 98.00 683 GLU A CA 1
ATOM 5170 C C . GLU A 1 683 ? 7.689 20.585 23.785 1.00 98.00 683 GLU A C 1
ATOM 5172 O O . GLU A 1 683 ? 8.815 20.516 23.283 1.00 98.00 683 GLU A O 1
ATOM 5177 N N . ALA A 1 684 ? 6.748 19.661 23.561 1.00 98.19 684 ALA A N 1
ATOM 5178 C CA . ALA A 1 684 ? 6.966 18.492 22.710 1.00 98.19 684 ALA A CA 1
ATOM 5179 C C . ALA A 1 684 ? 7.260 18.888 21.251 1.00 98.19 684 ALA A C 1
ATOM 5181 O O . ALA A 1 684 ? 8.215 18.395 20.644 1.00 98.19 684 ALA A O 1
ATOM 5182 N N . PHE A 1 685 ? 6.484 19.820 20.687 1.00 98.62 685 PHE A N 1
ATOM 5183 C CA . PHE A 1 685 ? 6.669 20.308 19.317 1.00 98.62 685 PHE A CA 1
ATOM 5184 C C . PHE A 1 685 ? 7.993 21.050 19.151 1.00 98.62 685 PHE A C 1
ATOM 5186 O O . PHE A 1 685 ? 8.701 20.833 18.165 1.00 98.62 685 PHE A O 1
ATOM 5193 N N . LYS A 1 686 ? 8.378 21.858 20.144 1.00 98.50 686 LYS A N 1
ATOM 5194 C CA . LYS A 1 686 ? 9.673 22.537 20.183 1.00 98.50 686 LYS A CA 1
ATOM 5195 C C . LYS A 1 686 ? 10.829 21.541 20.210 1.00 98.50 686 LYS A C 1
ATOM 5197 O O . LYS A 1 686 ? 11.786 21.717 19.453 1.00 98.50 686 LYS A O 1
ATOM 5202 N N . ALA A 1 687 ? 10.754 20.506 21.049 1.00 98.50 687 ALA A N 1
ATOM 5203 C CA . ALA A 1 687 ? 11.788 19.475 21.144 1.00 98.50 687 ALA A CA 1
ATOM 5204 C C . ALA A 1 687 ? 11.957 18.711 19.819 1.00 98.50 687 ALA A C 1
ATOM 5206 O O . ALA A 1 687 ? 13.081 18.527 19.343 1.00 98.50 687 ALA A O 1
ATOM 5207 N N . TYR A 1 688 ? 10.842 18.343 19.181 1.00 98.50 688 TYR A N 1
ATOM 5208 C CA . TYR A 1 688 ? 10.821 17.738 17.850 1.00 98.50 688 TYR A CA 1
ATOM 5209 C C . TYR A 1 688 ? 11.453 18.653 16.788 1.00 98.50 688 TYR A C 1
ATOM 5211 O O . TYR A 1 688 ? 12.402 18.242 16.114 1.00 98.50 688 TYR A O 1
ATOM 5219 N N . ALA A 1 689 ? 10.984 19.898 16.665 1.00 98.44 689 ALA A N 1
ATOM 5220 C CA . ALA A 1 689 ? 11.436 20.811 15.619 1.00 98.44 689 ALA A CA 1
ATOM 5221 C C . ALA A 1 689 ? 12.920 21.171 15.782 1.00 98.44 689 ALA A C 1
ATOM 5223 O O . ALA A 1 689 ? 13.683 21.103 14.822 1.00 98.44 689 ALA A O 1
ATOM 5224 N N . THR A 1 690 ? 13.366 21.448 17.012 1.00 98.31 690 THR A N 1
ATOM 5225 C CA . THR A 1 690 ? 14.778 21.756 17.317 1.00 98.31 690 THR A CA 1
ATOM 5226 C C . THR A 1 690 ? 15.704 20.591 16.952 1.00 98.31 690 THR A C 1
ATOM 5228 O O . THR A 1 690 ? 16.836 20.803 16.519 1.00 98.31 690 THR A O 1
ATOM 5231 N N . ARG A 1 691 ? 15.230 19.345 17.087 1.00 97.06 691 ARG A N 1
ATOM 5232 C CA . ARG A 1 691 ? 15.987 18.141 16.715 1.00 97.06 691 ARG A CA 1
ATOM 5233 C C . ARG A 1 691 ? 16.036 17.920 15.202 1.00 97.06 691 ARG A C 1
ATOM 5235 O O . ARG A 1 691 ? 17.083 17.534 14.679 1.00 97.06 691 ARG A O 1
ATOM 5242 N N . GLN A 1 692 ? 14.900 18.062 14.522 1.00 97.25 692 GLN A N 1
ATOM 5243 C CA . GLN A 1 692 ? 14.750 17.667 13.118 1.00 97.25 692 GLN A CA 1
ATOM 5244 C C . GLN A 1 692 ? 15.185 18.753 12.135 1.00 97.25 692 GLN A C 1
ATOM 5246 O O . GLN A 1 692 ? 15.753 18.433 11.088 1.00 97.25 692 GLN A O 1
ATOM 5251 N N . GLN A 1 693 ? 14.963 20.027 12.459 1.00 97.44 693 GLN A N 1
ATOM 5252 C CA . GLN A 1 693 ? 15.183 21.133 11.530 1.00 97.44 693 GLN A CA 1
ATOM 5253 C C . GLN A 1 693 ? 16.635 21.201 11.011 1.00 97.44 693 GLN A C 1
ATOM 5255 O O . GLN A 1 693 ? 16.799 21.220 9.788 1.00 97.44 693 GLN A O 1
ATOM 5260 N N . PRO A 1 694 ? 17.699 21.110 11.843 1.00 96.25 694 PRO A N 1
ATOM 5261 C CA . PRO A 1 694 ? 19.068 21.217 11.329 1.00 96.25 694 PRO A CA 1
ATOM 5262 C C . PRO A 1 694 ? 19.445 20.065 10.390 1.00 96.25 694 PRO A C 1
ATOM 5264 O O . PRO A 1 694 ? 20.145 20.258 9.395 1.00 96.25 694 PRO A O 1
ATOM 5267 N N . HIS A 1 695 ? 18.964 18.855 10.694 1.00 95.69 695 HIS A N 1
ATOM 5268 C CA . HIS A 1 695 ? 19.232 17.668 9.886 1.00 95.69 695 HIS A CA 1
ATOM 5269 C C . HIS A 1 695 ? 18.521 17.746 8.531 1.00 95.69 695 HIS A C 1
ATOM 5271 O O . HIS A 1 695 ? 19.146 17.554 7.486 1.00 95.69 695 HIS A O 1
ATOM 5277 N N . THR A 1 696 ? 17.232 18.088 8.552 1.00 95.31 696 THR A N 1
ATOM 5278 C CA . THR A 1 696 ? 16.418 18.184 7.336 1.00 95.31 696 THR A CA 1
ATOM 5279 C C . THR A 1 696 ? 16.869 19.332 6.436 1.00 95.31 696 THR A C 1
ATOM 5281 O O . THR A 1 696 ? 17.016 19.149 5.228 1.00 95.31 696 THR A O 1
ATOM 5284 N N . SER A 1 697 ? 17.230 20.477 7.020 1.00 94.62 697 SER A N 1
ATOM 5285 C CA . SER A 1 697 ? 17.836 21.617 6.320 1.00 94.62 697 SER A CA 1
ATOM 5286 C C . SER A 1 697 ? 19.099 21.231 5.545 1.00 94.62 697 SER A C 1
ATOM 5288 O O . SER A 1 697 ? 19.231 21.555 4.358 1.00 94.62 697 SER A O 1
ATOM 5290 N N . LEU A 1 698 ? 20.015 20.485 6.177 1.00 95.50 698 LEU A N 1
ATOM 5291 C CA . LEU A 1 698 ? 21.242 20.029 5.524 1.00 95.50 698 LEU A CA 1
ATOM 5292 C C . LEU A 1 698 ? 20.936 19.130 4.317 1.00 95.50 698 LEU A C 1
ATOM 5294 O O . LEU A 1 698 ? 21.532 19.299 3.252 1.00 95.50 698 LEU A O 1
ATOM 5298 N N . LEU A 1 699 ? 19.990 18.197 4.461 1.00 94.75 699 LEU A N 1
ATOM 5299 C CA . LEU A 1 699 ? 19.601 17.288 3.384 1.00 94.75 699 LEU A CA 1
ATOM 5300 C C . LEU A 1 699 ? 18.865 18.011 2.248 1.00 94.75 699 LEU A C 1
ATOM 5302 O O . LEU A 1 699 ? 19.128 17.713 1.085 1.00 94.75 699 LEU A O 1
ATOM 5306 N N . VAL A 1 700 ? 18.007 18.994 2.539 1.00 93.19 700 VAL A N 1
ATOM 5307 C CA . VAL A 1 700 ? 17.347 19.832 1.519 1.00 93.19 700 VAL A CA 1
ATOM 5308 C C . VAL A 1 700 ? 18.379 20.616 0.704 1.00 93.19 700 VAL A C 1
ATOM 5310 O O . VAL A 1 700 ? 18.378 20.549 -0.530 1.00 93.19 700 VAL A O 1
ATOM 5313 N N . LYS A 1 701 ? 19.321 21.294 1.374 1.00 93.50 701 LYS A N 1
ATOM 5314 C CA . LYS A 1 701 ? 20.421 22.023 0.714 1.00 93.50 701 LYS A CA 1
ATOM 5315 C C . LYS A 1 701 ? 21.298 21.084 -0.114 1.00 93.50 701 LYS A C 1
ATOM 5317 O O . LYS A 1 701 ? 21.616 21.383 -1.265 1.00 93.50 701 LYS A O 1
ATOM 5322 N N . GLY A 1 702 ? 21.637 19.922 0.445 1.00 94.06 702 GLY A N 1
ATOM 5323 C CA . GLY A 1 702 ? 22.399 18.884 -0.243 1.00 94.06 702 GLY A CA 1
ATOM 5324 C C . GLY A 1 702 ? 21.687 18.358 -1.489 1.00 94.06 702 GLY A C 1
ATOM 5325 O O . GLY A 1 702 ? 22.317 18.198 -2.532 1.00 94.06 702 GLY A O 1
ATOM 5326 N N . ALA A 1 703 ? 20.372 18.141 -1.425 1.00 93.25 703 ALA A N 1
ATOM 5327 C CA . ALA A 1 703 ? 19.587 17.692 -2.569 1.00 93.25 703 ALA A CA 1
ATOM 5328 C C . ALA A 1 703 ? 19.588 18.721 -3.701 1.00 93.25 703 ALA A C 1
ATOM 5330 O O . ALA A 1 703 ? 19.806 18.347 -4.856 1.00 93.25 703 ALA A O 1
ATOM 5331 N N . ARG A 1 704 ? 19.449 20.013 -3.373 1.00 91.56 704 ARG A N 1
ATOM 5332 C CA . ARG A 1 704 ? 19.551 21.104 -4.354 1.00 91.56 704 ARG A CA 1
ATOM 5333 C C . ARG A 1 704 ? 20.920 21.121 -5.036 1.00 91.56 704 ARG A C 1
ATOM 5335 O O . ARG A 1 704 ? 20.988 21.115 -6.262 1.00 91.56 704 ARG A O 1
ATOM 5342 N N . ALA A 1 705 ? 21.998 21.049 -4.253 1.00 92.88 705 ALA A N 1
ATOM 5343 C CA . ALA A 1 705 ? 23.363 21.025 -4.778 1.00 92.88 705 ALA A CA 1
ATOM 5344 C C . ALA A 1 705 ? 23.620 19.812 -5.694 1.00 92.88 705 ALA A C 1
ATOM 5346 O O . ALA A 1 705 ? 24.207 19.958 -6.765 1.00 92.88 705 ALA A O 1
ATOM 5347 N N . VAL A 1 706 ? 23.134 18.622 -5.316 1.00 93.69 706 VAL A N 1
ATOM 5348 C CA . VAL A 1 706 ? 23.241 17.409 -6.147 1.00 93.69 706 VAL A CA 1
ATOM 5349 C C . VAL A 1 706 ? 22.441 17.544 -7.445 1.00 93.69 706 VAL A C 1
ATOM 5351 O O . VAL A 1 706 ? 22.909 17.086 -8.485 1.00 93.69 706 VAL A O 1
ATOM 5354 N N . GLY A 1 707 ? 21.264 18.174 -7.409 1.00 91.94 707 GLY A N 1
ATOM 5355 C CA . GLY A 1 707 ? 20.474 18.476 -8.605 1.00 91.94 707 GLY A CA 1
ATOM 5356 C C . GLY A 1 707 ? 21.246 19.319 -9.611 1.00 91.94 707 GLY A C 1
ATOM 5357 O O . GLY A 1 707 ? 21.442 18.892 -10.748 1.00 91.94 707 GLY A O 1
ATOM 5358 N N . SER A 1 708 ? 21.766 20.466 -9.169 1.00 90.50 708 SER A N 1
ATOM 5359 C CA . SER A 1 708 ? 22.572 21.361 -10.008 1.00 90.50 708 SER A CA 1
ATOM 5360 C C . SER A 1 708 ? 23.842 20.685 -10.536 1.00 90.50 708 SER A C 1
ATOM 5362 O O . SER A 1 708 ? 24.182 20.834 -11.708 1.00 90.50 708 SER A O 1
ATOM 5364 N N . ALA A 1 709 ? 24.522 19.887 -9.707 1.00 92.50 709 ALA A N 1
ATOM 5365 C CA . ALA A 1 709 ? 25.713 19.148 -10.124 1.00 92.50 709 ALA A CA 1
ATOM 5366 C C . ALA A 1 709 ? 25.407 18.029 -11.137 1.00 92.50 709 ALA A C 1
ATOM 5368 O O . ALA A 1 709 ? 26.261 17.676 -11.940 1.00 92.50 709 ALA A O 1
ATOM 5369 N N . ARG A 1 710 ? 24.201 17.449 -11.133 1.00 93.75 710 ARG A N 1
ATOM 5370 C CA . ARG A 1 710 ? 23.824 16.371 -12.063 1.00 93.75 710 ARG A CA 1
ATOM 5371 C C . ARG A 1 710 ? 23.634 16.863 -13.495 1.00 93.75 710 ARG A C 1
ATOM 5373 O O . ARG A 1 710 ? 24.072 16.184 -14.419 1.00 93.75 710 ARG A O 1
ATOM 5380 N N . VAL A 1 711 ? 23.046 18.042 -13.673 1.00 93.50 711 VAL A N 1
ATOM 5381 C CA . VAL A 1 711 ? 22.770 18.662 -14.982 1.00 93.50 711 VAL A CA 1
ATOM 5382 C C . VAL A 1 711 ? 23.781 19.765 -15.328 1.00 93.50 711 VAL A C 1
ATOM 5384 O O . VAL A 1 711 ? 23.413 20.879 -15.686 1.00 93.50 711 VAL A O 1
ATOM 5387 N N . SER A 1 712 ? 25.075 19.464 -15.205 1.00 92.38 712 SER A N 1
ATOM 5388 C CA . SER A 1 712 ? 26.150 20.421 -15.497 1.00 92.38 712 SER A CA 1
ATOM 5389 C C . SER A 1 712 ? 26.174 20.888 -16.956 1.00 92.38 712 SER A C 1
ATOM 5391 O O . SER A 1 712 ? 25.905 20.111 -17.876 1.00 92.38 712 SER A O 1
ATOM 5393 N N . ALA A 1 713 ? 26.574 22.145 -17.150 1.00 92.81 713 ALA A N 1
ATOM 5394 C CA . ALA A 1 713 ? 26.923 22.710 -18.449 1.00 92.81 713 ALA A CA 1
ATOM 5395 C C . ALA A 1 713 ? 28.158 22.002 -19.063 1.00 92.81 713 ALA A C 1
ATOM 5397 O O . ALA A 1 713 ? 28.931 21.381 -18.314 1.00 92.81 713 ALA A O 1
ATOM 5398 N N . PRO A 1 714 ? 28.351 22.058 -20.397 1.00 93.12 714 PRO A N 1
ATOM 5399 C CA . PRO A 1 714 ? 29.416 21.329 -21.095 1.00 93.12 714 PRO A CA 1
ATOM 5400 C C . PRO A 1 714 ? 30.806 21.506 -20.467 1.00 93.12 714 PRO A C 1
ATOM 5402 O O . PRO A 1 714 ? 31.506 20.529 -20.202 1.00 93.12 714 PRO A O 1
ATOM 5405 N N . GLU A 1 715 ? 31.175 22.742 -20.137 1.00 93.94 715 GLU A N 1
ATOM 5406 C CA . GLU A 1 715 ? 32.467 23.124 -19.563 1.00 93.94 715 GLU A CA 1
ATOM 5407 C C . GLU A 1 715 ? 32.731 22.523 -18.173 1.00 93.94 715 GLU A C 1
ATOM 5409 O O . GLU A 1 715 ? 33.880 22.362 -17.769 1.00 93.94 715 GLU A O 1
ATOM 5414 N N . SER A 1 716 ? 31.673 22.145 -17.451 1.00 94.75 716 SER A N 1
ATOM 5415 C CA . SER A 1 716 ? 31.750 21.581 -16.097 1.00 94.75 716 SER A CA 1
ATOM 5416 C C . SER A 1 716 ? 31.647 20.050 -16.072 1.00 94.75 716 SER A C 1
ATOM 5418 O O . SER A 1 716 ? 31.863 19.430 -15.027 1.00 94.75 716 SER A O 1
ATOM 5420 N N . CYS A 1 717 ? 31.350 19.408 -17.209 1.00 95.69 717 CYS A N 1
ATOM 5421 C CA . CYS A 1 717 ? 31.106 17.964 -17.281 1.00 95.69 717 CYS A CA 1
ATOM 5422 C C . CYS A 1 717 ? 32.326 17.130 -16.856 1.00 95.69 717 CYS A C 1
ATOM 5424 O O . CYS A 1 717 ? 32.177 16.185 -16.086 1.00 95.69 717 CYS A O 1
ATOM 5426 N N . ALA A 1 718 ? 33.537 17.498 -17.288 1.00 95.81 718 ALA A N 1
ATOM 5427 C CA . ALA A 1 718 ? 34.756 16.756 -16.945 1.00 95.81 718 ALA A CA 1
ATOM 5428 C C . ALA A 1 718 ? 35.078 16.810 -15.440 1.00 95.81 718 ALA A C 1
ATOM 5430 O O . ALA A 1 718 ? 35.483 15.810 -14.846 1.00 95.81 718 ALA A O 1
ATOM 5431 N N . GLN A 1 719 ? 34.862 17.968 -14.807 1.00 96.56 719 GLN A N 1
ATOM 5432 C CA . GLN A 1 719 ? 35.051 18.133 -13.366 1.00 96.56 719 GLN A CA 1
ATOM 5433 C C . GLN A 1 719 ? 34.019 17.321 -12.575 1.00 96.56 719 GLN A C 1
ATOM 5435 O O . GLN A 1 719 ? 34.371 16.668 -11.591 1.00 96.56 719 GLN A O 1
ATOM 5440 N N . ARG A 1 720 ? 32.760 17.336 -13.024 1.00 96.69 720 ARG A N 1
ATOM 5441 C CA . ARG A 1 720 ? 31.659 16.547 -12.461 1.00 96.69 720 ARG A CA 1
ATOM 5442 C C . ARG A 1 720 ? 31.951 15.050 -12.538 1.00 96.69 720 ARG A C 1
ATOM 5444 O O . ARG A 1 720 ? 31.868 14.373 -11.516 1.00 96.69 720 ARG A O 1
ATOM 5451 N N . ASP A 1 721 ? 32.378 14.552 -13.695 1.00 97.75 721 ASP A N 1
ATOM 5452 C CA . ASP A 1 721 ? 32.742 13.143 -13.890 1.00 97.75 721 ASP A CA 1
ATOM 5453 C C . ASP A 1 721 ? 33.902 12.727 -12.970 1.00 97.75 721 ASP A C 1
ATOM 5455 O O . ASP A 1 721 ? 33.817 11.707 -12.287 1.00 97.75 721 ASP A O 1
ATOM 5459 N N . LEU A 1 722 ? 34.956 13.549 -12.875 1.00 97.44 722 LEU A N 1
ATOM 5460 C CA . LEU A 1 722 ? 36.086 13.296 -11.976 1.00 97.44 722 LEU A CA 1
ATOM 5461 C C . LEU A 1 722 ? 35.657 13.265 -10.501 1.00 97.44 722 LEU A C 1
ATOM 5463 O O . LEU A 1 722 ? 36.143 12.431 -9.734 1.00 97.44 722 LEU A O 1
ATOM 5467 N N . ALA A 1 723 ? 34.756 14.162 -10.092 1.00 96.25 723 ALA A N 1
ATOM 5468 C CA . ALA A 1 723 ? 34.218 14.190 -8.735 1.00 96.25 723 ALA A CA 1
ATOM 5469 C C . ALA A 1 723 ? 33.395 12.930 -8.421 1.00 96.25 723 ALA A C 1
ATOM 5471 O O . ALA A 1 723 ? 33.571 12.342 -7.353 1.00 96.25 723 ALA A O 1
ATOM 5472 N N . VAL A 1 724 ? 32.557 12.476 -9.362 1.00 96.81 724 VAL A N 1
ATOM 5473 C CA . VAL A 1 724 ? 31.796 11.222 -9.242 1.00 96.81 724 VAL A CA 1
ATOM 5474 C C . VAL A 1 724 ? 32.743 10.027 -9.133 1.00 96.81 724 VAL A C 1
ATOM 5476 O O . VAL A 1 724 ? 32.620 9.249 -8.190 1.00 96.81 724 VAL A O 1
ATOM 5479 N N . THR A 1 725 ? 33.737 9.908 -10.019 1.00 97.81 725 THR A N 1
ATOM 5480 C CA . THR A 1 725 ? 34.727 8.819 -9.969 1.00 97.81 725 THR A CA 1
ATOM 5481 C C . THR A 1 725 ? 35.486 8.794 -8.642 1.00 97.81 725 THR A C 1
ATOM 5483 O O . THR A 1 725 ? 35.610 7.735 -8.030 1.00 97.81 725 THR A O 1
ATOM 5486 N N . ARG A 1 726 ? 35.943 9.951 -8.141 1.00 96.81 726 ARG A N 1
ATOM 5487 C CA . ARG A 1 726 ? 36.616 10.040 -6.832 1.00 96.81 726 ARG A CA 1
ATOM 5488 C C . ARG A 1 726 ? 35.698 9.618 -5.688 1.00 96.81 726 ARG A C 1
ATOM 5490 O O . ARG A 1 726 ? 36.119 8.840 -4.840 1.00 96.81 726 ARG A O 1
ATOM 5497 N N . SER A 1 727 ? 34.450 10.088 -5.687 1.00 95.06 727 SER A N 1
ATOM 5498 C CA . SER A 1 727 ? 33.469 9.700 -4.671 1.00 95.06 727 SER A CA 1
ATOM 5499 C C . SER A 1 727 ? 33.169 8.204 -4.709 1.00 95.06 727 SER A C 1
ATOM 5501 O O . SER A 1 727 ? 33.000 7.611 -3.653 1.00 95.06 727 SER A O 1
ATOM 5503 N N . MET A 1 728 ? 33.090 7.591 -5.892 1.00 95.44 728 MET A N 1
ATOM 5504 C CA . MET A 1 728 ? 32.802 6.161 -6.033 1.00 95.44 728 MET A CA 1
ATOM 5505 C C . MET A 1 728 ? 33.988 5.273 -5.641 1.00 95.44 728 MET A C 1
ATOM 5507 O O . MET A 1 728 ? 33.778 4.160 -5.164 1.00 95.44 728 MET A O 1
ATOM 5511 N N . ALA A 1 729 ? 35.219 5.766 -5.801 1.00 95.50 729 ALA A N 1
ATOM 5512 C CA . ALA A 1 729 ? 36.428 5.089 -5.335 1.00 95.50 729 ALA A CA 1
ATOM 5513 C C . ALA A 1 729 ? 36.613 5.175 -3.806 1.00 95.50 729 ALA A C 1
ATOM 5515 O O . ALA A 1 729 ? 37.216 4.283 -3.207 1.00 95.50 729 ALA A O 1
ATOM 5516 N N . ASP A 1 730 ? 36.080 6.216 -3.160 1.00 96.75 730 ASP A N 1
ATOM 5517 C CA . ASP A 1 730 ? 36.130 6.388 -1.707 1.00 96.75 730 ASP A CA 1
ATOM 5518 C C . ASP A 1 730 ? 34.981 5.647 -1.002 1.00 96.75 730 ASP A C 1
ATOM 5520 O O . ASP A 1 730 ? 33.959 6.220 -0.607 1.00 96.75 730 ASP A O 1
ATOM 5524 N N . ARG A 1 731 ? 35.162 4.335 -0.811 1.00 96.12 731 ARG A N 1
ATOM 5525 C CA . ARG A 1 731 ? 34.198 3.498 -0.078 1.00 96.12 731 ARG A CA 1
ATOM 5526 C C . ARG A 1 731 ? 33.900 4.046 1.319 1.00 96.12 731 ARG A C 1
ATOM 5528 O O . ARG A 1 731 ? 32.745 4.014 1.739 1.00 96.12 731 ARG A O 1
ATOM 5535 N N . ALA A 1 732 ? 34.919 4.504 2.047 1.00 96.31 732 ALA A N 1
ATOM 5536 C CA . ALA A 1 732 ? 34.757 4.977 3.419 1.00 96.31 732 ALA A CA 1
ATOM 5537 C C . ALA A 1 732 ? 33.935 6.272 3.460 1.00 96.31 732 ALA A C 1
ATOM 5539 O O . ALA A 1 732 ? 33.018 6.384 4.272 1.00 96.31 732 ALA A O 1
ATOM 5540 N N . GLY A 1 733 ? 34.189 7.201 2.537 1.00 96.56 733 GLY A N 1
ATOM 5541 C CA . GLY A 1 733 ? 33.386 8.410 2.363 1.00 96.56 733 GLY A CA 1
ATOM 5542 C C . GLY A 1 733 ? 31.938 8.115 1.966 1.00 96.56 733 GLY A C 1
ATOM 5543 O O . GLY A 1 733 ? 31.014 8.689 2.547 1.00 96.56 733 GLY A O 1
ATOM 5544 N N . LEU A 1 734 ? 31.706 7.171 1.043 1.00 95.19 734 LEU A N 1
ATOM 5545 C CA . LEU A 1 734 ? 30.349 6.708 0.713 1.00 95.19 734 LEU A CA 1
ATOM 5546 C C . LEU A 1 734 ? 29.641 6.117 1.934 1.00 95.19 734 LEU A C 1
ATOM 5548 O O . LEU A 1 734 ? 28.488 6.455 2.201 1.00 95.19 734 LEU A O 1
ATOM 5552 N N . GLN A 1 735 ? 30.335 5.267 2.690 1.00 96.31 735 GLN A N 1
ATOM 5553 C CA . GLN A 1 735 ? 29.799 4.665 3.903 1.00 96.31 735 GLN A CA 1
ATOM 5554 C C . GLN A 1 735 ? 29.449 5.732 4.945 1.00 96.31 735 GLN A C 1
ATOM 5556 O O . GLN A 1 735 ? 28.350 5.696 5.485 1.00 96.31 735 GLN A O 1
ATOM 5561 N N . ALA A 1 736 ? 30.323 6.718 5.173 1.00 96.62 736 ALA A N 1
ATOM 5562 C CA . ALA A 1 736 ? 30.079 7.819 6.104 1.00 96.62 736 ALA A CA 1
ATOM 5563 C C . ALA A 1 736 ? 28.867 8.674 5.692 1.00 96.62 736 ALA A C 1
ATOM 5565 O O . ALA A 1 736 ? 28.061 9.070 6.536 1.00 96.62 736 ALA A O 1
ATOM 5566 N N . LYS A 1 737 ? 28.684 8.911 4.386 1.00 94.19 737 LYS A N 1
ATOM 5567 C CA . LYS A 1 737 ? 27.500 9.599 3.850 1.00 94.19 737 LYS A CA 1
ATOM 5568 C C . LYS A 1 737 ? 26.210 8.821 4.136 1.00 94.19 737 LYS A C 1
ATOM 5570 O O . LYS A 1 737 ? 25.207 9.420 4.534 1.00 94.19 737 LYS A O 1
ATOM 5575 N N . PHE A 1 738 ? 26.220 7.502 3.946 1.00 96.31 738 PHE A N 1
ATOM 5576 C CA . PHE A 1 738 ? 25.068 6.666 4.284 1.00 96.31 738 PHE A CA 1
ATOM 5577 C C . PHE A 1 738 ? 24.867 6.535 5.792 1.00 96.31 738 PHE A C 1
ATOM 5579 O O . PHE A 1 738 ? 23.727 6.587 6.230 1.00 96.31 738 PHE A O 1
ATOM 5586 N N . ASP A 1 739 ? 25.928 6.487 6.599 1.00 96.50 739 ASP A N 1
ATOM 5587 C CA . ASP A 1 739 ? 25.826 6.470 8.061 1.00 96.50 739 ASP A CA 1
ATOM 5588 C C . ASP A 1 739 ? 25.127 7.729 8.573 1.00 96.50 739 ASP A C 1
ATOM 5590 O O . ASP A 1 739 ? 24.209 7.633 9.388 1.00 96.50 739 ASP A O 1
ATOM 5594 N N . PHE A 1 740 ? 25.490 8.897 8.036 1.00 94.94 740 PHE A N 1
ATOM 5595 C CA . PHE A 1 740 ? 24.829 10.160 8.363 1.00 94.94 740 PHE A CA 1
ATOM 5596 C C . PHE A 1 740 ? 23.325 10.145 8.043 1.00 94.94 740 PHE A C 1
ATOM 5598 O O . PHE A 1 740 ? 22.533 10.732 8.778 1.00 94.94 740 PHE A O 1
ATOM 5605 N N . THR A 1 741 ? 22.930 9.472 6.959 1.00 92.88 741 THR A N 1
ATOM 5606 C CA . THR A 1 741 ? 21.549 9.498 6.451 1.00 92.88 741 THR A CA 1
ATOM 5607 C C . THR A 1 741 ? 20.681 8.374 7.033 1.00 92.88 741 THR A C 1
ATOM 5609 O O . THR A 1 741 ? 19.510 8.580 7.318 1.00 92.88 741 THR A O 1
ATOM 5612 N N . TYR A 1 742 ? 21.225 7.167 7.207 1.00 96.94 742 TYR A N 1
ATOM 5613 C CA . TYR A 1 742 ? 20.455 5.935 7.438 1.00 96.94 742 TYR A CA 1
ATOM 5614 C C . TYR A 1 742 ? 20.542 5.393 8.869 1.00 96.94 742 TYR A C 1
ATOM 5616 O O . TYR A 1 742 ? 19.737 4.540 9.249 1.00 96.94 742 TYR A O 1
ATOM 5624 N N . SER A 1 743 ? 21.465 5.903 9.694 1.00 95.44 743 SER A N 1
ATOM 5625 C CA . SER A 1 743 ? 21.582 5.470 11.097 1.00 95.44 743 SER A CA 1
ATOM 5626 C C . SER A 1 743 ? 20.409 5.942 11.960 1.00 95.44 743 SER A C 1
ATOM 5628 O O . SER A 1 743 ? 20.091 5.317 12.963 1.00 95.44 743 SER A O 1
ATOM 5630 N N . ARG A 1 744 ? 19.710 7.006 11.558 1.00 93.81 744 ARG A N 1
ATOM 5631 C CA . ARG A 1 744 ? 18.503 7.503 12.236 1.00 93.81 744 ARG A CA 1
ATOM 5632 C C . ARG A 1 744 ? 17.292 6.592 11.967 1.00 93.81 744 ARG A C 1
ATOM 5634 O O . ARG A 1 744 ? 17.300 5.877 10.969 1.00 93.81 744 ARG A O 1
ATOM 5641 N N . PRO A 1 745 ? 16.241 6.607 12.805 1.00 91.25 745 PRO A N 1
ATOM 5642 C CA . PRO A 1 745 ? 16.156 7.341 14.065 1.00 91.25 745 PRO A CA 1
ATOM 5643 C C . PRO A 1 745 ? 16.611 6.555 15.311 1.00 91.25 745 PRO A C 1
ATOM 5645 O O . PRO A 1 745 ? 16.732 7.160 16.381 1.00 91.25 745 PRO A O 1
ATOM 5648 N N . PHE A 1 746 ? 16.856 5.249 15.177 1.00 91.19 746 PHE A N 1
ATOM 5649 C CA . PHE A 1 746 ? 17.400 4.344 16.195 1.00 91.19 746 PHE A CA 1
ATOM 5650 C C . PHE A 1 746 ? 18.205 3.218 15.550 1.00 91.19 746 PHE A C 1
ATOM 5652 O O . PHE A 1 746 ? 17.926 2.907 14.362 1.00 91.19 746 PHE A O 1
#

InterPro domains:
  IPR002938 FAD-binding domain [PF01494] (340-667)
  IPR011032 GroES-like superfamily [SSF50129] (9-110)
  IPR013154 Alcohol dehydrogenase-like, N-terminal [PF08240] (10-69)
  IPR020843 Enoylreductase domain [SM00829] (5-298)
  IPR036188 FAD/NAD(P)-binding domain superfamily [G3DSA:3.50.50.60] (339-729)
  IPR036188 FAD/NAD(P)-binding domain superfamily [SSF51905] (340-708)
  IPR036291 NAD(P)-binding domain superfamily [SSF51735] (72-265)
  IPR047122 Trans-enoyl reductase-like [PTHR45348] (5-296)
  IPR047122 Trans-enoyl reductase-like [cd08249] (1-296)

Radius of gyration: 31.32 Å; Cα contacts (8 Å, |Δi|>4): 1530; chains: 1; bounding box: 80×77×72 Å